Protein AF-A0A2S8GJ91-F1 (afdb_monomer)

Solvent-accessible surface area (backbone atoms only — not comparable to full-atom values): 25291 Å² total; per-residue (Å²): 122,68,67,67,51,77,73,31,73,48,78,42,84,59,97,54,99,58,63,30,47,34,36,19,50,91,84,38,55,47,45,70,42,67,74,37,67,72,50,96,58,60,66,72,54,48,61,41,78,64,55,31,67,49,48,32,61,69,57,45,30,64,64,41,75,50,84,67,81,69,76,82,70,72,75,74,70,79,58,68,38,65,89,46,66,33,66,32,75,64,80,87,72,76,85,55,54,66,18,35,33,27,76,30,77,62,48,46,59,30,36,33,69,32,86,51,36,23,30,76,63,44,48,74,37,48,71,37,69,83,71,56,58,88,62,60,64,65,35,35,32,29,30,37,34,64,50,70,85,31,36,70,57,38,53,67,47,53,72,39,82,76,47,55,78,65,56,74,61,39,31,39,34,36,69,44,36,70,78,51,97,43,35,42,64,60,32,49,50,49,38,56,72,69,43,33,65,93,76,30,92,44,35,37,58,51,70,70,45,73,25,84,24,72,66,52,50,50,53,50,42,52,51,38,44,76,69,49,40,62,26,32,32,36,36,42,73,67,33,68,76,51,72,39,78,35,83,54,29,29,37,44,66,55,65,47,76,48,64,30,33,28,73,43,82,37,78,19,63,78,100,31,54,95,30,49,34,27,38,32,29,32,34,94,91,65,55,72,51,70,35,58,41,63,67,51,75,66,41,24,73,57,56,85,53,76,36,38,48,29,34,33,34,21,58,48,64,43,100,82,67,48,66,36,78,36,25,43,72,45,74,53,86,75,82,78,63,73,56,85,73,80,79,81,80,84,79,87,76,86,86,82,82,87,82,90,84,85,90,87,84,89,87,88,83,89,77,93,76,85,46,64,70,49,43,28,41,35,78,52,106,87,47,53,33,35,42,33,40,30,47,48,73,32,33,35,36,39,37,35,34,48,67,96,56,95,49,50,78,49,75,46,79,41,98,40,44,70,58,24,50,54,50,52,54,50,53,50,54,58,40,46,76,70,63,33,43,80,112

Radius of gyration: 30.17 Å; Cα contacts (8 Å, |Δi|>4): 789; chains: 1; bounding box: 76×73×80 Å

Foldseek 3Di:
DQDADAQDKDFDDDPDPGTWIWHAHPNFIDIPDCQQVVDPDDSQLGDDPVNCVRQNPVRNCVRNVDDDDPDPPPPPPQLPFPQAEDADADLVPDKQAQWKKFFDALAFKWKDQLPFTAGRSRDTFQAACLQCPPAGNFIFIWGWHQFFPCHVVRCVRRPDNPNDPSLVSIATATAFRQVDQWWSVVRLVVQCVRFDCVVHVRYDYGDIDGDRTDVSQVVVQVVCVVRRTFGMKTAAGRDHGHGDYDNRIYTYGDKDKDKWFFADFDQCDDVRHPWTQWTWTADPVGDIDIARAQDDPVCRRVPDDHLFMFIWIAGDADPVRHGDSIYTDGTDPPCPDSDDHDDDDDDDDDDDDDDDDDDDDDDDDDDDDFFDKWKWWDDDPVATKIWMWGQDFQKIKIFIDGPPDRGDIDIDGHPGRVVSVVVRVVVVVVCVVVVIGID

Mean predicted aligned error: 20.09 Å

Structure (mmCIF, N/CA/C/O backbone):
data_AF-A0A2S8GJ91-F1
#
_entry.id   AF-A0A2S8GJ91-F1
#
loop_
_atom_site.group_PDB
_atom_site.id
_atom_site.type_symbol
_atom_site.label_atom_id
_atom_site.label_alt_id
_atom_site.label_comp_id
_atom_site.label_asym_id
_atom_site.label_entity_id
_atom_site.label_seq_id
_atom_site.pdbx_PDB_ins_code
_atom_site.Cartn_x
_atom_site.Cartn_y
_atom_site.Cartn_z
_atom_site.occupancy
_atom_site.B_iso_or_equiv
_atom_site.auth_seq_id
_atom_site.auth_comp_id
_atom_site.auth_asym_id
_atom_site.auth_atom_id
_atom_site.pdbx_PDB_model_num
ATOM 1 N N . MET A 1 1 ? -43.797 -28.111 -20.354 1.00 48.72 1 MET A N 1
ATOM 2 C CA . MET A 1 1 ? -42.636 -27.450 -19.712 1.00 48.72 1 MET A CA 1
ATOM 3 C C . MET A 1 1 ? -41.582 -28.523 -19.477 1.00 48.72 1 MET A C 1
ATOM 5 O O . MET A 1 1 ? -42.007 -29.668 -19.352 1.00 48.72 1 MET A O 1
ATOM 9 N N . PRO A 1 2 ? -40.267 -28.235 -19.477 1.00 59.31 2 PRO A N 1
ATOM 10 C CA . PRO A 1 2 ? -39.276 -29.257 -19.163 1.00 59.31 2 PRO A CA 1
ATOM 11 C C . PRO A 1 2 ? -39.385 -29.586 -17.671 1.00 59.31 2 PRO A C 1
ATOM 13 O O . PRO A 1 2 ? -38.825 -28.898 -16.824 1.00 59.31 2 PRO A O 1
ATOM 16 N N . ASP A 1 3 ? -40.191 -30.593 -17.360 1.00 75.19 3 ASP A N 1
ATOM 17 C CA . ASP A 1 3 ? -40.310 -31.158 -16.025 1.00 75.19 3 ASP A CA 1
ATOM 18 C C . ASP A 1 3 ? -39.605 -32.514 -16.001 1.00 75.19 3 ASP A C 1
ATOM 20 O O . ASP A 1 3 ? -39.516 -33.176 -17.034 1.00 75.19 3 ASP A O 1
ATOM 24 N N . LEU A 1 4 ? -39.079 -32.900 -14.842 1.00 86.38 4 LEU A N 1
ATOM 25 C CA . LEU A 1 4 ? -38.385 -34.177 -14.677 1.00 86.38 4 LEU A CA 1
ATOM 26 C C . LEU A 1 4 ? -39.394 -35.259 -14.324 1.00 86.38 4 LEU A C 1
ATOM 28 O O . LEU A 1 4 ? -40.150 -35.104 -13.361 1.00 86.38 4 LEU A O 1
ATOM 32 N N . GLN A 1 5 ? -39.371 -36.365 -15.061 1.00 87.56 5 GLN A N 1
ATOM 33 C CA . GLN A 1 5 ? -40.099 -37.570 -14.674 1.00 87.56 5 GLN A CA 1
ATOM 34 C C . GLN A 1 5 ? -39.500 -38.172 -13.399 1.00 87.56 5 GLN A C 1
ATOM 36 O O . GLN A 1 5 ? -38.389 -37.832 -12.981 1.00 87.56 5 GLN A O 1
ATOM 41 N N . ASP A 1 6 ? -40.252 -39.059 -12.752 1.00 86.38 6 ASP A N 1
ATOM 42 C CA . ASP A 1 6 ? -39.758 -39.740 -11.562 1.00 86.38 6 ASP A CA 1
ATOM 43 C C . ASP A 1 6 ? -38.493 -40.560 -11.874 1.00 86.38 6 ASP A C 1
ATOM 45 O O . ASP A 1 6 ? -38.435 -41.291 -12.862 1.00 86.38 6 ASP A O 1
ATOM 49 N N . GLY A 1 7 ? -37.457 -40.396 -11.053 1.00 76.25 7 GLY A N 1
ATOM 50 C CA . GLY A 1 7 ? -36.131 -40.981 -11.255 1.00 76.25 7 GLY A CA 1
ATOM 51 C C . GLY A 1 7 ? -35.222 -40.211 -12.223 1.00 76.25 7 GLY A C 1
ATOM 52 O O . GLY A 1 7 ? -34.040 -40.546 -12.338 1.00 76.25 7 GLY A O 1
ATOM 53 N N . GLU A 1 8 ? -35.718 -39.170 -12.896 1.00 89.12 8 GLU A N 1
ATOM 54 C CA . GLU A 1 8 ? -34.952 -38.422 -13.892 1.00 89.12 8 GLU A CA 1
ATOM 55 C C . GLU A 1 8 ? -34.015 -37.385 -13.249 1.00 89.12 8 GLU A C 1
ATOM 57 O O . GLU A 1 8 ? -34.276 -36.812 -12.182 1.00 89.12 8 GLU A O 1
ATOM 62 N N . SER A 1 9 ? -32.895 -37.115 -13.926 1.00 91.06 9 SER A N 1
ATOM 63 C CA . SER A 1 9 ? -31.950 -36.075 -13.534 1.00 91.06 9 SER A CA 1
ATOM 64 C C . SER A 1 9 ? -31.428 -35.274 -14.716 1.00 91.06 9 SER A C 1
ATOM 66 O O . SER A 1 9 ? -31.148 -35.839 -15.768 1.00 91.06 9 SER A O 1
ATOM 68 N N . VAL A 1 10 ? -31.206 -33.977 -14.505 1.00 93.19 10 VAL A N 1
ATOM 69 C CA . VAL A 1 10 ? -30.622 -33.065 -15.496 1.00 93.19 10 VAL A CA 1
ATOM 70 C C . VAL A 1 10 ? -29.493 -32.244 -14.885 1.00 93.19 10 VAL A C 1
ATOM 72 O O . VAL A 1 10 ? -29.541 -31.849 -13.716 1.00 93.19 10 VAL A O 1
ATOM 75 N N . GLU A 1 11 ? -28.469 -31.952 -15.682 1.00 93.38 11 GLU A N 1
ATOM 76 C CA . GLU A 1 11 ? -27.398 -31.040 -15.295 1.00 93.38 11 GLU A CA 1
ATOM 77 C C . GLU A 1 11 ? -27.717 -29.600 -15.702 1.00 93.38 11 GLU A C 1
ATOM 79 O O . GLU A 1 11 ? -28.103 -29.309 -16.833 1.00 93.38 11 GLU A O 1
ATOM 84 N N . MET A 1 12 ? -27.507 -28.662 -14.781 1.00 87.50 12 MET A N 1
ATOM 85 C CA . MET A 1 12 ? -27.691 -27.239 -15.024 1.00 87.50 12 MET A CA 1
ATOM 86 C C . MET A 1 12 ? -26.441 -26.456 -14.630 1.00 87.50 12 MET A C 1
ATOM 88 O O . MET A 1 12 ? -26.003 -26.453 -13.475 1.00 87.50 12 MET A O 1
ATOM 92 N N . LYS A 1 13 ? -25.879 -25.723 -15.598 1.00 88.75 13 LYS A N 1
ATOM 93 C CA . LYS A 1 13 ? -24.744 -24.826 -15.362 1.00 88.75 13 LYS A CA 1
ATOM 94 C C . LYS A 1 13 ? -25.148 -23.709 -14.398 1.00 88.75 13 LYS A C 1
ATOM 96 O O . LYS A 1 13 ? -26.055 -22.924 -14.680 1.00 88.75 13 LYS A O 1
ATOM 101 N N . GLY A 1 14 ? -24.457 -23.638 -13.264 1.00 81.12 14 GLY A N 1
ATOM 102 C CA . GLY A 1 14 ? -24.659 -22.616 -12.241 1.00 81.12 14 GLY A CA 1
ATOM 103 C C . GLY A 1 14 ? -23.387 -21.822 -11.946 1.00 81.12 14 GLY A C 1
ATOM 104 O O . GLY A 1 14 ? -22.515 -21.689 -12.794 1.00 81.12 14 GLY A O 1
ATOM 105 N N . SER A 1 15 ? -23.291 -21.270 -10.734 1.00 76.12 15 SER A N 1
ATOM 106 C CA . SER A 1 15 ? -22.134 -20.480 -10.274 1.00 76.12 15 SER A CA 1
ATOM 107 C C . SER A 1 15 ? -20.918 -21.312 -9.843 1.00 76.12 15 SER A C 1
ATOM 109 O O . SER A 1 15 ? -19.891 -20.733 -9.510 1.00 76.12 15 SER A O 1
ATOM 111 N N . GLY A 1 16 ? -21.045 -22.640 -9.775 1.00 72.44 16 GLY A N 1
ATOM 112 C CA . GLY A 1 16 ? -19.955 -23.549 -9.418 1.00 72.44 16 GLY A CA 1
ATOM 113 C C . GLY A 1 16 ? -19.148 -23.990 -10.641 1.00 72.44 16 GLY A C 1
ATOM 114 O O . GLY A 1 16 ? -19.638 -23.922 -11.766 1.00 72.44 16 GLY A O 1
ATOM 115 N N . ALA A 1 17 ? -17.921 -24.471 -10.413 1.00 76.50 17 ALA A N 1
ATOM 116 C CA . ALA A 1 17 ? -17.049 -24.990 -11.473 1.00 76.50 17 ALA A CA 1
ATOM 117 C C . ALA A 1 17 ? -17.602 -26.266 -12.143 1.00 76.50 17 ALA A C 1
ATOM 119 O O . ALA A 1 17 ? -17.358 -26.489 -13.325 1.00 76.50 17 ALA A O 1
ATOM 120 N N . LYS A 1 18 ? -18.371 -27.079 -11.402 1.00 84.19 18 LYS A N 1
ATOM 121 C CA . LYS A 1 18 ? -19.116 -28.236 -11.923 1.00 84.19 18 LYS A CA 1
ATOM 122 C C . LYS A 1 18 ? -20.607 -27.884 -12.080 1.00 84.19 18 LYS A C 1
ATOM 124 O O . LYS A 1 18 ? -21.117 -27.130 -11.241 1.00 84.19 18 LYS A O 1
ATOM 129 N N . PRO A 1 19 ? -21.310 -28.404 -13.106 1.00 89.44 19 PRO A N 1
ATOM 130 C CA . PRO A 1 19 ? -22.762 -28.279 -13.216 1.00 89.44 19 PRO A CA 1
ATOM 131 C C . PRO A 1 19 ? -23.470 -28.795 -11.959 1.00 89.44 19 PRO A C 1
ATO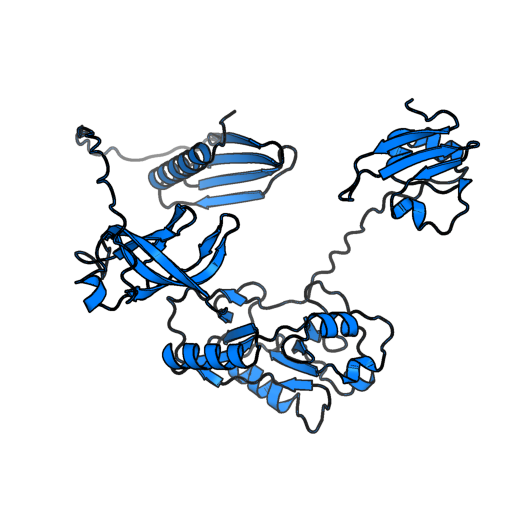M 133 O O . PRO A 1 19 ? -23.005 -29.727 -11.301 1.00 89.44 19 PRO A O 1
ATOM 136 N N . TYR A 1 20 ? -24.595 -28.175 -11.607 1.00 93.06 20 TYR A N 1
ATOM 137 C CA . TYR A 1 20 ? -25.449 -28.687 -10.542 1.00 93.06 20 TYR A CA 1
ATOM 138 C C . TYR A 1 20 ? -26.398 -29.731 -11.117 1.00 93.06 20 TYR A C 1
ATOM 140 O O . TYR A 1 20 ? -26.930 -29.543 -12.205 1.00 93.06 20 TYR A O 1
ATOM 148 N N . VAL A 1 21 ? -26.643 -30.800 -10.371 1.00 92.94 21 VAL A N 1
ATOM 149 C CA . VAL A 1 21 ? -27.552 -31.875 -10.768 1.00 92.94 21 VAL A CA 1
ATOM 150 C C . VAL A 1 21 ? -28.897 -31.612 -10.113 1.00 92.94 21 VAL A C 1
ATOM 152 O O . VAL A 1 21 ? -28.957 -31.370 -8.903 1.00 92.94 21 VAL A O 1
ATOM 155 N N . LEU A 1 22 ? -29.954 -31.608 -10.916 1.00 93.81 22 LEU A N 1
ATOM 156 C CA . LEU A 1 22 ? -31.341 -31.514 -10.483 1.00 93.81 22 LEU A CA 1
ATOM 157 C C . LEU A 1 22 ? -31.970 -32.890 -10.671 1.00 93.81 22 LEU A C 1
ATOM 159 O O . LEU A 1 22 ? -31.745 -33.507 -11.709 1.00 93.81 22 LEU A O 1
ATOM 163 N N . LYS A 1 23 ? -32.715 -33.378 -9.680 1.00 92.06 23 LYS A N 1
ATOM 164 C CA . LYS A 1 23 ? -33.362 -34.697 -9.729 1.00 92.06 23 LYS A CA 1
ATOM 165 C C . LYS A 1 23 ? -34.796 -34.619 -9.239 1.00 92.06 23 LYS A C 1
ATOM 167 O O . LYS A 1 23 ? -35.066 -33.821 -8.342 1.00 92.06 23 LYS A O 1
ATOM 172 N N . ASN A 1 24 ? -35.654 -35.482 -9.765 1.00 87.31 24 ASN A N 1
ATOM 173 C CA . ASN A 1 24 ? -36.959 -35.792 -9.193 1.00 87.31 24 ASN A CA 1
ATOM 174 C C . ASN A 1 24 ? -36.966 -37.270 -8.784 1.00 87.31 24 ASN A C 1
ATOM 176 O O . ASN A 1 24 ? -36.675 -38.124 -9.614 1.00 87.31 24 ASN A O 1
ATOM 180 N N . VAL A 1 25 ? -37.219 -37.572 -7.510 1.00 82.94 25 VAL A N 1
ATOM 181 C CA . VAL A 1 25 ? -37.310 -38.954 -7.006 1.00 82.94 25 VAL A CA 1
ATOM 182 C C . VAL A 1 25 ? -38.465 -39.040 -6.018 1.00 82.94 25 VAL A C 1
ATOM 184 O O . VAL A 1 25 ? -38.485 -38.302 -5.037 1.00 82.94 25 VAL A O 1
ATOM 187 N N . GLY A 1 26 ? -39.426 -39.925 -6.263 1.00 76.19 26 GLY A N 1
ATOM 188 C CA . GLY A 1 26 ? -40.648 -40.056 -5.475 1.00 76.19 26 GLY A CA 1
ATOM 189 C C . GLY A 1 26 ? -41.508 -38.789 -5.464 1.00 76.19 26 GLY A C 1
ATOM 190 O O . GLY A 1 26 ? -42.210 -38.550 -4.488 1.00 76.19 26 GLY A O 1
ATOM 191 N N . GLY A 1 27 ? -41.412 -37.939 -6.495 1.00 77.94 27 GLY A N 1
ATOM 192 C CA . GLY A 1 27 ? -42.055 -36.617 -6.530 1.00 77.94 27 GLY A CA 1
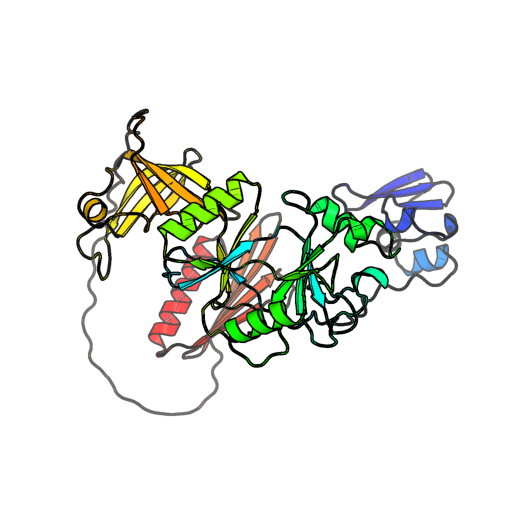ATOM 193 C C . GLY A 1 27 ? -41.291 -35.509 -5.788 1.00 77.94 27 GLY A C 1
ATOM 194 O O . GLY A 1 27 ? -41.706 -34.347 -5.830 1.00 77.94 27 GLY A O 1
ATOM 195 N N . VAL A 1 28 ? -40.159 -35.839 -5.156 1.00 85.25 28 VAL A N 1
ATOM 196 C CA . VAL A 1 28 ? -39.318 -34.905 -4.400 1.00 85.25 28 VAL A CA 1
ATOM 197 C C . VAL A 1 28 ? -38.232 -34.329 -5.301 1.00 85.25 28 VAL A C 1
ATOM 199 O O . VAL A 1 28 ? -37.339 -35.033 -5.783 1.00 85.25 28 VAL A O 1
ATOM 202 N N . TYR A 1 29 ? -38.264 -33.011 -5.493 1.00 90.12 29 TYR A N 1
ATOM 203 C CA . TYR A 1 29 ? -37.289 -32.316 -6.329 1.00 90.12 29 TYR A CA 1
ATOM 204 C C . TYR A 1 29 ? -36.076 -31.894 -5.513 1.00 90.12 29 TYR A C 1
ATOM 206 O O . TYR A 1 29 ? -36.199 -31.222 -4.491 1.00 90.12 29 TYR A O 1
ATOM 214 N N . SER A 1 30 ? -34.884 -32.220 -6.008 1.00 90.06 30 SER A N 1
ATOM 215 C CA . SER A 1 30 ? -33.617 -31.877 -5.367 1.00 90.06 30 SER A CA 1
ATOM 216 C C . SER A 1 30 ? -32.636 -31.197 -6.311 1.00 90.06 30 SER A C 1
ATOM 218 O O . SER A 1 30 ? -32.698 -31.353 -7.530 1.00 90.06 30 SER A O 1
ATOM 220 N N . CYS A 1 31 ? -31.718 -30.407 -5.749 1.00 93.25 31 CYS A N 1
ATOM 221 C CA . CYS A 1 31 ? -30.646 -29.759 -6.498 1.00 93.25 31 CYS A CA 1
ATOM 222 C C . CYS A 1 31 ? -29.337 -29.773 -5.702 1.00 93.25 31 CYS A C 1
ATOM 224 O O . CYS A 1 31 ? -29.309 -29.419 -4.524 1.00 93.25 31 CYS A O 1
ATOM 226 N N . THR A 1 32 ? -28.211 -30.090 -6.346 1.00 91.44 32 THR A N 1
ATOM 227 C CA . THR A 1 32 ? -26.896 -30.102 -5.673 1.00 91.44 32 THR A CA 1
ATOM 228 C C . THR A 1 32 ? -26.324 -28.705 -5.388 1.00 91.44 32 THR A C 1
ATOM 230 O O . THR A 1 32 ? -25.231 -28.579 -4.821 1.00 91.44 32 THR A O 1
ATOM 233 N N . CYS A 1 33 ? -27.032 -27.622 -5.727 1.00 86.75 33 CYS A N 1
ATOM 234 C CA . CYS A 1 33 ? -26.551 -26.272 -5.453 1.00 86.75 33 CYS A CA 1
ATOM 235 C C . CYS A 1 33 ? -26.598 -25.936 -3.946 1.00 86.75 33 CYS A C 1
ATOM 237 O O . CYS A 1 33 ? -27.514 -26.372 -3.244 1.00 86.75 33 CYS A O 1
ATOM 239 N N . PRO A 1 34 ? -25.654 -25.125 -3.424 1.00 84.88 34 PRO A N 1
ATOM 240 C CA . PRO A 1 34 ? -25.658 -24.735 -2.010 1.00 84.88 34 PRO A CA 1
ATOM 241 C C . PRO A 1 34 ? -26.961 -24.055 -1.572 1.00 84.88 34 PRO A C 1
ATOM 243 O O . PRO A 1 34 ? -27.440 -24.290 -0.470 1.00 84.88 34 PRO A O 1
ATOM 246 N N . ALA A 1 35 ? -27.568 -23.259 -2.461 1.00 83.00 35 ALA A N 1
ATOM 247 C CA . ALA A 1 35 ? -28.803 -22.531 -2.179 1.00 83.00 35 ALA A CA 1
ATOM 248 C C . ALA A 1 35 ? -30.022 -23.438 -1.954 1.00 83.00 35 ALA A C 1
ATOM 250 O O . ALA A 1 35 ? -30.968 -22.987 -1.325 1.00 83.00 35 ALA A O 1
ATOM 251 N N . TRP A 1 36 ? -30.017 -24.672 -2.469 1.00 91.56 36 TRP A N 1
ATOM 252 C CA . TRP A 1 36 ? -31.052 -25.674 -2.197 1.00 91.56 36 TRP A CA 1
ATOM 253 C C . TRP A 1 36 ? -30.651 -26.568 -1.014 1.00 91.56 36 TRP A C 1
ATOM 255 O O . TRP A 1 36 ? -31.440 -26.771 -0.095 1.00 91.56 36 TRP A O 1
ATOM 265 N N . ARG A 1 37 ? -29.397 -27.053 -0.993 1.00 87.88 37 ARG A N 1
ATOM 266 C CA . ARG A 1 37 ? -28.882 -27.965 0.049 1.00 87.88 37 ARG A CA 1
ATOM 267 C C . ARG A 1 37 ? -28.937 -27.377 1.458 1.00 87.88 37 ARG A C 1
ATOM 269 O O . ARG A 1 37 ? -29.226 -28.110 2.397 1.00 87.88 37 ARG A O 1
ATOM 276 N N . ASN A 1 38 ? -28.678 -26.076 1.586 1.00 78.19 38 ASN A N 1
ATOM 277 C CA . ASN A 1 38 ? -28.532 -25.399 2.874 1.00 78.19 38 ASN A CA 1
ATOM 278 C C . ASN A 1 38 ? -29.830 -24.726 3.360 1.00 78.19 38 ASN A C 1
ATOM 280 O O . ASN A 1 38 ? -29.771 -23.879 4.245 1.00 78.19 38 ASN A O 1
ATOM 284 N N . GLN A 1 39 ? -30.992 -25.035 2.773 1.00 81.06 39 GLN A N 1
ATOM 285 C CA . GLN A 1 39 ? -32.262 -24.491 3.261 1.00 81.06 39 GLN A CA 1
ATOM 286 C C . GLN A 1 39 ? -32.736 -25.218 4.514 1.00 81.06 39 GLN A C 1
ATOM 288 O O . GLN A 1 39 ? -32.832 -26.443 4.526 1.00 81.06 39 GLN A O 1
ATOM 293 N N . SER A 1 40 ? -33.119 -24.451 5.531 1.00 79.00 40 SER A N 1
ATOM 294 C CA . SER A 1 40 ? -33.645 -24.963 6.802 1.00 79.00 40 SER A CA 1
ATOM 295 C C . SER A 1 40 ? -35.147 -25.287 6.765 1.00 79.00 40 SER A C 1
ATOM 297 O O . SER A 1 40 ? -35.783 -25.334 7.811 1.00 79.00 40 SER A O 1
ATOM 299 N N . VAL A 1 41 ? -35.728 -25.493 5.575 1.00 79.50 41 VAL A N 1
ATOM 300 C CA . VAL A 1 41 ? -37.129 -25.920 5.391 1.00 79.50 41 VAL A CA 1
ATOM 301 C C . VAL A 1 41 ? -37.210 -27.398 4.994 1.00 79.50 41 VAL A C 1
ATOM 303 O O . VAL A 1 41 ? -36.200 -28.002 4.599 1.00 79.50 41 VAL A O 1
ATOM 306 N N . ALA A 1 42 ? -38.406 -27.985 5.110 1.00 77.75 42 ALA A N 1
ATOM 307 C CA . ALA A 1 42 ? -38.681 -29.367 4.718 1.00 77.75 42 ALA A CA 1
ATOM 308 C C . ALA A 1 42 ? -38.280 -29.614 3.257 1.00 77.75 42 ALA A C 1
ATOM 310 O O . ALA A 1 42 ? -38.468 -28.749 2.407 1.00 77.75 42 ALA A O 1
ATOM 311 N N . ILE A 1 43 ? -37.717 -30.789 2.962 1.00 79.25 43 ILE A N 1
ATOM 312 C CA . ILE A 1 43 ? -37.137 -31.096 1.644 1.00 79.25 43 ILE A CA 1
ATOM 313 C C . ILE A 1 43 ? -38.140 -30.908 0.493 1.00 79.25 43 ILE A C 1
ATOM 315 O O . ILE A 1 43 ? -37.768 -30.369 -0.548 1.00 79.25 43 ILE A O 1
ATOM 319 N N . GLU A 1 44 ? -39.415 -31.216 0.741 1.00 84.62 44 GLU A N 1
ATOM 320 C CA . GLU A 1 44 ? -40.528 -31.043 -0.199 1.00 84.62 44 GLU A CA 1
ATOM 321 C C . GLU A 1 44 ? -40.806 -29.585 -0.562 1.00 84.62 44 GLU A C 1
ATOM 323 O O . GLU A 1 44 ? -41.270 -29.296 -1.658 1.00 84.62 44 GLU A O 1
ATOM 328 N N . THR A 1 45 ? -40.492 -28.634 0.315 1.00 85.25 45 THR A N 1
ATOM 329 C CA . THR A 1 45 ? -40.751 -27.205 0.084 1.00 85.25 45 THR A CA 1
ATOM 330 C C . THR A 1 45 ? -39.488 -26.426 -0.275 1.00 85.25 45 THR A C 1
ATOM 332 O O . THR A 1 45 ? -39.544 -25.222 -0.532 1.00 85.25 45 THR A O 1
ATOM 335 N N . ARG A 1 46 ? -38.330 -27.098 -0.359 1.00 90.56 46 ARG A N 1
ATOM 336 C CA . ARG A 1 46 ? -37.075 -26.465 -0.783 1.00 90.56 46 ARG A CA 1
ATOM 337 C C . ARG A 1 46 ? -37.113 -26.121 -2.256 1.00 90.56 46 ARG A C 1
ATOM 339 O O . ARG A 1 46 ? -37.420 -26.967 -3.091 1.00 90.56 46 ARG A O 1
ATOM 346 N N . THR A 1 47 ? -36.672 -24.919 -2.598 1.00 92.94 47 THR A N 1
ATOM 347 C CA . THR A 1 47 ? -36.593 -24.450 -3.989 1.00 92.94 47 THR A CA 1
ATOM 348 C C . THR A 1 47 ? -35.246 -23.801 -4.286 1.00 92.94 47 THR A C 1
ATOM 350 O O . THR A 1 47 ? -34.472 -23.503 -3.390 1.00 92.94 47 THR A O 1
ATOM 353 N N . CYS A 1 48 ? -34.888 -23.570 -5.543 1.00 91.44 48 CYS A N 1
ATOM 354 C CA . CYS A 1 48 ? -33.755 -22.705 -5.870 1.00 91.44 48 CYS A CA 1
ATOM 355 C C . CYS A 1 48 ? -33.925 -22.102 -7.259 1.00 91.44 48 CYS A C 1
ATOM 357 O O . CYS A 1 48 ? -34.764 -22.538 -8.041 1.00 91.44 48 CYS A O 1
ATOM 359 N N . LYS A 1 49 ? -33.058 -21.147 -7.618 1.00 89.88 49 LYS A N 1
ATOM 360 C CA . LYS A 1 49 ? -33.064 -20.542 -8.960 1.00 89.88 49 LYS A CA 1
ATOM 361 C C . LYS A 1 49 ? -32.947 -21.560 -10.102 1.00 89.88 49 LYS A C 1
ATOM 363 O O . LYS A 1 49 ? -33.373 -21.260 -11.207 1.00 89.88 49 LYS A O 1
ATOM 368 N N . HIS A 1 50 ? -32.344 -22.726 -9.861 1.00 92.62 50 HIS A N 1
ATOM 369 C CA . HIS A 1 50 ? -32.194 -23.760 -10.884 1.00 92.62 50 HIS A CA 1
ATOM 370 C C . HIS A 1 50 ? -33.491 -24.555 -11.070 1.00 92.62 50 HIS A C 1
ATOM 372 O O . HIS A 1 50 ? -33.905 -24.740 -12.206 1.00 92.62 50 HIS A O 1
ATOM 378 N N . LEU A 1 51 ? -34.164 -24.952 -9.980 1.00 90.56 51 LEU A N 1
ATOM 379 C CA . LEU A 1 51 ? -35.479 -25.606 -10.048 1.00 90.56 51 LEU A CA 1
ATOM 380 C C . LEU A 1 51 ? -36.524 -24.672 -10.664 1.00 90.56 51 LEU A C 1
ATOM 382 O O . LEU A 1 51 ? -37.228 -25.068 -11.582 1.00 90.56 51 LEU A O 1
ATOM 386 N N . ARG A 1 52 ? -36.516 -23.397 -10.262 1.00 90.69 52 ARG A N 1
ATOM 387 C CA . ARG A 1 52 ? -37.326 -22.331 -10.870 1.00 90.69 52 ARG A CA 1
ATOM 388 C C . ARG A 1 52 ? -37.056 -22.150 -12.363 1.00 90.69 52 ARG A C 1
ATOM 390 O O . ARG A 1 52 ? -37.980 -22.006 -13.148 1.00 90.69 52 ARG A O 1
ATOM 397 N N . LYS A 1 53 ? -35.785 -22.186 -12.779 1.00 90.00 53 LYS A N 1
ATOM 398 C CA . LYS A 1 53 ? -35.405 -22.083 -14.197 1.00 90.00 53 LYS A CA 1
ATOM 399 C C . LYS A 1 53 ? -35.818 -23.315 -15.007 1.00 90.00 53 LYS A C 1
ATOM 401 O O . LYS A 1 53 ? -36.121 -23.172 -16.184 1.00 90.00 53 LYS A O 1
ATOM 406 N N . LEU A 1 54 ? -35.775 -24.500 -14.400 1.00 90.38 54 LEU A N 1
ATOM 407 C CA . LEU A 1 54 ? -36.180 -25.750 -15.035 1.00 90.38 54 LEU A CA 1
ATOM 408 C C . LEU A 1 54 ? -37.703 -25.804 -15.196 1.00 90.38 54 LEU A C 1
ATOM 410 O O . LEU A 1 54 ? -38.200 -25.941 -16.305 1.00 90.38 54 LEU A O 1
ATOM 414 N N . ARG A 1 55 ? -38.433 -25.632 -14.094 1.00 89.25 55 ARG A N 1
ATOM 415 C CA . ARG A 1 55 ? -39.881 -25.855 -14.032 1.00 89.25 55 ARG A CA 1
ATOM 416 C C . ARG A 1 55 ? -40.721 -24.640 -14.409 1.00 89.25 55 ARG A C 1
ATOM 418 O O . ARG A 1 55 ? -41.867 -24.800 -14.804 1.00 89.25 55 ARG A O 1
ATOM 425 N N . GLY A 1 56 ? -40.157 -23.441 -14.294 1.00 89.31 56 GLY A N 1
ATOM 426 C CA . GLY A 1 56 ? -40.906 -22.188 -14.294 1.00 89.31 56 GLY A CA 1
ATOM 427 C C . GLY A 1 56 ? -41.317 -21.776 -12.879 1.00 89.31 56 GLY A C 1
ATOM 428 O O . GLY A 1 56 ? -41.494 -22.614 -11.994 1.00 89.31 56 GLY A O 1
ATOM 429 N N . ASP A 1 57 ? -41.454 -20.466 -12.664 1.00 85.50 57 ASP A N 1
ATOM 430 C CA . ASP A 1 57 ? -41.804 -19.904 -11.355 1.00 85.50 57 ASP A CA 1
ATOM 431 C C . ASP A 1 57 ? -43.211 -20.339 -10.908 1.00 85.50 57 ASP A C 1
ATOM 433 O O . ASP A 1 57 ? -43.377 -20.713 -9.751 1.00 85.50 57 ASP A O 1
ATOM 437 N N . ASP A 1 58 ? -44.187 -20.389 -11.820 1.00 84.56 58 ASP A N 1
ATOM 438 C CA . ASP A 1 58 ? -45.571 -20.767 -11.497 1.00 84.56 58 ASP A CA 1
ATOM 439 C C . ASP A 1 58 ? -45.692 -22.234 -11.058 1.00 84.56 58 ASP A C 1
ATOM 441 O O . ASP A 1 58 ? -46.327 -22.542 -10.049 1.00 84.56 58 ASP A O 1
ATOM 445 N N . ALA A 1 59 ? -45.031 -23.148 -11.778 1.00 87.75 59 ALA A N 1
ATOM 446 C CA . ALA A 1 59 ? -45.030 -24.573 -11.447 1.00 87.75 59 ALA A CA 1
ATOM 447 C C . ALA A 1 59 ? -44.299 -24.851 -10.125 1.00 87.75 59 ALA A C 1
ATOM 449 O O . ALA A 1 59 ? -44.721 -25.691 -9.330 1.00 87.75 59 ALA A O 1
ATOM 450 N N . GLU A 1 60 ? -43.210 -24.125 -9.867 1.00 89.88 60 GLU A N 1
ATOM 451 C CA . GLU A 1 60 ? -42.451 -24.265 -8.629 1.00 89.88 60 GLU A CA 1
ATOM 452 C C . GLU A 1 60 ? -43.192 -23.663 -7.425 1.00 89.88 60 GLU A C 1
ATOM 454 O O . GLU A 1 60 ? -43.152 -24.242 -6.340 1.00 89.88 60 GLU A O 1
ATOM 459 N N . LEU A 1 61 ? -43.910 -22.549 -7.613 1.00 86.25 61 LEU A N 1
ATOM 460 C CA . LEU A 1 61 ? -44.778 -21.943 -6.599 1.00 86.25 61 LEU A CA 1
ATOM 461 C C . LEU A 1 61 ? -45.915 -22.896 -6.204 1.00 86.25 61 LEU A C 1
ATOM 463 O O . LEU A 1 61 ? -46.142 -23.123 -5.016 1.00 86.25 61 LEU A O 1
ATOM 467 N N . ALA A 1 62 ? -46.586 -23.488 -7.197 1.00 86.56 62 ALA A N 1
ATOM 468 C CA . ALA A 1 62 ? -47.653 -24.459 -6.970 1.00 86.56 62 ALA A CA 1
ATOM 469 C C . ALA A 1 62 ? -47.163 -25.672 -6.162 1.00 86.56 62 ALA A C 1
ATOM 471 O O . ALA A 1 62 ? -47.870 -26.155 -5.280 1.00 86.56 62 ALA A O 1
ATOM 472 N N . ARG A 1 63 ? -45.931 -26.133 -6.414 1.00 87.56 63 ARG A N 1
ATOM 473 C CA . ARG A 1 63 ? -45.337 -27.283 -5.722 1.00 87.56 63 ARG A CA 1
ATOM 474 C C . ARG A 1 63 ? -45.025 -27.022 -4.254 1.00 87.56 63 ARG A C 1
ATOM 476 O O . ARG A 1 63 ? -45.283 -27.883 -3.421 1.00 87.56 63 ARG A O 1
ATOM 483 N N . ILE A 1 64 ? -44.418 -25.880 -3.936 1.00 88.19 64 ILE A N 1
ATOM 484 C CA . ILE A 1 64 ? -43.989 -25.603 -2.557 1.00 88.19 64 ILE A CA 1
ATOM 485 C C . ILE A 1 64 ? -45.144 -25.141 -1.656 1.00 88.19 64 ILE A C 1
ATOM 487 O O . ILE A 1 64 ? -44.950 -25.038 -0.448 1.00 88.19 64 ILE A O 1
ATOM 491 N N . GLY A 1 65 ? -46.325 -24.855 -2.225 1.00 78.19 65 GLY A N 1
ATOM 492 C CA . GLY A 1 65 ? -47.537 -24.508 -1.475 1.00 78.19 65 GLY A CA 1
ATOM 493 C C . GLY A 1 65 ? -47.446 -23.194 -0.689 1.00 78.19 65 GLY A C 1
ATOM 494 O O . GLY A 1 65 ? -48.212 -22.982 0.247 1.00 78.19 65 GLY A O 1
ATOM 495 N N . GLY A 1 66 ? -46.502 -22.315 -1.035 1.00 70.00 66 GLY A N 1
ATOM 496 C CA . GLY A 1 66 ? -46.217 -21.072 -0.319 1.00 70.00 66 GLY A CA 1
ATOM 497 C C . GLY A 1 66 ? -45.462 -20.073 -1.192 1.00 70.00 66 GLY A C 1
ATOM 498 O O . GLY A 1 66 ? -45.028 -20.412 -2.288 1.00 70.00 66 GLY A O 1
ATOM 499 N N . ALA A 1 67 ? -45.313 -18.828 -0.730 1.00 68.06 67 ALA A N 1
ATOM 500 C CA . ALA A 1 67 ? -44.655 -17.776 -1.506 1.00 68.06 67 ALA A CA 1
ATOM 501 C C . ALA A 1 67 ? -43.219 -18.172 -1.902 1.00 68.06 67 ALA A C 1
ATOM 503 O O . ALA A 1 67 ? -42.426 -18.592 -1.056 1.00 68.06 67 ALA A O 1
ATOM 504 N N . LEU A 1 68 ? -42.861 -17.999 -3.183 1.00 63.56 68 LEU A N 1
ATOM 505 C CA . LEU A 1 68 ? -41.475 -18.158 -3.627 1.00 63.56 68 LEU A CA 1
ATOM 506 C C . LEU A 1 68 ? -40.586 -17.212 -2.809 1.00 63.56 68 LEU A C 1
ATOM 508 O O . LEU A 1 68 ? -40.938 -16.037 -2.666 1.00 63.56 68 LEU A O 1
ATOM 512 N N . PRO A 1 69 ? -39.410 -17.662 -2.328 1.00 60.78 69 PRO A N 1
ATOM 513 C CA . PRO A 1 69 ? -38.456 -16.746 -1.735 1.00 60.78 69 PRO A CA 1
ATOM 514 C C . PRO A 1 69 ? -38.173 -15.658 -2.768 1.00 60.78 69 PRO A C 1
ATOM 516 O O . PRO A 1 69 ? -37.786 -15.952 -3.914 1.00 60.78 69 PRO A O 1
ATOM 519 N N . ALA A 1 70 ? -38.430 -14.408 -2.373 1.00 53.41 70 ALA A N 1
ATOM 520 C CA . ALA A 1 70 ? -38.144 -13.254 -3.202 1.00 53.41 70 ALA A CA 1
ATOM 521 C C . ALA A 1 70 ? -36.717 -13.403 -3.739 1.00 53.41 70 ALA A C 1
ATOM 523 O O . ALA A 1 70 ? -35.818 -13.870 -3.026 1.00 53.41 70 ALA A O 1
ATOM 524 N N . LYS A 1 71 ? -36.492 -13.029 -5.011 1.00 43.47 71 LYS A N 1
ATOM 525 C CA . LYS A 1 71 ? -35.115 -12.787 -5.464 1.00 43.47 71 LYS A CA 1
ATOM 526 C C . LYS A 1 71 ? -34.474 -11.943 -4.362 1.00 43.47 71 LYS A C 1
ATOM 528 O O . LYS A 1 71 ? -35.111 -10.965 -3.971 1.00 43.47 71 LYS A O 1
ATOM 533 N N . PRO A 1 72 ? -33.276 -12.284 -3.857 1.00 37.34 72 PRO A N 1
ATOM 534 C CA . PRO A 1 72 ? -32.536 -11.332 -3.062 1.00 37.34 72 PRO A CA 1
ATOM 535 C C . PRO A 1 72 ? -32.267 -10.164 -4.004 1.00 37.34 72 PRO A C 1
ATOM 537 O O . PRO A 1 72 ? -31.318 -10.167 -4.788 1.00 37.34 72 PRO A O 1
ATOM 540 N N . VAL A 1 73 ? -33.172 -9.189 -3.989 1.00 36.69 73 VAL A N 1
ATOM 541 C CA . VAL A 1 73 ? -32.847 -7.831 -4.341 1.00 36.69 73 VAL A CA 1
ATOM 542 C C . VAL A 1 73 ? -31.807 -7.526 -3.290 1.00 36.69 73 VAL A C 1
ATOM 544 O O . VAL A 1 73 ? -32.118 -7.427 -2.104 1.00 36.69 73 VAL A O 1
ATOM 547 N N . LYS A 1 74 ? -30.535 -7.516 -3.696 1.00 35.34 74 LYS A N 1
ATOM 548 C CA . LYS A 1 74 ? -29.561 -6.762 -2.931 1.00 35.34 74 LYS A CA 1
ATOM 549 C C . LYS A 1 74 ? -30.186 -5.379 -2.844 1.00 35.34 74 LYS A C 1
ATOM 551 O O . LYS A 1 74 ? -30.173 -4.654 -3.834 1.00 35.34 74 LYS A O 1
ATOM 556 N N . ALA A 1 75 ? -30.771 -5.048 -1.698 1.00 34.78 75 ALA A N 1
ATOM 557 C CA . ALA A 1 75 ? -30.767 -3.674 -1.273 1.00 34.78 75 ALA A CA 1
ATOM 558 C C . ALA A 1 75 ? -29.284 -3.316 -1.314 1.00 34.78 75 ALA A C 1
ATOM 560 O O . ALA A 1 75 ? -28.489 -3.810 -0.511 1.00 34.78 75 ALA A O 1
ATOM 561 N N . ALA A 1 76 ? -28.880 -2.597 -2.356 1.00 37.47 76 ALA A N 1
ATOM 562 C CA . ALA A 1 76 ? -27.658 -1.844 -2.292 1.00 37.47 76 ALA A CA 1
ATOM 563 C C . ALA A 1 76 ? -27.931 -0.800 -1.210 1.00 37.47 76 ALA A C 1
ATOM 565 O O . ALA A 1 76 ? -28.368 0.304 -1.494 1.00 37.47 76 ALA A O 1
ATOM 566 N N . SER A 1 77 ? -27.731 -1.174 0.056 1.00 39.78 77 SER A N 1
ATOM 567 C CA . SER A 1 77 ? -27.122 -0.204 0.938 1.00 39.78 77 SER A CA 1
ATOM 568 C C . SER A 1 77 ? -25.785 0.066 0.265 1.00 39.78 77 SER A C 1
ATOM 570 O O . SER A 1 77 ? -24.914 -0.813 0.248 1.00 39.78 77 SER A O 1
ATOM 572 N N . GLU A 1 78 ? -25.658 1.211 -0.389 1.00 43.53 78 GLU A N 1
ATOM 573 C CA . GLU A 1 78 ? -24.358 1.806 -0.644 1.00 43.53 78 GLU A CA 1
ATOM 574 C C . GLU A 1 78 ? -23.730 2.010 0.737 1.00 43.53 78 GLU A C 1
ATOM 576 O O . GLU A 1 78 ? -23.861 3.054 1.360 1.00 43.53 78 GLU A O 1
ATOM 581 N N . LYS A 1 79 ? -23.139 0.950 1.303 1.00 52.59 79 LYS A N 1
ATOM 582 C CA . LYS A 1 79 ? -22.198 1.111 2.401 1.00 52.59 79 LYS A CA 1
ATOM 583 C C . LYS A 1 79 ? -20.990 1.753 1.753 1.00 52.59 79 LYS A C 1
ATOM 585 O O . LYS A 1 79 ? -20.125 1.062 1.215 1.00 52.59 79 LYS A O 1
ATOM 590 N N . GLU A 1 80 ? -21.015 3.076 1.702 1.00 77.81 80 GLU A N 1
ATOM 591 C CA . GLU A 1 80 ? -19.857 3.865 1.342 1.00 77.81 80 GLU A CA 1
ATOM 592 C C . GLU A 1 80 ? -18.757 3.510 2.348 1.00 77.81 80 GLU A C 1
ATOM 594 O O . GLU A 1 80 ? -18.967 3.505 3.563 1.00 77.81 80 GLU A O 1
ATOM 599 N N . GLY A 1 81 ? -17.615 3.057 1.830 1.00 86.19 81 GLY A N 1
ATOM 600 C CA . GLY A 1 81 ? -16.461 2.770 2.671 1.00 86.19 81 GLY A CA 1
ATOM 601 C C . GLY A 1 81 ? -15.929 4.058 3.305 1.00 86.19 81 GLY A C 1
ATOM 602 O O . GLY A 1 81 ? -16.266 5.150 2.847 1.00 86.19 81 GLY A O 1
ATOM 603 N N . PRO A 1 82 ? -15.073 3.952 4.332 1.00 94.19 82 PRO A N 1
ATOM 604 C CA . PRO A 1 82 ? -14.459 5.129 4.931 1.00 94.19 82 PRO A CA 1
ATOM 605 C C . PRO A 1 82 ? -13.669 5.957 3.894 1.00 94.19 82 PRO A C 1
ATOM 607 O O . PRO A 1 82 ? -13.233 5.420 2.865 1.00 94.19 82 PRO A O 1
ATOM 610 N N . PRO A 1 83 ? -13.458 7.260 4.155 1.00 93.94 83 PRO A N 1
ATOM 611 C CA . PRO A 1 83 ? -12.733 8.161 3.264 1.00 93.94 83 PRO A CA 1
ATOM 612 C C . PRO A 1 83 ? -11.230 7.859 3.300 1.00 93.94 83 PRO A C 1
ATOM 614 O O . PRO A 1 83 ? -10.473 8.453 4.058 1.00 93.94 83 PRO A O 1
ATOM 617 N N . LEU A 1 84 ? -10.793 6.894 2.490 1.00 96.31 84 LEU A N 1
ATOM 618 C CA . LEU A 1 84 ? -9.432 6.362 2.544 1.00 96.31 84 LEU A CA 1
ATOM 619 C C . LEU A 1 84 ? -8.506 6.959 1.486 1.00 96.31 84 LEU A C 1
ATOM 621 O O . LEU A 1 84 ? -8.821 6.950 0.294 1.00 96.31 84 LEU A O 1
ATOM 625 N N . LEU A 1 85 ? -7.296 7.318 1.909 1.00 96.81 85 LEU A N 1
ATOM 626 C CA . LEU A 1 85 ? -6.150 7.533 1.033 1.00 96.81 85 LEU A CA 1
ATOM 627 C C . LEU A 1 85 ? -5.618 6.191 0.511 1.00 96.81 85 LEU A C 1
ATOM 629 O O . LEU A 1 85 ? -5.364 5.246 1.264 1.00 96.81 85 LEU A O 1
ATOM 633 N N . LEU A 1 86 ? -5.450 6.077 -0.801 1.00 95.12 86 LEU A N 1
ATOM 634 C CA . LEU A 1 86 ? -5.011 4.866 -1.485 1.00 95.12 86 LEU A CA 1
ATOM 635 C C . LEU A 1 86 ? -3.680 5.109 -2.194 1.00 95.12 86 LEU A C 1
ATOM 637 O O . LEU A 1 86 ? -3.530 6.053 -2.964 1.00 95.12 86 LEU A O 1
ATOM 641 N N . ALA A 1 87 ? -2.741 4.187 -2.004 1.00 93.81 87 ALA A N 1
ATOM 642 C CA . ALA A 1 87 ? -1.417 4.311 -2.592 1.00 93.81 87 ALA A CA 1
ATOM 643 C C . ALA A 1 87 ? -1.388 4.051 -4.108 1.00 93.81 87 ALA A C 1
ATOM 645 O O . ALA A 1 87 ? -2.033 3.115 -4.619 1.00 93.81 87 ALA A O 1
ATOM 646 N N . GLN A 1 88 ? -0.561 4.819 -4.814 1.00 90.50 88 GLN A N 1
ATOM 647 C CA . GLN A 1 88 ? -0.089 4.504 -6.163 1.00 90.50 88 GLN A CA 1
ATOM 648 C C . GLN A 1 88 ? 1.113 3.558 -6.127 1.00 90.50 88 GLN A C 1
ATOM 650 O O . GLN A 1 88 ? 1.797 3.443 -5.119 1.00 90.50 88 GLN A O 1
ATOM 655 N N . SER A 1 89 ? 1.360 2.835 -7.219 1.00 84.81 89 SER A N 1
ATOM 656 C CA . SER A 1 89 ? 2.618 2.089 -7.358 1.00 84.81 89 SER A CA 1
ATOM 657 C C . SER A 1 89 ? 3.740 3.054 -7.733 1.00 84.81 89 SER A C 1
ATOM 659 O O . SER A 1 89 ? 3.534 3.889 -8.613 1.00 84.81 89 SER A O 1
ATOM 661 N N . TRP A 1 90 ? 4.910 2.921 -7.106 1.00 81.81 90 TRP A N 1
ATOM 662 C CA . TRP A 1 90 ? 6.099 3.661 -7.531 1.00 81.81 90 TRP A CA 1
ATOM 663 C C . TRP A 1 90 ? 6.611 3.143 -8.883 1.00 81.81 90 TRP A C 1
ATOM 665 O O . TRP A 1 90 ? 6.685 1.934 -9.110 1.00 81.81 90 TRP A O 1
ATOM 675 N N . ASP A 1 91 ? 6.948 4.066 -9.782 1.00 65.88 91 ASP A N 1
ATOM 676 C CA . ASP A 1 91 ? 7.329 3.805 -11.176 1.00 65.88 91 ASP A CA 1
ATOM 677 C C . ASP A 1 91 ? 8.844 3.638 -11.393 1.00 65.88 91 ASP A C 1
ATOM 679 O O . ASP A 1 91 ? 9.290 3.442 -12.526 1.00 65.88 91 ASP A O 1
ATOM 683 N N . ASN A 1 92 ? 9.630 3.689 -10.312 1.00 65.06 92 ASN A N 1
ATOM 684 C CA . ASN A 1 92 ? 11.098 3.651 -10.301 1.00 65.06 92 ASN A CA 1
ATOM 685 C C . ASN A 1 92 ? 11.774 4.853 -10.978 1.00 65.06 92 ASN A C 1
ATOM 687 O O . ASN A 1 92 ? 12.975 4.804 -11.247 1.00 65.06 92 ASN A O 1
ATOM 691 N N . ALA A 1 93 ? 11.017 5.906 -11.293 1.00 57.03 93 ALA A N 1
ATOM 692 C CA . ALA A 1 93 ? 11.525 7.112 -11.937 1.00 57.03 93 ALA A CA 1
ATOM 693 C C . ALA A 1 93 ? 11.509 8.317 -10.994 1.00 57.03 93 ALA A C 1
ATOM 695 O O . ALA A 1 93 ? 12.406 9.155 -11.083 1.00 57.03 93 ALA A O 1
ATOM 696 N N . ALA A 1 94 ? 10.513 8.403 -10.106 1.00 67.62 94 ALA A N 1
ATOM 697 C CA . ALA A 1 94 ? 10.456 9.459 -9.102 1.00 67.62 94 ALA A CA 1
ATOM 698 C C . ALA A 1 94 ? 11.602 9.324 -8.085 1.00 67.62 94 ALA A C 1
ATOM 700 O O . ALA A 1 94 ? 11.840 8.230 -7.568 1.00 67.62 94 ALA A O 1
ATOM 701 N N . ASP A 1 95 ? 12.281 10.437 -7.796 1.00 80.31 95 ASP A N 1
ATOM 702 C CA . ASP A 1 95 ? 13.207 10.540 -6.668 1.00 80.31 95 ASP A CA 1
ATOM 703 C C . ASP A 1 95 ? 12.399 10.583 -5.366 1.00 80.31 95 ASP A C 1
ATOM 705 O O . ASP A 1 95 ? 11.481 11.388 -5.223 1.00 80.31 95 ASP A O 1
ATOM 709 N N . LEU A 1 96 ? 12.725 9.674 -4.450 1.00 88.62 96 LEU A N 1
ATOM 710 C CA . LEU A 1 96 ? 12.044 9.496 -3.166 1.00 88.62 96 LEU A CA 1
ATOM 711 C C . LEU A 1 96 ? 12.935 9.904 -1.991 1.00 88.62 96 LEU A C 1
ATOM 713 O O . LEU A 1 96 ? 12.675 9.522 -0.850 1.00 88.62 96 LEU A O 1
ATOM 717 N N . SER A 1 97 ? 14.014 10.636 -2.265 1.00 91.31 97 SER A N 1
ATOM 718 C CA . SER A 1 97 ? 14.841 11.246 -1.230 1.00 91.31 97 SER A CA 1
ATOM 719 C C . SER A 1 97 ? 13.990 12.181 -0.367 1.00 91.31 97 SER A C 1
ATOM 721 O O . SER A 1 97 ? 13.117 12.885 -0.868 1.00 91.31 97 SER A O 1
ATOM 723 N N . ASP A 1 98 ? 14.234 12.150 0.937 1.00 95.25 98 ASP A N 1
ATOM 724 C CA . ASP A 1 98 ? 13.477 12.824 1.994 1.00 95.25 98 ASP A CA 1
ATOM 725 C C . ASP A 1 98 ? 12.042 12.311 2.228 1.00 95.25 98 ASP A C 1
ATOM 727 O O . ASP A 1 98 ? 11.411 12.704 3.203 1.00 95.25 98 ASP A O 1
ATOM 731 N N . TRP A 1 99 ? 11.509 11.372 1.439 1.00 98.19 99 TRP A N 1
ATOM 732 C CA . TRP A 1 99 ? 10.175 10.822 1.718 1.00 98.19 99 TRP A CA 1
ATOM 733 C C . TRP A 1 99 ? 10.155 9.986 2.998 1.00 98.19 99 TRP A C 1
ATOM 735 O O . TRP A 1 99 ? 11.133 9.320 3.351 1.00 98.19 99 TRP A O 1
ATOM 745 N N . TRP A 1 100 ? 9.012 9.970 3.680 1.00 98.56 100 TRP A N 1
ATOM 746 C CA . TRP A 1 100 ? 8.798 9.091 4.824 1.00 98.56 100 TRP A CA 1
ATOM 747 C C . TRP A 1 100 ? 8.578 7.662 4.355 1.00 98.56 100 TRP A C 1
ATOM 749 O O . TRP A 1 100 ? 7.687 7.401 3.557 1.00 98.56 100 TRP A O 1
ATOM 759 N N . MET A 1 101 ? 9.369 6.735 4.871 1.00 98.25 101 MET A N 1
ATOM 760 C CA . MET A 1 101 ? 9.403 5.332 4.494 1.00 98.25 101 MET A CA 1
ATOM 761 C C . MET A 1 101 ? 8.988 4.462 5.674 1.00 98.25 101 MET A C 1
ATOM 763 O O . MET A 1 101 ? 9.490 4.635 6.782 1.00 98.25 101 MET A O 1
ATOM 767 N N . SER A 1 102 ? 8.096 3.510 5.432 1.00 98.31 102 SER A N 1
ATOM 768 C CA . SER A 1 102 ? 7.656 2.527 6.420 1.00 98.31 102 SER A CA 1
ATOM 769 C C . SER A 1 102 ? 7.468 1.150 5.788 1.00 98.31 102 SER A C 1
ATOM 771 O O . SER A 1 102 ? 7.351 1.018 4.567 1.00 98.31 102 SER A O 1
ATOM 773 N N . GLU A 1 103 ? 7.460 0.094 6.603 1.00 97.75 103 GLU A N 1
ATOM 774 C CA . GLU A 1 103 ? 7.166 -1.259 6.116 1.00 97.75 103 GLU A CA 1
ATOM 775 C C . GLU A 1 103 ? 5.736 -1.327 5.566 1.00 97.75 103 GLU A C 1
ATOM 777 O O . GLU A 1 103 ? 4.788 -0.836 6.179 1.00 97.75 103 GLU A O 1
ATOM 782 N N . LYS A 1 104 ? 5.554 -1.979 4.417 1.00 96.75 104 LYS A N 1
ATOM 783 C CA . LYS A 1 104 ? 4.225 -2.360 3.952 1.00 96.75 104 LYS A CA 1
ATOM 784 C C . LYS A 1 104 ? 3.772 -3.599 4.722 1.00 96.75 104 LYS A C 1
ATOM 786 O O . LYS A 1 104 ? 4.278 -4.696 4.498 1.00 96.75 104 LYS A O 1
ATOM 791 N N . LEU A 1 105 ? 2.802 -3.405 5.606 1.00 96.44 105 LEU A N 1
ATOM 792 C CA . LEU A 1 105 ? 2.223 -4.466 6.421 1.00 96.44 105 LEU A CA 1
ATOM 793 C C . LEU A 1 105 ? 1.224 -5.304 5.604 1.00 96.44 105 LEU A C 1
ATOM 795 O O . LEU A 1 105 ? 0.310 -4.753 4.990 1.00 96.44 105 LEU A O 1
ATOM 799 N N . ASP A 1 106 ? 1.368 -6.630 5.653 1.00 92.81 106 ASP A N 1
ATOM 800 C CA . ASP A 1 106 ? 0.418 -7.596 5.071 1.00 92.81 106 ASP A CA 1
ATOM 801 C C . ASP A 1 106 ? -0.635 -8.009 6.116 1.00 92.81 106 ASP A C 1
ATOM 803 O O . ASP A 1 106 ? -0.673 -9.138 6.618 1.00 92.81 106 ASP A O 1
ATOM 807 N N . GLY A 1 107 ? -1.429 -7.029 6.548 1.00 94.88 107 GLY A N 1
ATOM 808 C CA . GLY A 1 107 ? -2.477 -7.192 7.549 1.00 94.88 107 GLY A CA 1
ATOM 809 C C . GLY A 1 107 ? -3.871 -7.006 6.962 1.00 94.88 107 GLY A C 1
ATOM 810 O O . GLY A 1 107 ? -4.171 -7.397 5.832 1.00 94.88 107 GLY A O 1
ATOM 811 N N . VAL A 1 108 ? -4.762 -6.437 7.767 1.00 97.19 108 VAL A N 1
ATOM 812 C CA . VAL A 1 108 ? -6.079 -6.010 7.316 1.00 97.19 108 VAL A CA 1
ATOM 813 C C . VAL A 1 108 ? -6.285 -4.540 7.661 1.00 97.19 108 VAL A C 1
ATOM 815 O O . VAL A 1 108 ? -6.461 -4.198 8.830 1.00 97.19 108 VAL A O 1
ATOM 818 N N . ARG A 1 109 ? -6.317 -3.677 6.640 1.00 98.31 109 ARG A N 1
ATOM 819 C CA . ARG A 1 109 ? -6.594 -2.246 6.819 1.00 98.31 109 ARG A CA 1
ATOM 820 C C . ARG A 1 109 ? -7.870 -2.009 7.617 1.00 98.31 109 ARG A C 1
ATOM 822 O O . ARG A 1 109 ? -8.942 -2.500 7.243 1.00 98.31 109 ARG A O 1
ATOM 829 N N . ALA A 1 110 ? -7.746 -1.202 8.660 1.00 98.25 110 ALA A N 1
ATOM 830 C CA . ALA A 1 110 ? -8.827 -0.831 9.549 1.00 98.25 110 ALA A CA 1
ATOM 831 C C . ALA A 1 110 ? -8.841 0.682 9.757 1.00 98.25 110 ALA A C 1
ATOM 833 O O . ALA A 1 110 ? -7.850 1.288 10.153 1.00 98.25 110 ALA A O 1
ATOM 834 N N . TYR A 1 111 ? -9.997 1.273 9.493 1.00 98.56 111 TYR A N 1
ATOM 835 C CA . TYR A 1 111 ? -10.299 2.660 9.789 1.00 98.56 111 TYR A CA 1
ATOM 836 C C . TYR A 1 111 ? -11.032 2.713 11.122 1.00 98.56 111 TYR A C 1
ATOM 838 O O . TYR A 1 111 ? -12.124 2.161 11.241 1.00 98.56 111 TYR A O 1
ATOM 846 N N . TRP A 1 112 ? -10.436 3.338 12.123 1.00 98.38 112 TRP A N 1
ATOM 847 C CA . TRP A 1 112 ? -11.123 3.670 13.360 1.00 98.38 112 TRP A CA 1
ATOM 848 C C . TRP A 1 112 ? -11.957 4.929 13.126 1.00 98.38 112 TRP A C 1
ATOM 850 O O . TRP A 1 112 ? -11.404 5.953 12.737 1.00 98.38 112 TRP A O 1
ATOM 860 N N . ASP A 1 113 ? -13.271 4.864 13.337 1.00 97.12 113 ASP A N 1
ATOM 861 C CA . ASP A 1 113 ? -14.177 6.001 13.107 1.00 97.12 113 ASP A CA 1
ATOM 862 C C . ASP A 1 113 ? -14.391 6.902 14.334 1.00 97.12 113 ASP A C 1
ATOM 864 O O . ASP A 1 113 ? -15.196 7.827 14.272 1.00 97.12 113 ASP A O 1
ATOM 868 N N . GLY A 1 114 ? -13.677 6.632 15.431 1.00 96.25 114 GLY A N 1
ATOM 869 C CA . GLY A 1 114 ? -13.909 7.239 16.744 1.00 96.25 114 GLY A CA 1
ATOM 870 C C . GLY A 1 114 ? -14.627 6.311 17.723 1.00 96.25 114 GLY A C 1
ATOM 871 O O . GLY A 1 114 ? -14.568 6.525 18.930 1.00 96.25 114 GLY A O 1
ATOM 872 N N . THR A 1 115 ? -15.277 5.257 17.219 1.00 96.25 115 THR A N 1
ATOM 873 C CA . THR A 1 115 ? -16.066 4.318 18.034 1.00 96.25 115 THR A CA 1
ATOM 874 C C . THR A 1 115 ? -15.827 2.850 17.696 1.00 96.25 115 THR A C 1
ATOM 876 O O . THR A 1 115 ? -15.937 1.986 18.567 1.00 96.25 115 THR A O 1
ATOM 879 N N . LYS A 1 116 ? -15.510 2.540 16.438 1.00 97.12 116 LYS A N 1
ATOM 880 C CA . LYS A 1 116 ? -15.325 1.175 15.947 1.00 97.12 116 LYS A CA 1
ATOM 881 C C . LYS A 1 116 ? -14.377 1.118 14.763 1.00 97.12 116 LYS A C 1
ATOM 883 O O . LYS A 1 116 ? -14.097 2.111 14.095 1.00 97.12 116 LYS A O 1
ATOM 888 N N . PHE A 1 117 ? -13.914 -0.094 14.470 1.00 98.31 117 PHE A N 1
ATOM 889 C CA . PHE A 1 117 ? -13.102 -0.361 13.293 1.00 98.31 117 PHE A CA 1
ATOM 890 C C . PHE A 1 117 ? -13.956 -0.731 12.084 1.00 98.31 117 PHE A C 1
ATOM 892 O O . PHE A 1 117 ? -14.817 -1.609 12.146 1.00 98.31 117 PHE A O 1
ATOM 899 N N . LEU A 1 118 ? -13.642 -0.117 10.951 1.00 98.19 118 LEU A N 1
ATOM 900 C CA . LEU A 1 118 ? -14.262 -0.341 9.658 1.00 98.19 118 LEU A CA 1
ATOM 901 C C . LEU A 1 118 ? -13.220 -0.837 8.654 1.00 98.19 118 LEU A C 1
ATOM 903 O O . LEU A 1 118 ? -12.128 -0.293 8.512 1.00 98.19 118 LEU A O 1
ATOM 907 N N . SER A 1 119 ? -13.580 -1.866 7.900 1.00 96.62 119 SER A N 1
ATOM 908 C CA . SER A 1 119 ? -12.848 -2.294 6.712 1.00 96.62 119 SER A CA 1
ATOM 909 C C . SER A 1 119 ? -12.902 -1.235 5.615 1.00 96.62 119 SER A C 1
ATOM 911 O O . SER A 1 119 ? -13.771 -0.363 5.588 1.00 96.62 119 SER A O 1
ATOM 913 N N . ARG A 1 120 ? -12.065 -1.413 4.593 1.00 93.25 120 ARG A N 1
ATOM 914 C CA . ARG A 1 120 ? -12.101 -0.608 3.365 1.00 93.25 120 ARG A CA 1
ATOM 915 C C . ARG A 1 120 ? -13.474 -0.544 2.676 1.00 93.25 120 ARG A C 1
ATOM 917 O O . ARG A 1 120 ? -13.727 0.401 1.940 1.00 93.25 120 ARG A O 1
ATOM 924 N N . GLN A 1 121 ? -14.340 -1.543 2.865 1.00 92.62 121 GLN A N 1
ATOM 925 C CA . GLN A 1 121 ? -15.700 -1.554 2.305 1.00 92.62 121 GLN A CA 1
ATOM 926 C C . GLN A 1 121 ? -16.777 -1.123 3.319 1.00 92.62 121 GLN A C 1
ATOM 928 O O . GLN A 1 121 ? -17.955 -1.370 3.086 1.00 92.62 121 GLN A O 1
ATOM 933 N N . GLY A 1 122 ? -16.397 -0.559 4.470 1.00 94.88 122 GLY A N 1
ATOM 934 C CA . GLY A 1 122 ? -17.344 -0.118 5.502 1.00 94.88 122 GLY A CA 1
ATOM 935 C C . GLY A 1 122 ? -17.959 -1.252 6.333 1.00 94.88 122 GLY A C 1
ATOM 936 O O . GLY A 1 122 ? -18.914 -1.038 7.076 1.00 94.88 122 GLY A O 1
ATOM 937 N N . ASN A 1 123 ? -17.447 -2.483 6.223 1.00 95.00 123 ASN A N 1
ATOM 938 C CA . ASN A 1 123 ? -17.827 -3.562 7.143 1.00 95.00 123 ASN A CA 1
ATOM 939 C C . ASN A 1 123 ? -17.137 -3.376 8.489 1.00 95.00 123 ASN A C 1
ATOM 941 O O . ASN A 1 123 ? -15.930 -3.160 8.509 1.00 95.00 123 ASN A O 1
ATOM 945 N N . GLU A 1 124 ? -17.885 -3.519 9.574 1.00 96.81 124 GLU A N 1
ATOM 946 C CA . GLU A 1 124 ? -17.367 -3.443 10.937 1.00 96.81 124 GLU A CA 1
ATOM 947 C C . GLU A 1 124 ? -16.483 -4.652 11.271 1.00 96.81 124 GLU A C 1
ATOM 949 O O . GLU A 1 124 ? -16.816 -5.790 10.926 1.00 96.81 124 GLU A O 1
ATOM 954 N N . TYR A 1 125 ? -15.366 -4.399 11.951 1.00 97.44 125 TYR A N 1
ATOM 955 C CA . TYR A 1 125 ? -14.626 -5.418 12.685 1.00 97.44 125 TYR A CA 1
ATOM 956 C C . TYR A 1 125 ? -15.074 -5.371 14.143 1.00 97.44 125 TYR A C 1
ATOM 958 O O . TYR A 1 125 ? -14.938 -4.343 14.806 1.00 97.44 125 TYR A O 1
ATOM 966 N N . HIS A 1 126 ? -15.599 -6.487 14.648 1.00 97.06 126 HIS A N 1
ATOM 967 C CA . HIS A 1 126 ? -16.108 -6.577 16.016 1.00 97.06 126 HIS A CA 1
ATOM 968 C C . HIS A 1 126 ? -14.954 -6.776 17.004 1.00 97.06 126 HIS A C 1
ATOM 970 O O . HIS A 1 126 ? -14.758 -7.866 17.545 1.00 97.06 126 HIS A O 1
ATOM 976 N N . ALA A 1 127 ? -14.172 -5.715 17.200 1.00 97.00 127 ALA A N 1
ATOM 977 C CA . ALA A 1 127 ? -13.144 -5.670 18.225 1.00 97.00 127 ALA A CA 1
ATOM 978 C C . ALA A 1 127 ? -13.792 -5.756 19.624 1.00 97.00 127 ALA A C 1
ATOM 980 O O . ALA A 1 127 ? -14.846 -5.151 19.850 1.00 97.00 127 ALA A O 1
ATOM 981 N N . PRO A 1 128 ? -13.207 -6.518 20.563 1.00 97.25 128 PRO A N 1
ATOM 982 C CA . PRO A 1 128 ? -13.659 -6.541 21.947 1.00 97.25 128 PRO A CA 1
ATOM 983 C C . PRO A 1 128 ? -13.489 -5.182 22.623 1.00 97.25 128 PRO A C 1
ATOM 985 O O . PRO A 1 128 ? -12.561 -4.439 22.313 1.00 97.25 128 PRO A O 1
ATOM 988 N N . ASP A 1 129 ? -14.330 -4.892 23.612 1.00 95.56 129 ASP A N 1
ATOM 989 C CA . ASP A 1 129 ? -14.340 -3.587 24.281 1.00 95.56 129 ASP A CA 1
ATOM 990 C C . ASP A 1 129 ? -12.998 -3.294 24.981 1.00 95.56 129 ASP A C 1
ATOM 992 O O . ASP A 1 129 ? -12.528 -2.160 24.980 1.00 95.56 129 ASP A O 1
ATOM 996 N N . TRP A 1 130 ? -12.319 -4.330 25.492 1.00 95.44 130 TRP A N 1
ATOM 997 C CA . TRP A 1 130 ? -10.979 -4.211 26.079 1.00 95.44 130 TRP A CA 1
ATOM 998 C C . TRP A 1 130 ? -9.886 -3.865 25.055 1.00 95.44 130 TRP A C 1
ATOM 1000 O O . TRP A 1 130 ? -8.859 -3.316 25.437 1.00 95.44 130 TRP A O 1
ATOM 1010 N N . PHE A 1 131 ? -10.083 -4.174 23.769 1.00 96.25 131 PHE A N 1
ATOM 1011 C CA . PHE A 1 131 ? -9.107 -3.887 22.712 1.00 96.25 131 PHE A CA 1
ATOM 1012 C C . PHE A 1 131 ? -9.129 -2.402 22.330 1.00 96.25 131 PHE A C 1
ATOM 1014 O O . PHE A 1 131 ? -8.090 -1.821 22.030 1.00 96.25 131 PHE A O 1
ATOM 1021 N N . ILE A 1 132 ? -10.319 -1.796 22.352 1.00 94.44 132 ILE A N 1
ATOM 1022 C CA . ILE A 1 132 ? -10.564 -0.399 21.957 1.00 94.44 132 ILE A CA 1
ATOM 1023 C C . ILE A 1 132 ? -10.677 0.555 23.152 1.00 94.44 132 ILE A C 1
ATOM 1025 O O . ILE A 1 132 ? -10.927 1.748 22.979 1.00 94.44 132 ILE A O 1
ATOM 1029 N N . ALA A 1 133 ? -10.524 0.046 24.374 1.00 93.25 133 ALA A N 1
ATOM 1030 C CA . ALA A 1 133 ? -10.687 0.829 25.588 1.00 93.25 133 ALA A CA 1
ATOM 1031 C C . ALA A 1 133 ? -9.762 2.057 25.585 1.00 93.25 133 ALA A C 1
ATOM 1033 O O . ALA A 1 133 ? -8.546 1.953 25.427 1.00 93.25 133 ALA A O 1
ATOM 1034 N N . GLY A 1 134 ? -10.358 3.239 25.760 1.00 89.31 134 GLY A N 1
ATOM 1035 C CA . GLY A 1 134 ? -9.638 4.508 25.840 1.00 89.31 134 GLY A CA 1
ATOM 1036 C C . GLY A 1 134 ? -9.125 5.053 24.507 1.00 89.31 134 GLY A C 1
ATOM 1037 O O . GLY A 1 134 ? -8.379 6.034 24.538 1.00 89.31 134 GLY A O 1
ATOM 1038 N N . PHE A 1 135 ? -9.461 4.445 23.361 1.00 93.81 135 PHE A N 1
ATOM 1039 C CA . PHE A 1 135 ? -9.136 5.003 22.043 1.00 93.81 135 PHE A CA 1
ATOM 1040 C C . PHE A 1 135 ? -9.705 6.426 21.894 1.00 93.81 135 PHE A C 1
ATOM 1042 O O . PHE A 1 135 ? -10.722 6.743 22.515 1.00 93.81 135 PHE A O 1
ATOM 1049 N N . PRO A 1 136 ? -9.049 7.304 21.114 1.00 92.94 136 PRO A N 1
ATOM 1050 C CA . PRO A 1 136 ? -9.550 8.655 20.884 1.00 92.94 136 PRO A CA 1
ATOM 1051 C C . PRO A 1 136 ? -10.849 8.626 20.072 1.00 92.94 136 PRO A C 1
ATOM 1053 O O . PRO A 1 136 ? -11.071 7.718 19.280 1.00 92.94 136 PRO A O 1
ATOM 1056 N N . GLU A 1 137 ? -11.667 9.668 20.188 1.00 94.44 137 GLU A N 1
ATOM 1057 C CA . GLU A 1 137 ? -12.837 9.848 19.313 1.00 94.44 137 GLU A CA 1
ATOM 1058 C C . GLU A 1 137 ? -12.439 10.310 17.898 1.00 94.44 137 GLU A C 1
ATOM 1060 O O . GLU A 1 137 ? -13.235 10.253 16.964 1.00 94.44 137 GLU A O 1
ATOM 1065 N N . THR A 1 138 ? -11.191 10.752 17.715 1.00 95.12 138 THR A N 1
ATOM 1066 C CA . THR A 1 138 ? -10.660 11.150 16.410 1.00 95.12 138 THR A CA 1
ATOM 1067 C C . THR A 1 138 ? -10.469 9.930 15.506 1.00 95.12 138 THR A C 1
ATOM 1069 O O . THR A 1 138 ? -9.867 8.943 15.940 1.00 95.12 138 THR A O 1
ATOM 1072 N N . PRO A 1 139 ? -10.889 9.998 14.232 1.00 97.44 139 PRO A N 1
ATOM 1073 C CA . PRO A 1 139 ? -10.645 8.923 13.286 1.00 97.44 139 PRO A CA 1
ATOM 1074 C C . PRO A 1 139 ? -9.161 8.650 13.031 1.00 97.44 139 PRO A C 1
ATOM 1076 O O . PRO A 1 139 ? -8.378 9.584 12.845 1.00 97.44 139 PRO A O 1
ATOM 1079 N N . LEU A 1 140 ? -8.799 7.367 12.948 1.00 98.12 140 LEU A N 1
ATOM 1080 C CA . LEU A 1 140 ? -7.436 6.889 12.689 1.00 98.12 140 LEU A CA 1
ATOM 1081 C C . LEU A 1 140 ? -7.433 5.890 11.531 1.00 98.12 140 LEU A C 1
ATOM 1083 O O . LEU A 1 140 ? -8.377 5.120 11.353 1.00 98.12 140 LEU A O 1
ATOM 1087 N N . ASP A 1 141 ? -6.344 5.857 10.775 1.00 98.50 141 ASP A N 1
ATOM 1088 C CA . ASP A 1 141 ? -6.131 4.905 9.687 1.00 98.50 141 ASP A CA 1
ATOM 1089 C C . ASP A 1 141 ? -4.913 4.041 10.006 1.00 98.50 141 ASP A C 1
ATOM 1091 O O . ASP A 1 141 ? -3.860 4.540 10.416 1.00 98.50 141 ASP A O 1
ATOM 1095 N N . GLY A 1 142 ? -5.071 2.732 9.863 1.00 98.38 142 GLY A N 1
ATOM 1096 C CA . GLY A 1 142 ? -4.057 1.782 10.283 1.00 98.38 142 GLY A CA 1
ATOM 1097 C C . GLY A 1 142 ? -4.286 0.382 9.741 1.00 98.38 142 GLY A C 1
ATOM 1098 O O . GLY A 1 142 ? -5.196 0.117 8.950 1.00 98.38 142 GLY A O 1
ATOM 1099 N N . GLU A 1 143 ? -3.455 -0.537 10.210 1.00 98.69 143 GLU A N 1
ATOM 1100 C CA . GLU A 1 143 ? -3.516 -1.948 9.854 1.00 98.69 143 GLU A CA 1
ATOM 1101 C C . GLU A 1 143 ? -3.757 -2.791 11.112 1.00 98.69 143 GLU A C 1
ATOM 1103 O O . GLU A 1 143 ? -3.014 -2.687 12.087 1.00 98.69 143 GLU A O 1
ATOM 1108 N N . LEU A 1 144 ? -4.779 -3.652 11.100 1.00 98.69 144 LEU A N 1
ATOM 1109 C CA . LEU A 1 144 ? -4.858 -4.758 12.054 1.00 98.69 144 LEU A CA 1
ATOM 1110 C C . LEU A 1 144 ? -3.874 -5.832 11.601 1.00 98.69 144 LEU A C 1
ATOM 1112 O O . LEU A 1 144 ? -3.972 -6.335 10.481 1.00 98.69 144 LEU A O 1
ATOM 1116 N N . TRP A 1 145 ? -2.921 -6.179 12.455 1.00 98.56 145 TRP A N 1
ATOM 1117 C CA . TRP A 1 145 ? -1.765 -6.984 12.084 1.00 98.56 145 TRP A CA 1
ATOM 1118 C C . TRP A 1 145 ? -1.338 -7.899 13.238 1.00 98.56 145 TRP A C 1
ATOM 1120 O O . TRP A 1 145 ? -1.510 -7.545 14.399 1.00 98.56 145 TRP A O 1
ATOM 1130 N N . ILE A 1 146 ? -0.829 -9.094 12.926 1.00 97.94 146 ILE A N 1
ATOM 1131 C CA . ILE A 1 146 ? -0.334 -10.064 13.924 1.00 97.94 146 ILE A CA 1
ATOM 1132 C C . ILE A 1 146 ? 1.181 -10.185 13.802 1.00 97.94 146 ILE A C 1
ATOM 1134 O O . ILE A 1 146 ? 1.902 -9.886 14.745 1.00 97.94 146 ILE A O 1
ATOM 1138 N N . ASP A 1 147 ? 1.646 -10.647 12.640 1.00 96.56 147 ASP A N 1
ATOM 1139 C CA . ASP A 1 147 ? 3.064 -10.777 12.319 1.00 96.56 147 ASP A CA 1
ATOM 1140 C C . ASP A 1 147 ? 3.248 -10.920 10.795 1.00 96.56 147 ASP A C 1
ATOM 1142 O O . ASP A 1 147 ? 2.282 -11.105 10.038 1.00 96.56 147 ASP A O 1
ATOM 1146 N N . ARG A 1 148 ? 4.496 -10.888 10.329 1.00 93.69 148 ARG A N 1
ATOM 1147 C CA . ARG A 1 148 ? 4.874 -11.162 8.940 1.00 93.69 148 ARG A CA 1
ATOM 1148 C C . ARG A 1 148 ? 4.447 -12.573 8.530 1.00 93.69 148 ARG A C 1
ATOM 1150 O O . ARG A 1 148 ? 4.539 -13.532 9.296 1.00 93.69 148 ARG A O 1
ATOM 1157 N N . GLY A 1 149 ? 3.918 -12.706 7.314 1.00 86.56 149 GLY A N 1
ATOM 1158 C CA . GLY A 1 149 ? 3.399 -13.979 6.800 1.00 86.56 149 GLY A CA 1
ATOM 1159 C C . GLY A 1 149 ? 2.160 -14.522 7.532 1.00 86.56 149 GLY A C 1
ATOM 1160 O O . GLY A 1 149 ? 1.767 -15.667 7.301 1.00 86.56 149 GLY A O 1
ATOM 1161 N N . LYS A 1 150 ? 1.518 -13.737 8.415 1.00 94.81 150 LYS A N 1
ATOM 1162 C CA . LYS A 1 150 ? 0.317 -14.147 9.168 1.00 94.81 150 LYS A CA 1
ATOM 1163 C C . LYS A 1 150 ? -0.988 -13.558 8.638 1.00 94.81 150 LYS A C 1
ATOM 1165 O O . LYS A 1 150 ? -2.007 -13.700 9.307 1.00 94.81 150 LYS A O 1
ATOM 1170 N N . PHE A 1 151 ? -1.014 -13.007 7.424 1.00 92.06 151 PHE A N 1
ATOM 1171 C CA . PHE A 1 151 ? -2.214 -12.423 6.808 1.00 92.06 151 PHE A CA 1
ATOM 1172 C C . PHE A 1 151 ? -3.479 -13.289 6.962 1.00 92.06 151 PHE A C 1
ATOM 1174 O O . PHE A 1 151 ? -4.504 -12.825 7.462 1.00 92.06 151 PHE A O 1
ATOM 1181 N N . GLN A 1 152 ? -3.408 -14.582 6.617 1.00 89.75 152 GLN A N 1
ATOM 1182 C CA . GLN A 1 152 ? -4.558 -15.493 6.738 1.00 89.75 152 GLN A CA 1
ATOM 1183 C C . GLN A 1 152 ? -5.033 -15.648 8.189 1.00 89.75 152 GLN A C 1
ATOM 1185 O O . GLN A 1 152 ? -6.240 -15.698 8.443 1.00 89.75 152 GLN A O 1
ATOM 1190 N N . ARG A 1 153 ? -4.101 -15.682 9.154 1.00 96.25 153 ARG A N 1
ATOM 1191 C CA . ARG A 1 153 ? -4.434 -15.736 10.582 1.00 96.25 153 ARG A CA 1
ATOM 1192 C C . ARG A 1 153 ? -5.101 -14.434 11.014 1.00 96.25 153 ARG A C 1
ATOM 1194 O O . ARG A 1 153 ? -6.183 -14.512 11.591 1.00 96.25 153 ARG A O 1
ATOM 1201 N N . THR A 1 154 ? -4.541 -13.281 10.653 1.00 97.19 154 THR A N 1
ATOM 1202 C CA . THR A 1 154 ? -5.118 -11.956 10.926 1.00 97.19 154 THR A CA 1
ATOM 1203 C C . THR A 1 154 ? -6.556 -11.876 10.424 1.00 97.19 154 THR A C 1
ATOM 1205 O O . THR A 1 154 ? -7.470 -11.622 11.207 1.00 97.19 154 THR A O 1
ATOM 1208 N N . VAL A 1 155 ? -6.794 -12.217 9.152 1.00 93.69 155 VAL A N 1
ATOM 1209 C CA . VAL A 1 155 ? -8.138 -12.261 8.551 1.00 93.69 155 VAL A CA 1
ATOM 1210 C C . VAL A 1 155 ? -9.073 -13.196 9.325 1.00 93.69 155 VAL A C 1
ATOM 1212 O O . VAL A 1 155 ? -10.226 -12.836 9.570 1.00 93.69 155 VAL A O 1
ATOM 1215 N N . SER A 1 156 ? -8.596 -14.384 9.715 1.00 95.81 156 SER A N 1
ATOM 1216 C CA . SER A 1 156 ? -9.401 -15.381 10.438 1.00 95.81 156 SER A CA 1
ATOM 1217 C C . SER A 1 156 ? -9.841 -14.937 11.835 1.00 95.81 156 SER A C 1
ATOM 1219 O O . SER A 1 156 ? -10.826 -15.470 12.346 1.00 95.81 156 SER A O 1
ATOM 1221 N N . VAL A 1 157 ? -9.114 -13.996 12.447 1.00 97.12 157 VAL A N 1
ATOM 1222 C CA . VAL A 1 157 ? -9.426 -13.427 13.762 1.00 97.12 157 VAL A CA 1
ATOM 1223 C C . VAL A 1 157 ? -10.357 -12.229 13.603 1.00 97.12 157 VAL A C 1
ATOM 1225 O O . VAL A 1 157 ? -11.472 -12.255 14.118 1.00 97.12 157 VAL A O 1
ATOM 1228 N N . VAL A 1 158 ? -9.960 -11.219 12.820 1.00 96.31 158 VAL A N 1
ATOM 1229 C CA . VAL A 1 158 ? -10.680 -9.931 12.762 1.00 96.31 158 VAL A CA 1
ATOM 1230 C C . VAL A 1 158 ? -12.056 -10.028 12.100 1.00 96.31 158 VAL A C 1
ATOM 1232 O O . VAL A 1 158 ? -12.919 -9.192 12.345 1.00 96.31 158 VAL A O 1
ATOM 1235 N N . ARG A 1 159 ? -12.295 -11.048 11.260 1.00 93.75 159 ARG A N 1
ATOM 1236 C CA . ARG A 1 159 ? -13.605 -11.275 10.619 1.00 93.75 159 ARG A CA 1
ATOM 1237 C C . ARG A 1 159 ? -14.620 -11.996 11.501 1.00 93.75 159 ARG A C 1
ATOM 1239 O O . ARG A 1 159 ? -15.768 -12.151 11.080 1.00 93.75 159 ARG A O 1
ATOM 1246 N N . ARG A 1 160 ? -14.221 -12.482 12.676 1.00 93.31 160 ARG A N 1
ATOM 1247 C CA . ARG A 1 160 ? -15.162 -13.112 13.603 1.00 93.31 160 ARG A CA 1
ATOM 1248 C C . ARG A 1 160 ? -16.080 -12.058 14.210 1.00 93.31 160 ARG A C 1
ATOM 1250 O O . ARG A 1 160 ? -15.688 -10.916 14.417 1.00 93.31 160 ARG A O 1
ATOM 1257 N N . GLN A 1 161 ? -17.307 -12.469 14.504 1.00 93.25 161 GLN A N 1
ATOM 1258 C CA . GLN A 1 161 ? -18.312 -11.628 15.163 1.00 93.25 161 GLN A CA 1
ATOM 1259 C C . GLN A 1 161 ? -18.436 -11.943 16.662 1.00 93.25 161 GLN A C 1
ATOM 1261 O O . GLN A 1 161 ? -19.291 -11.392 17.341 1.00 93.25 161 GLN A O 1
ATOM 1266 N N . ASP A 1 162 ? -17.598 -12.848 17.173 1.00 91.50 162 ASP A N 1
ATOM 1267 C CA . ASP A 1 162 ? -17.687 -13.403 18.526 1.00 91.50 162 ASP A CA 1
ATOM 1268 C C . ASP A 1 162 ? -16.937 -12.583 19.589 1.00 91.50 162 ASP A C 1
ATOM 1270 O O . ASP A 1 162 ? -16.979 -12.955 20.758 1.00 91.50 162 ASP A O 1
ATOM 1274 N N . LYS A 1 163 ? -16.240 -11.500 19.199 1.00 92.44 163 LYS A N 1
ATOM 1275 C CA . LYS A 1 163 ? -15.366 -10.703 20.083 1.00 92.44 163 LYS A CA 1
ATOM 1276 C C . LYS A 1 163 ? -14.425 -11.587 20.934 1.00 92.44 163 LYS A C 1
ATOM 1278 O O . LYS A 1 163 ? -14.159 -11.290 22.096 1.00 92.44 163 LYS A O 1
ATOM 1283 N N . SER A 1 164 ? -13.947 -12.698 20.370 1.00 92.19 164 SER A N 1
ATOM 1284 C CA . SER A 1 164 ? -13.149 -13.692 21.101 1.00 92.19 164 SER A CA 1
ATOM 1285 C C . SER A 1 164 ? -11.765 -13.185 21.526 1.00 92.19 164 SER A C 1
ATOM 1287 O O . SER A 1 164 ? -11.195 -12.270 20.930 1.00 92.19 164 SER A O 1
ATOM 1289 N N . ASP A 1 165 ? -11.159 -13.861 22.508 1.00 95.56 165 ASP A N 1
ATOM 1290 C CA . ASP A 1 165 ? -9.801 -13.572 23.000 1.00 95.56 165 ASP A CA 1
ATOM 1291 C C . ASP A 1 165 ? -8.687 -13.754 21.952 1.00 95.56 165 ASP A C 1
ATOM 1293 O O . ASP A 1 165 ? -7.552 -13.344 22.185 1.00 95.56 165 ASP A O 1
ATOM 1297 N N . HIS A 1 166 ? -8.981 -14.298 20.765 1.00 96.25 166 HIS A N 1
ATOM 1298 C CA . HIS A 1 166 ? -8.018 -14.334 19.658 1.00 96.25 166 HIS A CA 1
ATOM 1299 C C . HIS A 1 166 ? -7.523 -12.940 19.247 1.00 96.25 166 HIS A C 1
ATOM 1301 O O . HIS A 1 166 ? -6.432 -12.816 18.697 1.00 96.25 166 HIS A O 1
ATOM 1307 N N . TRP A 1 167 ? -8.284 -11.883 19.548 1.00 97.88 167 TRP A N 1
ATOM 1308 C CA . TRP A 1 167 ? -7.852 -10.500 19.350 1.00 97.88 167 TRP A CA 1
ATOM 1309 C C . TRP A 1 167 ? -6.578 -10.139 20.125 1.00 97.88 167 TRP A C 1
ATOM 1311 O O . TRP A 1 167 ? -5.915 -9.176 19.757 1.00 97.88 167 TRP A O 1
ATOM 1321 N N . ARG A 1 168 ? -6.177 -10.920 21.141 1.00 97.25 168 ARG A N 1
ATOM 1322 C CA . ARG A 1 168 ? -4.919 -10.702 21.878 1.00 97.25 168 ARG A CA 1
ATOM 1323 C C . ARG A 1 168 ? -3.676 -10.909 21.011 1.00 97.25 168 ARG A C 1
ATOM 1325 O O . ARG A 1 168 ? -2.616 -10.371 21.325 1.00 97.25 168 ARG A O 1
ATOM 1332 N N . GLU A 1 169 ? -3.808 -11.662 19.918 1.00 97.31 169 GLU A N 1
ATOM 1333 C CA . GLU A 1 169 ? -2.761 -11.827 18.902 1.00 97.31 169 GLU A CA 1
ATOM 1334 C C . GLU A 1 169 ? -2.637 -10.590 17.999 1.00 97.31 169 GLU A C 1
ATOM 1336 O O . GLU A 1 169 ? -1.591 -10.373 17.398 1.00 97.31 169 GLU A O 1
ATOM 1341 N N . VAL A 1 170 ? -3.699 -9.789 17.881 1.00 98.12 170 VAL A N 1
ATOM 1342 C CA . VAL A 1 170 ? -3.776 -8.664 16.944 1.00 98.12 170 VAL A CA 1
ATOM 1343 C C . VAL A 1 170 ? -3.206 -7.401 17.582 1.00 98.12 170 VAL A C 1
ATOM 1345 O O . VAL A 1 170 ? -3.306 -7.179 18.789 1.00 98.12 170 VAL A O 1
ATOM 1348 N N . ARG A 1 171 ? -2.604 -6.557 16.753 1.00 97.69 171 ARG A N 1
ATOM 1349 C CA . ARG A 1 171 ? -2.229 -5.181 17.054 1.00 97.69 171 ARG A CA 1
ATOM 1350 C C . ARG A 1 171 ? -2.822 -4.250 16.005 1.00 97.69 171 ARG A C 1
ATOM 1352 O O . ARG A 1 171 ? -2.921 -4.621 14.838 1.00 97.69 171 ARG A O 1
ATOM 1359 N N . PHE A 1 172 ? -3.219 -3.053 16.417 1.00 98.50 172 PHE A N 1
ATOM 1360 C CA . PHE A 1 172 ? -3.568 -1.964 15.514 1.00 98.50 172 PHE A CA 1
ATOM 1361 C C . PHE A 1 172 ? -2.352 -1.057 15.318 1.00 98.50 172 PHE A C 1
ATOM 1363 O O . PHE A 1 172 ? -1.932 -0.361 16.242 1.00 98.50 172 PHE A O 1
ATOM 1370 N N . LEU A 1 173 ? -1.778 -1.089 14.118 1.00 98.38 173 LEU A N 1
ATOM 1371 C CA . LEU A 1 173 ? -0.639 -0.262 13.732 1.00 98.38 173 LEU A CA 1
ATOM 1372 C C . LEU A 1 173 ? -1.153 0.971 12.983 1.00 98.38 173 LEU A C 1
ATOM 1374 O O . LEU A 1 173 ? -1.444 0.902 11.788 1.00 98.38 173 LEU A O 1
ATOM 1378 N N . ALA A 1 174 ? -1.318 2.081 13.706 1.00 98.25 174 ALA A N 1
ATOM 1379 C CA . ALA A 1 174 ? -1.832 3.336 13.160 1.00 98.25 174 ALA A CA 1
ATOM 1380 C C . ALA A 1 174 ? -0.759 4.042 12.322 1.00 98.25 174 ALA A C 1
ATOM 1382 O O . ALA A 1 174 ? 0.362 4.224 12.791 1.00 98.25 174 ALA A O 1
ATOM 1383 N N . PHE A 1 175 ? -1.088 4.462 11.102 1.00 98.38 175 PHE A N 1
ATOM 1384 C CA . PHE A 1 175 ? -0.147 5.141 10.203 1.00 98.38 175 PHE A CA 1
ATOM 1385 C C . PHE A 1 175 ? -0.636 6.506 9.701 1.00 98.38 175 PHE A C 1
ATOM 1387 O O . PHE A 1 175 ? 0.145 7.217 9.074 1.00 98.38 175 PHE A O 1
ATOM 1394 N N . ASP A 1 176 ? -1.896 6.893 9.937 1.00 98.44 176 ASP A N 1
ATOM 1395 C CA . ASP A 1 176 ? -2.380 8.244 9.617 1.00 98.44 176 ASP A CA 1
ATOM 1396 C C . ASP A 1 176 ? -3.576 8.682 10.499 1.00 98.44 176 ASP A C 1
ATOM 1398 O O . ASP A 1 176 ? -4.245 7.853 11.122 1.00 98.44 176 ASP A O 1
ATOM 1402 N N . ALA A 1 177 ? -3.861 9.988 10.521 1.00 97.56 177 ALA A N 1
ATOM 1403 C CA . ALA A 1 177 ? -4.961 10.624 11.258 1.00 97.56 177 ALA A CA 1
ATOM 1404 C C . ALA A 1 177 ? -5.852 11.450 10.296 1.00 97.56 177 ALA A C 1
ATOM 1406 O O . ALA A 1 177 ? -5.703 12.669 10.190 1.00 97.56 177 ALA A O 1
ATOM 1407 N N . PRO A 1 178 ? -6.769 10.811 9.544 1.00 96.38 178 PRO A N 1
ATOM 1408 C CA . PRO A 1 178 ? -7.441 11.398 8.375 1.00 96.38 178 PRO A CA 1
ATOM 1409 C C . PRO A 1 178 ? -8.290 12.647 8.642 1.00 96.38 178 PRO A C 1
ATOM 1411 O O . PRO A 1 178 ? -8.503 13.440 7.727 1.00 96.38 178 PRO A O 1
ATOM 1414 N N . ALA A 1 179 ? -8.786 12.834 9.867 1.00 95.00 179 ALA A N 1
ATOM 1415 C CA . ALA A 1 179 ? -9.605 13.995 10.219 1.00 95.00 179 ALA A CA 1
ATOM 1416 C C . ALA A 1 179 ? -8.789 15.289 10.403 1.00 95.00 179 ALA A C 1
ATOM 1418 O O . ALA A 1 179 ? -9.357 16.381 10.410 1.00 95.00 179 ALA A O 1
ATOM 1419 N N . MET A 1 180 ? -7.466 15.189 10.552 1.00 95.25 180 MET A N 1
ATOM 1420 C CA . MET A 1 180 ? -6.607 16.351 10.747 1.00 95.25 180 MET A CA 1
ATOM 1421 C C . MET A 1 180 ? -6.285 17.030 9.415 1.00 95.25 180 MET A C 1
ATOM 1423 O O . MET A 1 180 ? -5.620 16.461 8.548 1.00 95.25 180 MET A O 1
ATOM 1427 N N . ALA A 1 181 ? -6.677 18.297 9.282 1.00 94.44 181 ALA A N 1
ATOM 1428 C CA . ALA A 1 181 ? -6.315 19.153 8.154 1.00 94.44 181 ALA A CA 1
ATOM 1429 C C . ALA A 1 181 ? -4.879 19.707 8.283 1.00 94.44 181 ALA A C 1
ATOM 1431 O O . ALA A 1 181 ? -4.659 20.911 8.173 1.00 94.44 181 ALA A O 1
ATOM 1432 N N . ALA A 1 182 ? -3.912 18.821 8.521 1.00 96.06 182 ALA A N 1
ATOM 1433 C CA . ALA A 1 182 ? -2.514 19.149 8.785 1.00 96.06 182 ALA A CA 1
ATOM 1434 C C . ALA A 1 182 ? -1.564 18.387 7.835 1.00 96.06 182 ALA A C 1
ATOM 1436 O O . ALA A 1 182 ? -1.967 17.364 7.264 1.00 96.06 182 ALA A O 1
ATOM 1437 N N . PRO A 1 183 ? -0.320 18.859 7.637 1.00 98.12 183 PRO A N 1
ATOM 1438 C CA . PRO A 1 183 ? 0.760 18.107 6.992 1.00 98.12 183 PRO A CA 1
ATOM 1439 C C . PRO A 1 183 ? 1.004 16.732 7.628 1.00 98.12 183 PRO A C 1
ATOM 1441 O O . PRO A 1 183 ? 0.685 16.518 8.795 1.00 98.12 183 PRO A O 1
ATOM 1444 N N . PHE A 1 184 ? 1.566 15.784 6.871 1.00 98.50 184 PHE A N 1
ATOM 1445 C CA . PHE A 1 184 ? 1.754 14.404 7.344 1.00 98.50 184 PHE A CA 1
ATOM 1446 C C . PHE A 1 184 ? 2.571 14.309 8.637 1.00 98.50 184 PHE A C 1
ATOM 1448 O O . PHE A 1 184 ? 2.228 13.514 9.504 1.00 98.50 184 PHE A O 1
ATOM 1455 N N . GLU A 1 185 ? 3.596 15.141 8.792 1.00 98.38 185 GLU A N 1
ATOM 1456 C CA . GLU A 1 185 ? 4.448 15.192 9.978 1.00 98.38 185 GLU A CA 1
ATOM 1457 C C . GLU A 1 185 ? 3.660 15.512 11.251 1.00 98.38 185 GLU A C 1
ATOM 1459 O O . GLU A 1 185 ? 3.787 14.795 12.238 1.00 98.38 185 GLU A O 1
ATOM 1464 N N . GLU A 1 186 ? 2.789 16.521 11.205 1.00 98.50 186 GLU A N 1
ATOM 1465 C CA . GLU A 1 186 ? 1.935 16.899 12.339 1.00 98.50 186 GLU A CA 1
ATOM 1466 C C . GLU A 1 186 ? 0.909 15.802 12.656 1.00 98.50 186 GLU A C 1
ATOM 1468 O O . GLU A 1 186 ? 0.592 15.543 13.816 1.00 98.50 186 GLU A O 1
ATOM 1473 N N . ARG A 1 187 ? 0.405 15.102 11.629 1.00 98.25 187 ARG A N 1
ATOM 1474 C CA . ARG A 1 187 ? -0.498 13.956 11.830 1.00 98.25 187 ARG A CA 1
ATOM 1475 C C . ARG A 1 187 ? 0.231 12.774 12.466 1.00 98.25 187 ARG A C 1
ATOM 1477 O O . ARG A 1 187 ? -0.338 12.103 13.321 1.00 98.25 187 ARG A O 1
ATOM 1484 N N . LEU A 1 188 ? 1.479 12.522 12.075 1.00 97.88 188 LEU A N 1
ATOM 1485 C CA . LEU A 1 188 ? 2.309 11.468 12.656 1.00 97.88 188 LEU A CA 1
ATOM 1486 C C . LEU A 1 188 ? 2.702 11.794 14.105 1.00 97.88 188 LEU A C 1
ATOM 1488 O O . LEU A 1 188 ? 2.650 10.913 14.961 1.00 97.88 188 LEU A O 1
ATOM 1492 N N . GLU A 1 189 ? 3.037 13.051 14.397 1.00 97.62 189 GLU A N 1
ATOM 1493 C CA . GLU A 1 189 ? 3.289 13.530 15.760 1.00 97.62 189 GLU A CA 1
ATOM 1494 C C . GLU A 1 189 ? 2.049 13.356 16.644 1.00 97.62 189 GLU A C 1
ATOM 1496 O O . GLU A 1 189 ? 2.134 12.734 17.704 1.00 97.62 189 GLU A O 1
ATOM 1501 N N . TYR A 1 190 ? 0.871 13.753 16.153 1.00 97.25 190 TYR A N 1
ATOM 1502 C CA . TYR A 1 190 ? -0.395 13.510 16.845 1.00 97.25 190 TYR A CA 1
ATOM 1503 C C . TYR A 1 190 ? -0.629 12.027 17.156 1.00 97.25 190 TYR A C 1
ATOM 1505 O O . TYR A 1 190 ? -1.087 11.690 18.251 1.00 97.25 190 TYR A O 1
ATOM 1513 N N . LEU A 1 191 ? -0.307 11.117 16.228 1.00 96.88 191 LEU A N 1
ATOM 1514 C CA . LEU A 1 191 ? -0.399 9.680 16.494 1.00 96.88 191 LEU A CA 1
ATOM 1515 C C . LEU A 1 191 ? 0.537 9.256 17.626 1.00 96.88 191 LEU A C 1
ATOM 1517 O O . LEU A 1 191 ? 0.121 8.469 18.474 1.00 96.88 191 LEU A O 1
ATOM 1521 N N . HIS A 1 192 ? 1.769 9.766 17.662 1.00 95.56 192 HIS A N 1
ATOM 1522 C CA . HIS A 1 192 ? 2.732 9.449 18.719 1.00 95.56 192 HIS A CA 1
ATOM 1523 C C . HIS A 1 192 ? 2.310 9.987 20.085 1.00 95.56 192 HIS A C 1
ATOM 1525 O O . HIS A 1 192 ? 2.529 9.315 21.091 1.00 95.56 192 HIS A O 1
ATOM 1531 N N . GLU A 1 193 ? 1.671 11.153 20.135 1.00 94.19 193 GLU A N 1
ATOM 1532 C CA . GLU A 1 193 ? 1.111 11.704 21.371 1.00 94.19 193 GLU A CA 1
ATOM 1533 C C . GLU A 1 193 ? -0.142 10.950 21.827 1.00 94.19 193 GLU A C 1
ATOM 1535 O O . GLU A 1 193 ? -0.356 10.747 23.026 1.00 94.19 193 GLU A O 1
ATOM 1540 N N . THR A 1 194 ? -0.965 10.521 20.867 1.00 92.62 194 THR A N 1
ATOM 1541 C CA . THR A 1 194 ? -2.278 9.933 21.130 1.00 92.62 194 THR A CA 1
ATOM 1542 C C . THR A 1 194 ? -2.190 8.444 21.427 1.00 92.62 194 THR A C 1
ATOM 1544 O O . THR A 1 194 ? -2.772 8.020 22.417 1.00 92.62 194 THR A O 1
ATOM 1547 N N . ILE A 1 195 ? -1.477 7.656 20.614 1.00 92.69 195 ILE A N 1
ATOM 1548 C CA . ILE A 1 195 ? -1.372 6.187 20.689 1.00 92.69 195 ILE A CA 1
ATOM 1549 C C . ILE A 1 195 ? -0.035 5.795 21.320 1.00 92.69 195 ILE A C 1
ATOM 1551 O O . ILE A 1 195 ? 0.908 5.354 20.660 1.00 92.69 195 ILE A O 1
ATOM 1555 N N . ARG A 1 196 ? 0.043 5.966 22.639 1.00 86.19 196 ARG A N 1
ATOM 1556 C CA . ARG A 1 196 ? 1.240 5.637 23.416 1.00 86.19 196 ARG A CA 1
ATOM 1557 C C . ARG A 1 196 ? 1.189 4.210 23.961 1.00 86.19 196 ARG A C 1
ATOM 1559 O O . ARG A 1 196 ? 0.151 3.769 24.452 1.00 86.19 196 ARG A O 1
ATOM 1566 N N . GLY A 1 197 ? 2.319 3.504 23.919 1.00 76.94 197 GLY A N 1
ATOM 1567 C CA . GLY A 1 197 ? 2.410 2.102 24.354 1.00 76.94 197 GLY A CA 1
ATOM 1568 C C . GLY A 1 197 ? 2.192 1.878 25.857 1.00 76.94 197 GLY A C 1
ATOM 1569 O O . GLY A 1 197 ? 1.849 0.774 26.258 1.00 76.94 197 GLY A O 1
ATOM 1570 N N . ASP A 1 198 ? 2.339 2.917 26.688 1.00 83.00 198 ASP A N 1
ATOM 1571 C CA . ASP A 1 198 ? 1.951 2.891 28.108 1.00 83.00 198 ASP A CA 1
ATOM 1572 C C . ASP A 1 198 ? 0.426 2.911 28.299 1.00 83.00 198 ASP A C 1
ATOM 1574 O O . ASP A 1 198 ? -0.076 2.448 29.321 1.00 83.00 198 ASP A O 1
ATOM 1578 N N . LYS A 1 199 ? -0.312 3.443 27.318 1.00 85.81 199 LYS A N 1
ATOM 1579 C CA . LYS A 1 199 ? -1.770 3.596 27.352 1.00 85.81 199 LYS A CA 1
ATOM 1580 C C . LYS A 1 199 ? -2.503 2.482 26.602 1.00 85.81 199 LYS A C 1
ATOM 1582 O O . LYS A 1 199 ? -3.605 2.118 27.005 1.00 85.81 199 LYS A O 1
ATOM 1587 N N . TYR A 1 200 ? -1.910 1.939 25.539 1.00 89.94 200 TYR A N 1
ATOM 1588 C CA . TYR A 1 200 ? -2.541 0.924 24.694 1.00 89.94 200 TYR A CA 1
ATOM 1589 C C . TYR A 1 200 ? -1.649 -0.302 24.516 1.00 89.94 200 TYR A C 1
ATOM 1591 O O . TYR A 1 200 ? -0.643 -0.262 23.817 1.00 89.94 200 TYR A O 1
ATOM 1599 N N . GLU A 1 201 ? -2.071 -1.432 25.081 1.00 91.62 201 GLU A N 1
ATOM 1600 C CA . GLU A 1 201 ? -1.367 -2.715 24.934 1.00 91.62 201 GLU A CA 1
ATOM 1601 C C . GLU A 1 201 ? -1.443 -3.262 23.495 1.00 91.62 201 GLU A C 1
ATOM 1603 O O . GLU A 1 201 ? -0.511 -3.901 22.996 1.00 91.62 201 GLU A O 1
ATOM 1608 N N . PHE A 1 202 ? -2.566 -3.005 22.817 1.00 95.44 202 PHE A N 1
ATOM 1609 C CA . PHE A 1 202 ? -2.888 -3.589 21.515 1.00 95.44 202 PHE A CA 1
ATOM 1610 C C . PHE A 1 202 ? -2.797 -2.602 20.347 1.00 95.44 202 PHE A C 1
ATOM 1612 O O . PHE A 1 202 ? -3.208 -2.937 19.236 1.00 95.44 202 PHE A O 1
ATOM 1619 N N . ALA A 1 203 ? -2.251 -1.405 20.564 1.00 96.69 203 ALA A N 1
ATOM 1620 C CA . ALA A 1 203 ? -2.101 -0.397 19.523 1.00 96.69 203 ALA A CA 1
ATOM 1621 C C . ALA A 1 203 ? -0.763 0.329 19.629 1.00 96.69 203 ALA A C 1
ATOM 1623 O O . ALA A 1 203 ? -0.284 0.623 20.720 1.00 96.69 203 ALA A O 1
ATOM 1624 N N . SER A 1 204 ? -0.177 0.647 18.482 1.00 96.75 204 SER A N 1
ATOM 1625 C CA . SER A 1 204 ? 1.033 1.459 18.405 1.00 96.75 204 SER A CA 1
ATOM 1626 C C . SER A 1 204 ? 1.071 2.227 17.093 1.00 96.75 204 SER A C 1
ATOM 1628 O O . SER A 1 204 ? 0.410 1.862 16.119 1.00 96.75 204 SER A O 1
ATOM 1630 N N . VAL A 1 205 ? 1.879 3.279 17.042 1.00 97.62 205 VAL A N 1
ATOM 1631 C CA . VAL A 1 205 ? 2.145 3.993 15.792 1.00 97.62 205 VAL A CA 1
ATOM 1632 C C . VAL A 1 205 ? 3.063 3.155 14.907 1.00 97.62 205 VAL A C 1
ATOM 1634 O O . VAL A 1 205 ? 4.043 2.578 15.381 1.00 97.62 205 VAL A O 1
ATOM 1637 N N . HIS A 1 206 ? 2.741 3.075 13.620 1.00 97.88 206 HIS A N 1
ATOM 1638 C CA . HIS A 1 206 ? 3.573 2.417 12.625 1.00 97.88 206 HIS A CA 1
ATOM 1639 C C . HIS A 1 206 ? 4.852 3.221 12.394 1.00 97.88 206 HIS A C 1
ATOM 1641 O O . HIS A 1 206 ? 4.806 4.432 12.165 1.00 97.88 206 HIS A O 1
ATOM 1647 N N . ALA A 1 207 ? 5.999 2.553 12.455 1.00 96.94 207 ALA A N 1
ATOM 1648 C CA . ALA A 1 207 ? 7.292 3.221 12.397 1.00 96.94 207 ALA A CA 1
ATOM 1649 C C . ALA A 1 207 ? 7.562 3.807 11.003 1.00 96.94 207 ALA A C 1
ATOM 1651 O O . ALA A 1 207 ? 7.434 3.113 9.994 1.00 96.94 207 ALA A O 1
ATOM 1652 N N . HIS A 1 208 ? 7.990 5.070 10.970 1.00 98.06 208 HIS A N 1
ATOM 1653 C CA . HIS A 1 208 ? 8.421 5.768 9.761 1.00 98.06 208 HIS A CA 1
ATOM 1654 C C . HIS A 1 208 ? 9.851 6.285 9.931 1.00 98.06 208 HIS A C 1
ATOM 1656 O O . HIS A 1 208 ? 10.224 6.777 10.995 1.00 98.06 208 HIS A O 1
ATOM 1662 N N . ILE A 1 209 ? 10.645 6.204 8.867 1.00 97.50 209 ILE A N 1
ATOM 1663 C CA . ILE A 1 209 ? 12.007 6.745 8.788 1.00 97.50 209 ILE A CA 1
ATOM 1664 C C . ILE A 1 209 ? 12.164 7.588 7.524 1.00 97.50 209 ILE A C 1
ATOM 1666 O O . ILE A 1 209 ? 11.437 7.394 6.554 1.00 97.50 209 ILE A O 1
ATOM 1670 N N . ARG A 1 210 ? 13.111 8.529 7.501 1.00 97.81 210 ARG A N 1
ATOM 1671 C CA . ARG A 1 210 ? 13.394 9.318 6.292 1.00 97.81 210 ARG A CA 1
ATOM 1672 C C . ARG A 1 210 ? 14.208 8.496 5.293 1.00 97.81 210 ARG A C 1
ATOM 1674 O O . ARG A 1 210 ? 15.264 7.959 5.628 1.00 97.81 210 ARG A O 1
ATOM 1681 N N . CYS A 1 211 ? 13.726 8.417 4.058 1.00 96.06 211 CYS A N 1
ATOM 1682 C CA . CYS A 1 211 ? 14.454 7.835 2.940 1.00 96.06 211 CYS A CA 1
ATOM 1683 C C . CYS A 1 211 ? 15.579 8.790 2.523 1.00 96.06 211 CYS A C 1
ATOM 1685 O O . CYS A 1 211 ? 15.324 9.929 2.150 1.00 96.06 211 CYS A O 1
ATOM 1687 N N . SER A 1 212 ? 16.833 8.343 2.554 1.00 91.81 212 SER A N 1
ATOM 1688 C CA . SER A 1 212 ? 17.987 9.173 2.156 1.00 91.81 212 SER A CA 1
ATOM 1689 C C . SER A 1 212 ? 18.331 9.044 0.669 1.00 91.81 212 SER A C 1
ATOM 1691 O O . SER A 1 212 ? 19.328 9.600 0.218 1.00 91.81 212 SER A O 1
ATOM 1693 N N . GLY A 1 213 ? 17.513 8.309 -0.090 1.00 81.25 213 GLY A N 1
ATOM 1694 C CA . GLY A 1 213 ? 17.655 8.114 -1.527 1.00 81.25 213 GLY A CA 1
ATOM 1695 C C . GLY A 1 213 ? 17.536 6.651 -1.949 1.00 81.25 213 GLY A C 1
ATOM 1696 O O . GLY A 1 213 ? 17.225 5.760 -1.155 1.00 81.25 213 GLY A O 1
ATOM 1697 N N . ALA A 1 214 ? 17.792 6.401 -3.233 1.00 76.31 214 ALA A N 1
ATOM 1698 C CA . ALA A 1 214 ? 17.547 5.106 -3.869 1.00 76.31 214 ALA A CA 1
ATOM 1699 C C . ALA A 1 214 ? 18.307 3.930 -3.223 1.00 76.31 214 ALA A C 1
ATOM 1701 O O . ALA A 1 214 ? 17.762 2.832 -3.144 1.00 76.31 214 ALA A O 1
ATOM 1702 N N . GLU A 1 215 ? 19.539 4.141 -2.751 1.00 76.50 215 GLU A N 1
ATOM 1703 C CA . GLU A 1 215 ? 20.338 3.091 -2.101 1.00 76.50 215 GLU A CA 1
ATOM 1704 C C . GLU A 1 215 ? 19.746 2.671 -0.748 1.00 76.50 215 GLU A C 1
ATOM 1706 O O . GLU A 1 215 ? 19.594 1.477 -0.480 1.00 76.50 215 GLU A O 1
ATOM 1711 N N . HIS A 1 216 ? 19.342 3.640 0.079 1.00 89.38 216 HIS A N 1
ATOM 1712 C CA . HIS A 1 216 ? 18.686 3.368 1.358 1.00 89.38 216 HIS A CA 1
ATOM 1713 C C . HIS A 1 216 ? 17.346 2.662 1.138 1.00 89.38 216 HIS A C 1
ATOM 1715 O O . HIS A 1 216 ? 17.087 1.643 1.773 1.00 89.38 216 HIS A O 1
ATOM 1721 N N . LEU A 1 217 ? 16.545 3.121 0.171 1.00 86.31 217 LEU A N 1
ATOM 1722 C CA . LEU A 1 217 ? 15.292 2.467 -0.206 1.00 86.31 217 LEU A CA 1
ATOM 1723 C C . LEU A 1 217 ? 15.499 0.994 -0.594 1.00 86.31 217 LEU A C 1
ATOM 1725 O O . LEU A 1 217 ? 14.755 0.124 -0.148 1.00 86.31 217 LEU A O 1
ATOM 1729 N N . GLN A 1 218 ? 16.509 0.699 -1.418 1.00 79.31 218 GLN A N 1
ATOM 1730 C CA . GLN A 1 218 ? 16.813 -0.672 -1.843 1.00 79.31 218 GLN A CA 1
ATOM 1731 C C . GLN A 1 218 ? 17.320 -1.540 -0.690 1.00 79.31 218 GLN A C 1
ATOM 1733 O O . GLN A 1 218 ? 16.894 -2.688 -0.562 1.00 79.31 218 GLN A O 1
ATOM 1738 N N . THR A 1 219 ? 18.198 -0.990 0.150 1.00 85.81 219 THR A N 1
ATOM 1739 C CA . THR A 1 219 ? 18.737 -1.676 1.332 1.00 85.81 219 THR A CA 1
ATOM 1740 C C . THR A 1 219 ? 17.620 -2.030 2.305 1.00 85.81 219 THR A C 1
ATOM 1742 O O . THR A 1 219 ? 17.518 -3.174 2.748 1.00 85.81 219 THR A O 1
ATOM 1745 N N . GLU A 1 220 ? 16.733 -1.076 2.583 1.00 93.62 220 GLU A N 1
ATOM 1746 C CA . GLU A 1 220 ? 15.617 -1.282 3.495 1.00 93.62 220 GLU A CA 1
ATOM 1747 C C . GLU A 1 220 ? 14.589 -2.257 2.917 1.00 93.62 220 GLU A C 1
ATOM 1749 O O . GLU A 1 220 ? 14.133 -3.159 3.618 1.00 93.62 220 GLU A O 1
ATOM 1754 N N . LEU A 1 221 ? 14.289 -2.169 1.616 1.00 88.75 221 LEU A N 1
ATOM 1755 C CA . LEU A 1 221 ? 13.406 -3.126 0.950 1.00 88.75 221 LEU A CA 1
ATOM 1756 C C . LEU A 1 221 ? 13.969 -4.549 1.045 1.00 88.75 221 LEU A C 1
ATOM 1758 O O . LEU A 1 221 ? 13.240 -5.478 1.383 1.00 88.75 221 LEU A O 1
ATOM 1762 N N . ALA A 1 222 ? 15.266 -4.731 0.781 1.00 82.31 222 ALA A N 1
ATOM 1763 C CA . ALA A 1 222 ? 15.925 -6.028 0.897 1.00 82.31 222 ALA A CA 1
ATOM 1764 C C . ALA A 1 222 ? 15.882 -6.562 2.337 1.00 82.31 222 ALA A C 1
ATOM 1766 O O . ALA A 1 222 ? 15.581 -7.740 2.543 1.00 82.31 222 ALA A O 1
ATOM 1767 N N . ARG A 1 223 ? 16.115 -5.696 3.330 1.00 93.50 223 ARG A N 1
ATOM 1768 C CA . ARG A 1 223 ? 16.027 -6.043 4.753 1.00 93.50 223 ARG A CA 1
ATOM 1769 C C . ARG A 1 223 ? 14.618 -6.498 5.138 1.00 93.50 223 ARG A C 1
ATOM 1771 O O . ARG A 1 223 ? 14.476 -7.549 5.756 1.00 93.50 223 ARG A O 1
ATOM 1778 N N . ILE A 1 224 ? 13.583 -5.748 4.752 1.00 93.75 224 ILE A N 1
ATOM 1779 C CA . ILE A 1 224 ? 12.181 -6.102 5.021 1.00 93.75 224 ILE A CA 1
ATOM 1780 C C . ILE A 1 224 ? 11.816 -7.435 4.362 1.00 93.75 224 ILE A C 1
ATOM 1782 O O . ILE A 1 224 ? 11.227 -8.296 5.016 1.00 93.75 224 ILE A O 1
ATOM 1786 N N . ASN A 1 225 ? 12.241 -7.664 3.120 1.00 86.06 225 ASN A N 1
ATOM 1787 C CA . ASN A 1 225 ? 11.990 -8.928 2.423 1.00 86.06 225 ASN A CA 1
ATOM 1788 C C . ASN A 1 225 ? 12.675 -10.113 3.105 1.00 86.06 225 ASN A C 1
ATOM 1790 O O . ASN A 1 225 ? 12.068 -11.172 3.243 1.00 86.06 225 ASN A O 1
ATOM 1794 N N . ALA A 1 226 ? 13.920 -9.939 3.560 1.00 87.25 226 ALA A N 1
ATOM 1795 C CA . ALA A 1 226 ? 14.656 -10.974 4.285 1.00 87.25 226 ALA A CA 1
ATOM 1796 C C . ALA A 1 226 ? 13.972 -11.356 5.608 1.00 87.25 226 ALA A C 1
ATOM 1798 O O . ALA A 1 226 ? 14.089 -12.491 6.063 1.00 87.25 226 ALA A O 1
ATOM 1799 N N . LEU A 1 227 ? 13.218 -10.427 6.200 1.00 92.69 227 LEU A N 1
ATOM 1800 C CA . LEU A 1 227 ? 12.400 -10.668 7.384 1.00 92.69 227 LEU A CA 1
ATOM 1801 C C . LEU A 1 227 ? 10.995 -11.214 7.060 1.00 92.69 227 LEU A C 1
ATOM 1803 O O . LEU A 1 227 ? 10.222 -11.470 7.981 1.00 92.69 227 LEU A O 1
ATOM 1807 N N . GLY A 1 228 ? 10.652 -11.394 5.780 1.00 87.31 228 GLY A N 1
ATOM 1808 C CA . GLY A 1 228 ? 9.346 -11.878 5.320 1.00 87.31 228 GLY A CA 1
ATOM 1809 C C . GLY A 1 228 ? 8.260 -10.801 5.211 1.00 87.31 228 GLY A C 1
ATOM 1810 O O . GLY A 1 228 ? 7.076 -11.140 5.188 1.00 87.31 228 GLY A O 1
ATOM 1811 N N . GLY A 1 229 ? 8.635 -9.519 5.195 1.00 89.19 229 GLY A N 1
ATOM 1812 C CA . GLY A 1 229 ? 7.710 -8.403 4.991 1.00 89.19 229 GLY A CA 1
ATOM 1813 C C . GLY A 1 229 ? 7.310 -8.234 3.522 1.00 89.19 229 GLY A C 1
ATOM 1814 O O . GLY A 1 229 ? 7.928 -8.801 2.622 1.00 89.19 229 GLY A O 1
ATOM 1815 N N . GLU A 1 230 ? 6.249 -7.465 3.268 1.00 87.56 230 GLU A N 1
ATOM 1816 C CA . GLU A 1 230 ? 5.620 -7.392 1.938 1.00 87.56 230 GLU A CA 1
ATOM 1817 C C . GLU A 1 230 ? 6.277 -6.368 0.994 1.00 87.56 230 GLU A C 1
ATOM 1819 O O . GLU A 1 230 ? 6.168 -6.468 -0.231 1.00 87.56 230 GLU A O 1
ATOM 1824 N N . GLY A 1 231 ? 6.914 -5.340 1.553 1.00 92.44 231 GLY A N 1
ATOM 1825 C CA . GLY A 1 231 ? 7.500 -4.235 0.800 1.00 92.44 231 GLY A CA 1
ATOM 1826 C C . GLY A 1 231 ? 7.580 -2.960 1.631 1.00 92.44 231 GLY A C 1
ATOM 1827 O O . GLY A 1 231 ? 7.639 -3.021 2.857 1.00 92.44 231 GLY A O 1
ATOM 1828 N N . LEU A 1 232 ? 7.543 -1.802 0.971 1.00 96.56 232 LEU A N 1
ATOM 1829 C CA . LEU A 1 232 ? 7.607 -0.493 1.627 1.00 96.56 232 LEU A CA 1
ATOM 1830 C C . LEU A 1 232 ? 6.460 0.426 1.195 1.00 96.56 232 LEU A C 1
ATOM 1832 O O . LEU A 1 232 ? 5.917 0.309 0.093 1.00 96.56 232 LEU A O 1
ATOM 1836 N N . MET A 1 233 ? 6.114 1.363 2.069 1.00 98.19 233 MET A N 1
ATOM 1837 C CA . MET A 1 233 ? 5.185 2.462 1.833 1.00 98.19 233 MET A CA 1
ATOM 1838 C C . MET A 1 233 ? 5.934 3.781 1.987 1.00 98.19 233 MET A C 1
ATOM 1840 O O . MET A 1 233 ? 6.700 3.951 2.931 1.00 98.19 233 MET A O 1
ATOM 1844 N N . LEU A 1 234 ? 5.732 4.693 1.041 1.00 98.12 234 LEU A N 1
ATOM 1845 C CA . LEU A 1 234 ? 6.430 5.968 0.960 1.00 98.12 234 LEU A CA 1
ATOM 1846 C C . LEU A 1 234 ? 5.407 7.101 0.974 1.00 98.12 234 LEU A C 1
ATOM 1848 O O . LEU A 1 234 ? 4.481 7.101 0.163 1.00 98.12 234 LEU A O 1
ATOM 1852 N N . ARG A 1 235 ? 5.573 8.063 1.879 1.00 98.25 235 ARG A N 1
ATOM 1853 C CA . ARG A 1 235 ? 4.683 9.210 2.054 1.00 98.25 235 ARG A CA 1
ATOM 1854 C C . ARG A 1 235 ? 5.436 10.515 1.810 1.00 98.25 235 ARG A C 1
ATOM 1856 O O . ARG A 1 235 ? 6.494 10.746 2.394 1.00 98.25 235 ARG A O 1
ATOM 1863 N N . GLU A 1 236 ? 4.881 11.349 0.938 1.00 97.94 236 GLU A N 1
ATOM 1864 C CA . GLU A 1 236 ? 5.459 12.639 0.570 1.00 97.94 236 GLU A CA 1
ATOM 1865 C C . GLU A 1 236 ? 5.477 13.595 1.780 1.00 97.94 236 GLU A C 1
ATOM 1867 O O . GLU A 1 236 ? 4.442 13.738 2.451 1.00 97.94 236 GLU A O 1
ATOM 1872 N N . PRO A 1 237 ? 6.611 14.258 2.066 1.00 97.94 237 PRO A N 1
ATOM 1873 C CA . PRO A 1 237 ? 6.711 15.244 3.140 1.00 97.94 237 PRO A CA 1
ATOM 1874 C C . PRO A 1 237 ? 5.732 16.400 2.944 1.00 97.94 237 PRO A C 1
ATOM 1876 O O . PRO A 1 237 ? 5.484 16.835 1.821 1.00 97.94 237 PRO A O 1
ATOM 1879 N N . GLY A 1 238 ? 5.141 16.904 4.025 1.00 97.62 238 GLY A N 1
ATOM 1880 C CA . GLY A 1 238 ? 4.202 18.024 3.953 1.00 97.62 238 GLY A CA 1
ATOM 1881 C C . GLY A 1 238 ? 2.832 17.697 3.336 1.00 97.62 238 GLY A C 1
ATOM 1882 O O . GLY A 1 238 ? 1.950 18.558 3.296 1.00 97.62 238 GLY A O 1
ATOM 1883 N N . SER A 1 239 ? 2.615 16.469 2.851 1.00 97.50 239 SER A N 1
ATOM 1884 C CA . SER A 1 239 ? 1.399 16.117 2.115 1.00 97.50 239 SER A CA 1
ATOM 1885 C C . SER A 1 239 ? 0.152 16.065 3.000 1.00 97.50 239 SER A C 1
ATOM 1887 O O . SER A 1 239 ? 0.163 15.601 4.148 1.00 97.50 239 SER A O 1
ATOM 1889 N N . LYS A 1 240 ? -0.975 16.503 2.434 1.00 96.81 240 LYS A N 1
ATOM 1890 C CA . LYS A 1 240 ? -2.294 16.421 3.075 1.00 96.81 240 LYS A CA 1
ATOM 1891 C C . LYS A 1 240 ? -2.866 15.006 2.967 1.00 96.81 240 LYS A C 1
ATOM 1893 O O . LYS A 1 240 ? -2.376 14.172 2.201 1.00 96.81 240 LYS A O 1
ATOM 1898 N N . TYR A 1 241 ? -3.899 14.717 3.753 1.00 96.88 241 TYR A N 1
ATOM 1899 C CA . TYR A 1 241 ? -4.684 13.499 3.573 1.00 96.88 241 TYR A CA 1
ATOM 1900 C C . TYR A 1 241 ? -5.647 13.679 2.391 1.00 96.88 241 TYR A C 1
ATOM 1902 O O . TYR A 1 241 ? -6.538 14.524 2.434 1.00 96.88 241 TYR A O 1
ATOM 1910 N N . GLU A 1 242 ? -5.461 12.900 1.326 1.00 93.88 242 GLU A N 1
ATOM 1911 C CA . GLU A 1 242 ? -6.283 12.970 0.114 1.00 93.88 242 GLU A CA 1
ATOM 1912 C C . GLU A 1 242 ? -7.149 11.719 -0.012 1.00 93.88 242 GLU A C 1
ATOM 1914 O O . GLU A 1 242 ? -6.648 10.596 -0.034 1.00 93.88 242 GLU A O 1
ATOM 1919 N N . ILE A 1 243 ? -8.462 11.902 -0.117 1.00 94.56 243 ILE A N 1
ATOM 1920 C CA . ILE A 1 243 ? -9.383 10.779 -0.292 1.00 94.56 243 ILE A CA 1
ATOM 1921 C C . ILE A 1 243 ? -9.221 10.219 -1.705 1.00 94.56 243 ILE A C 1
ATOM 1923 O O . ILE A 1 243 ? -9.255 10.945 -2.698 1.00 94.56 243 ILE A O 1
ATOM 1927 N N . GLY A 1 244 ? -9.099 8.899 -1.799 1.00 92.25 244 GLY A N 1
ATOM 1928 C CA . GLY A 1 244 ? -8.898 8.203 -3.057 1.00 92.25 244 GLY A CA 1
ATOM 1929 C C . GLY A 1 244 ? -7.425 7.968 -3.359 1.00 92.25 244 GLY A C 1
ATOM 1930 O O . GLY A 1 244 ? -6.568 7.937 -2.483 1.00 92.25 244 GLY A O 1
ATOM 1931 N N . ARG A 1 245 ? -7.133 7.668 -4.621 1.00 91.50 245 ARG A N 1
ATOM 1932 C CA . ARG A 1 245 ? -5.799 7.239 -5.035 1.00 91.50 245 ARG A CA 1
ATOM 1933 C C . ARG A 1 245 ? -4.915 8.442 -5.331 1.00 91.50 245 ARG A C 1
ATOM 1935 O O . ARG A 1 245 ? -5.233 9.192 -6.246 1.00 91.50 245 ARG A O 1
ATOM 1942 N N . SER A 1 246 ? -3.793 8.556 -4.627 1.00 93.06 246 SER A N 1
ATOM 1943 C CA . SER A 1 246 ? -2.896 9.711 -4.722 1.00 93.06 246 SER A CA 1
ATOM 1944 C C . SER A 1 246 ? -1.445 9.303 -4.965 1.00 93.06 246 SER A C 1
ATOM 1946 O O . SER A 1 246 ? -1.026 8.203 -4.605 1.00 93.06 246 SER A O 1
ATOM 1948 N N . PHE A 1 247 ? -0.688 10.201 -5.595 1.00 90.94 247 PHE A N 1
ATOM 1949 C CA . PHE A 1 247 ? 0.761 10.085 -5.758 1.00 90.94 247 PHE A CA 1
ATOM 1950 C C . PHE A 1 247 ? 1.534 10.528 -4.515 1.00 90.94 247 PHE A C 1
ATOM 1952 O O . PHE A 1 247 ? 2.704 10.187 -4.413 1.00 90.94 247 PHE A O 1
ATOM 1959 N N . THR A 1 248 ? 0.880 11.187 -3.553 1.00 95.88 248 THR A N 1
ATOM 1960 C CA . THR A 1 248 ? 1.489 11.541 -2.261 1.00 95.88 248 THR A CA 1
ATOM 1961 C C . THR A 1 248 ? 1.768 10.307 -1.396 1.00 95.88 248 THR A C 1
ATOM 1963 O O . THR A 1 248 ? 2.584 10.363 -0.484 1.00 95.88 248 THR A O 1
ATOM 1966 N N . LEU A 1 249 ? 1.125 9.167 -1.685 1.00 97.69 249 LEU A N 1
ATOM 1967 C CA . LEU A 1 249 ? 1.362 7.882 -1.031 1.00 97.69 249 LEU A CA 1
ATOM 1968 C C . LEU A 1 249 ? 1.713 6.821 -2.077 1.00 97.69 249 LEU A C 1
ATOM 1970 O O . LEU A 1 249 ? 0.894 6.463 -2.926 1.00 97.69 249 LEU A O 1
ATOM 1974 N N . LEU A 1 250 ? 2.914 6.266 -1.983 1.00 95.12 250 LEU A N 1
ATOM 1975 C CA . LEU A 1 250 ? 3.428 5.261 -2.900 1.00 95.12 250 LEU A CA 1
ATOM 1976 C C . LEU A 1 250 ? 3.638 3.930 -2.186 1.00 95.12 250 LEU A C 1
ATOM 1978 O O . LEU A 1 250 ? 4.031 3.876 -1.027 1.00 95.12 250 LEU A O 1
ATOM 1982 N N . LYS A 1 251 ? 3.398 2.834 -2.900 1.00 93.81 251 LYS A N 1
ATOM 1983 C CA . LYS A 1 251 ? 3.808 1.491 -2.490 1.00 93.81 251 LYS A CA 1
ATOM 1984 C C . LYS A 1 251 ? 4.966 1.034 -3.364 1.00 93.81 251 LYS A C 1
ATOM 1986 O O . LYS A 1 251 ? 4.883 1.089 -4.597 1.00 93.81 251 LYS A O 1
ATOM 1991 N N . VAL A 1 252 ? 6.013 0.550 -2.717 1.00 88.75 252 VAL A N 1
ATOM 1992 C CA . VAL A 1 252 ? 7.188 -0.046 -3.343 1.00 88.75 252 VAL A CA 1
ATOM 1993 C C . VAL A 1 252 ? 7.100 -1.544 -3.103 1.00 88.75 252 VAL A C 1
ATOM 1995 O O . VAL A 1 252 ? 7.127 -2.016 -1.967 1.00 88.75 252 VAL A O 1
ATOM 1998 N N . LYS A 1 253 ? 6.914 -2.289 -4.190 1.00 74.38 253 LYS A N 1
ATOM 1999 C CA . LYS A 1 253 ? 6.839 -3.747 -4.150 1.00 74.38 253 LYS A CA 1
ATOM 2000 C C . LYS A 1 253 ? 8.220 -4.356 -4.325 1.00 74.38 253 LYS A C 1
ATOM 2002 O O . LYS A 1 253 ? 9.107 -3.747 -4.922 1.00 74.38 253 LYS A O 1
ATOM 2007 N N . THR A 1 254 ? 8.357 -5.581 -3.838 1.00 66.12 254 THR A N 1
ATOM 2008 C CA . THR A 1 254 ? 9.495 -6.440 -4.135 1.00 66.12 254 THR A CA 1
ATOM 2009 C C . THR A 1 254 ? 9.669 -6.605 -5.634 1.00 66.12 254 THR A C 1
ATOM 2011 O O . THR A 1 254 ? 8.707 -6.633 -6.404 1.00 66.12 254 THR A O 1
ATOM 2014 N N . PHE A 1 255 ? 10.929 -6.667 -6.041 1.00 66.62 255 PHE A N 1
ATOM 2015 C CA . PHE A 1 255 ? 11.274 -6.935 -7.415 1.00 66.62 255 PHE A CA 1
ATOM 2016 C C . PHE A 1 255 ? 11.816 -8.353 -7.539 1.00 66.62 255 PHE A C 1
ATOM 2018 O O . PHE A 1 255 ? 12.513 -8.850 -6.657 1.00 66.62 255 PHE A O 1
ATOM 2025 N N . HIS A 1 256 ? 11.508 -8.973 -8.661 1.00 69.44 256 HIS A N 1
ATOM 2026 C CA . HIS A 1 256 ? 12.022 -10.245 -9.109 1.00 69.44 256 HIS A CA 1
ATOM 2027 C C . HIS A 1 256 ? 13.100 -9.993 -10.155 1.00 69.44 256 HIS A C 1
ATOM 2029 O O . HIS A 1 256 ? 12.908 -9.178 -11.060 1.00 69.44 256 HIS A O 1
ATOM 2035 N N . ASP A 1 257 ? 14.210 -10.711 -10.041 1.00 81.31 257 ASP A N 1
ATOM 2036 C CA . ASP A 1 257 ? 15.246 -10.720 -11.065 1.00 81.31 257 ASP A CA 1
ATOM 2037 C C . ASP A 1 257 ? 14.988 -11.904 -12.005 1.00 81.31 257 ASP A C 1
ATOM 2039 O O . ASP A 1 257 ? 14.600 -12.994 -11.579 1.00 81.31 257 ASP A O 1
ATOM 2043 N N . ALA A 1 258 ? 15.160 -11.673 -13.299 1.00 86.00 258 ALA A N 1
ATOM 2044 C CA . ALA A 1 258 ? 15.081 -12.689 -14.336 1.00 86.00 258 ALA A CA 1
ATOM 2045 C C . ALA A 1 258 ? 16.050 -12.344 -15.468 1.00 86.00 258 ALA A C 1
ATOM 2047 O O . ALA A 1 258 ? 16.629 -11.256 -15.509 1.00 86.00 258 ALA A O 1
ATOM 2048 N N . GLU A 1 259 ? 16.238 -13.282 -16.389 1.00 92.56 259 GLU A N 1
ATOM 2049 C CA . GLU A 1 259 ? 17.150 -13.120 -17.513 1.00 92.56 259 GLU A CA 1
ATOM 2050 C C . GLU A 1 259 ? 16.406 -13.058 -18.844 1.00 92.56 259 GLU A C 1
ATOM 2052 O O . GLU A 1 259 ? 15.401 -13.738 -19.059 1.00 92.56 259 GLU A O 1
ATOM 2057 N N . ALA A 1 260 ? 16.900 -12.209 -19.741 1.00 94.12 260 ALA A N 1
ATOM 2058 C CA . ALA A 1 260 ? 16.392 -12.090 -21.100 1.00 94.12 260 ALA A CA 1
ATOM 2059 C C . ALA A 1 260 ? 17.529 -11.782 -22.079 1.00 94.12 260 ALA A C 1
ATOM 2061 O O . ALA A 1 260 ? 18.517 -11.130 -21.732 1.00 94.12 260 ALA A O 1
ATOM 2062 N N . VAL A 1 261 ? 17.362 -12.231 -23.322 1.00 97.06 261 VAL A N 1
ATOM 2063 C CA . VAL A 1 261 ? 18.313 -11.998 -24.415 1.00 97.06 261 VAL A CA 1
ATOM 2064 C C . VAL A 1 261 ? 18.014 -10.658 -25.072 1.00 97.06 261 VAL A C 1
ATOM 2066 O O . VAL A 1 261 ? 16.863 -10.362 -25.392 1.00 97.06 261 VAL A O 1
ATOM 2069 N N . VAL A 1 262 ? 19.038 -9.847 -25.319 1.00 96.88 262 VAL A N 1
ATOM 2070 C CA . VAL A 1 262 ? 18.907 -8.576 -26.039 1.00 96.88 262 VAL A CA 1
ATOM 2071 C C . VAL A 1 262 ? 18.684 -8.835 -27.526 1.00 96.88 262 VAL A C 1
ATOM 2073 O O . VAL A 1 262 ? 19.548 -9.393 -28.194 1.00 96.88 262 VAL A O 1
ATOM 2076 N N . ILE A 1 263 ? 17.551 -8.384 -28.066 1.00 96.44 263 ILE A N 1
ATOM 2077 C CA . ILE A 1 263 ? 17.186 -8.602 -29.476 1.00 96.44 263 ILE A CA 1
ATOM 2078 C C . ILE A 1 263 ? 17.198 -7.332 -30.330 1.00 96.44 263 ILE A C 1
ATOM 2080 O O . ILE A 1 263 ? 17.350 -7.421 -31.546 1.00 96.44 263 ILE A O 1
ATOM 2084 N N . ALA A 1 264 ? 17.079 -6.146 -29.725 1.00 94.88 264 ALA A N 1
ATOM 2085 C CA . ALA A 1 264 ? 17.227 -4.879 -30.443 1.00 94.88 264 ALA A CA 1
ATOM 2086 C C . ALA A 1 264 ? 17.606 -3.715 -29.517 1.00 94.88 264 ALA A C 1
ATOM 2088 O O . ALA A 1 264 ? 17.297 -3.717 -28.325 1.00 94.88 264 ALA A O 1
ATOM 2089 N N . HIS A 1 265 ? 18.199 -2.664 -30.088 1.00 97.12 265 HIS A N 1
ATOM 2090 C CA . HIS A 1 265 ? 18.403 -1.375 -29.421 1.00 97.12 265 HIS A CA 1
ATOM 2091 C C . HIS A 1 265 ? 17.365 -0.361 -29.893 1.00 97.12 265 HIS A C 1
ATOM 2093 O O . HIS A 1 265 ? 17.081 -0.252 -31.085 1.00 97.12 265 HIS A O 1
ATOM 2099 N N . GLN A 1 266 ? 16.823 0.419 -28.963 1.00 93.06 266 GLN A N 1
ATOM 2100 C CA . GLN A 1 266 ? 15.923 1.527 -29.262 1.00 93.06 266 GLN A CA 1
ATOM 2101 C C . GLN A 1 266 ? 16.646 2.863 -29.040 1.00 93.06 266 GLN A C 1
ATOM 2103 O O . GLN A 1 266 ? 17.201 3.088 -27.956 1.00 93.06 266 GLN A O 1
ATOM 2108 N N . PRO A 1 267 ? 16.635 3.774 -30.030 1.00 92.75 267 PRO A N 1
ATOM 2109 C CA . PRO A 1 267 ? 17.324 5.054 -29.923 1.00 92.75 267 PRO A CA 1
ATOM 2110 C C . PRO A 1 267 ? 16.678 5.948 -28.859 1.00 92.75 267 PRO A C 1
ATOM 2112 O O . PRO A 1 267 ? 15.452 6.066 -28.774 1.00 92.75 267 PRO A O 1
ATOM 2115 N N . GLY A 1 268 ? 17.510 6.608 -28.054 1.00 87.69 268 GLY A N 1
ATOM 2116 C CA . GLY A 1 268 ? 17.052 7.528 -27.023 1.00 87.69 268 GLY A CA 1
ATOM 2117 C C . GLY A 1 268 ? 16.493 8.836 -27.585 1.00 87.69 268 GLY A C 1
ATOM 2118 O O . GLY A 1 268 ? 16.842 9.296 -28.674 1.00 87.69 268 GLY A O 1
ATOM 2119 N N . LYS A 1 269 ? 15.601 9.454 -26.808 1.00 82.88 269 LYS A N 1
ATOM 2120 C CA . LYS A 1 269 ? 15.012 10.776 -27.071 1.00 82.88 269 LYS A CA 1
ATOM 2121 C C . LYS A 1 269 ? 15.401 11.745 -25.949 1.00 82.88 269 LYS A C 1
ATOM 2123 O O . LYS A 1 269 ? 15.837 11.316 -24.881 1.00 82.88 269 LYS A O 1
ATOM 2128 N N . GLY A 1 270 ? 15.249 13.051 -26.180 1.00 88.88 270 GLY A N 1
ATOM 2129 C CA . GLY A 1 270 ? 15.561 14.083 -25.180 1.00 88.88 270 GLY A CA 1
ATOM 2130 C C . GLY A 1 270 ? 17.015 14.006 -24.700 1.00 88.88 270 GLY A C 1
ATOM 2131 O O . GLY A 1 270 ? 17.926 13.969 -25.525 1.00 88.88 270 GLY A O 1
ATOM 2132 N N . LYS A 1 271 ? 17.226 13.900 -23.378 1.00 82.31 271 LYS A N 1
ATOM 2133 C CA . LYS A 1 271 ? 18.560 13.773 -22.750 1.00 82.31 271 LYS A CA 1
ATOM 2134 C C . LYS A 1 271 ? 19.368 12.542 -23.194 1.00 82.31 271 LYS A C 1
ATOM 2136 O O . LYS A 1 271 ? 20.570 12.468 -22.945 1.00 82.31 271 LYS A O 1
ATOM 2141 N N . HIS A 1 272 ? 18.723 11.565 -23.836 1.00 85.38 272 HIS A N 1
ATOM 2142 C CA . HIS A 1 272 ? 19.365 10.363 -24.376 1.00 85.38 272 HIS A CA 1
ATOM 2143 C C . HIS A 1 272 ? 19.455 10.359 -25.911 1.00 85.38 272 HIS A C 1
ATOM 2145 O O . HIS A 1 272 ? 19.714 9.317 -26.505 1.00 85.38 272 HIS A O 1
ATOM 2151 N N . LYS A 1 273 ? 19.254 11.501 -26.582 1.00 90.75 273 LYS A N 1
ATOM 2152 C CA 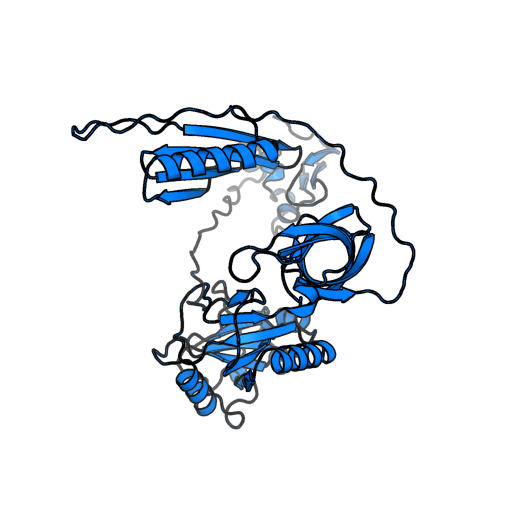. LYS A 1 273 ? 19.423 11.601 -28.039 1.00 90.75 273 LYS A CA 1
ATOM 2153 C C . LYS A 1 273 ? 20.853 11.217 -28.442 1.00 90.75 273 LYS A C 1
ATOM 2155 O O . LYS A 1 273 ? 21.809 11.721 -27.867 1.00 90.75 273 LYS A O 1
ATOM 2160 N N . GLY A 1 274 ? 20.982 10.339 -29.438 1.00 89.94 274 GLY A N 1
ATOM 2161 C CA . GLY A 1 274 ? 22.278 9.857 -29.938 1.00 89.94 274 GLY A CA 1
ATOM 2162 C C . GLY A 1 274 ? 22.892 8.699 -29.144 1.00 89.94 274 GLY A C 1
ATOM 2163 O O . GLY A 1 274 ? 23.966 8.239 -29.505 1.00 89.94 274 GLY A O 1
ATOM 2164 N N . ARG A 1 275 ? 22.213 8.207 -28.101 1.00 92.75 275 ARG A N 1
ATOM 2165 C CA . ARG A 1 275 ? 22.637 7.064 -27.277 1.00 92.75 275 ARG A CA 1
ATOM 2166 C C . ARG A 1 275 ? 21.464 6.123 -26.987 1.00 92.75 275 ARG A C 1
ATOM 2168 O O . ARG A 1 275 ? 20.344 6.373 -27.447 1.00 92.75 275 ARG A O 1
ATOM 2175 N N . LEU A 1 276 ? 21.700 5.034 -26.254 1.00 92.62 276 LEU A N 1
ATOM 2176 C CA . LEU A 1 276 ? 20.667 4.047 -25.934 1.00 92.62 276 LEU A CA 1
ATOM 2177 C C . LEU A 1 276 ? 19.494 4.684 -25.174 1.00 92.62 276 LEU A C 1
ATOM 2179 O O . LEU A 1 276 ? 19.656 5.265 -24.094 1.00 92.62 276 LEU A O 1
ATOM 2183 N N . GLY A 1 277 ? 18.291 4.512 -25.719 1.00 87.62 277 GLY A N 1
ATOM 2184 C CA . GLY A 1 277 ? 17.037 4.781 -25.025 1.00 87.62 277 GLY A CA 1
ATOM 2185 C C . GLY A 1 277 ? 16.602 3.583 -24.192 1.00 87.62 277 GLY A C 1
ATOM 2186 O O . GLY A 1 277 ? 16.443 3.705 -22.978 1.00 87.62 277 GLY A O 1
ATOM 2187 N N . ALA A 1 278 ? 16.446 2.436 -24.852 1.00 91.69 278 ALA A N 1
ATOM 2188 C CA . ALA A 1 278 ? 16.005 1.182 -24.249 1.00 91.69 278 ALA A CA 1
ATOM 2189 C C . ALA A 1 278 ? 16.539 -0.033 -25.022 1.00 91.69 278 ALA A C 1
ATOM 2191 O O . ALA A 1 278 ? 16.837 0.068 -26.212 1.00 91.69 278 ALA A O 1
ATOM 2192 N N . LEU A 1 279 ? 16.609 -1.188 -24.367 1.00 94.38 279 LEU A N 1
ATOM 2193 C CA . LEU A 1 279 ? 16.787 -2.486 -25.017 1.00 94.38 279 LEU A CA 1
ATOM 2194 C C . LEU A 1 279 ? 15.420 -3.113 -25.275 1.00 94.38 279 LEU A C 1
ATOM 2196 O O . LEU A 1 279 ? 14.534 -3.026 -24.431 1.00 94.38 279 LEU A O 1
ATOM 2200 N N . THR A 1 280 ? 15.258 -3.771 -26.416 1.00 95.81 280 THR A N 1
ATOM 2201 C CA . THR A 1 280 ? 14.198 -4.766 -26.608 1.00 95.81 280 THR A CA 1
ATOM 2202 C C . THR A 1 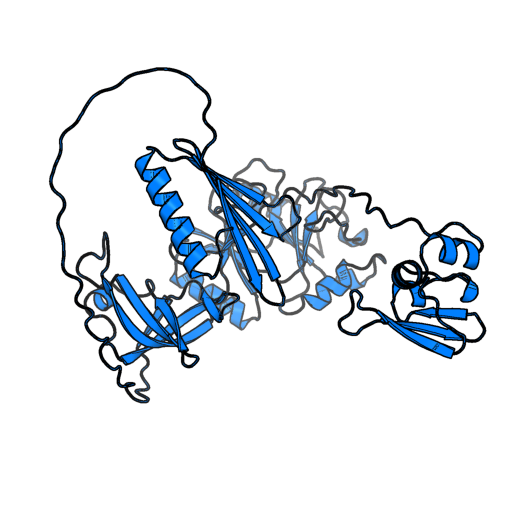280 ? 14.804 -6.118 -26.284 1.00 95.81 280 THR A C 1
ATOM 2204 O O . THR A 1 280 ? 15.857 -6.456 -26.829 1.00 95.81 280 THR A O 1
ATOM 2207 N N . VAL A 1 281 ? 14.171 -6.862 -25.386 1.00 95.94 281 VAL A N 1
ATOM 2208 C CA . VAL A 1 281 ? 14.672 -8.141 -24.885 1.00 95.94 281 VAL A CA 1
ATOM 2209 C C . VAL A 1 281 ? 13.614 -9.226 -25.007 1.00 95.94 281 VAL A C 1
ATOM 2211 O O . VAL A 1 281 ? 12.422 -8.922 -25.087 1.00 95.94 281 VAL A O 1
ATOM 2214 N N . LYS A 1 282 ? 14.060 -10.481 -25.024 1.00 96.06 282 LYS A N 1
ATOM 2215 C CA . LYS A 1 282 ? 13.222 -11.667 -25.179 1.00 96.06 282 LYS A CA 1
ATOM 2216 C C . LYS A 1 282 ? 13.487 -12.680 -24.068 1.00 96.06 282 LYS A C 1
ATOM 2218 O O . LYS A 1 282 ? 14.634 -13.071 -23.857 1.00 96.06 282 LYS A O 1
ATOM 2223 N N . MET A 1 283 ? 12.430 -13.095 -23.373 1.00 92.00 283 MET A N 1
ATOM 2224 C CA . MET A 1 283 ? 12.477 -14.169 -22.373 1.00 92.00 283 MET A CA 1
ATOM 2225 C C . MET A 1 283 ? 12.570 -15.555 -23.040 1.00 92.00 283 MET A C 1
ATOM 2227 O O . MET A 1 283 ? 12.194 -15.691 -24.209 1.00 92.00 283 MET A O 1
ATOM 2231 N N . PRO A 1 284 ? 12.988 -16.608 -22.307 1.00 87.88 284 PRO A N 1
ATOM 2232 C CA . PRO A 1 284 ? 12.995 -17.983 -22.816 1.00 87.88 284 PRO A CA 1
ATOM 2233 C C . PRO A 1 284 ? 11.634 -18.486 -23.321 1.00 87.88 284 PRO A C 1
ATOM 2235 O O . PRO A 1 284 ? 11.581 -19.281 -24.254 1.00 87.88 284 PRO A O 1
ATOM 2238 N N . ASP A 1 285 ? 10.531 -17.997 -22.746 1.00 83.69 285 ASP A N 1
ATOM 2239 C CA . ASP A 1 285 ? 9.163 -18.334 -23.169 1.00 83.69 285 ASP A CA 1
ATOM 2240 C C . ASP A 1 285 ? 8.719 -17.630 -24.470 1.00 83.69 285 ASP A C 1
ATOM 2242 O O . ASP A 1 285 ? 7.613 -17.849 -24.961 1.00 83.69 285 ASP A O 1
ATOM 2246 N N . GLY A 1 286 ? 9.590 -16.795 -25.045 1.00 88.25 286 GLY A N 1
ATOM 2247 C CA . GLY A 1 286 ? 9.355 -16.055 -26.276 1.00 88.25 286 GLY A CA 1
ATOM 2248 C C . GLY A 1 286 ? 8.773 -14.654 -26.087 1.00 88.25 286 GLY A C 1
ATOM 2249 O O . GLY A 1 286 ? 8.663 -13.929 -27.075 1.00 88.25 286 GLY A O 1
ATOM 2250 N N . THR A 1 287 ? 8.442 -14.246 -24.861 1.00 88.19 287 THR A N 1
ATOM 2251 C CA . THR A 1 287 ? 7.868 -12.928 -24.570 1.00 88.19 287 THR A CA 1
ATOM 2252 C C . THR A 1 287 ? 8.878 -11.812 -24.822 1.00 88.19 287 THR A C 1
ATOM 2254 O O . THR A 1 287 ? 9.976 -11.817 -24.265 1.00 88.19 287 THR A O 1
ATOM 2257 N N . GLU A 1 288 ? 8.485 -10.818 -25.621 1.00 94.12 288 GLU A N 1
ATOM 2258 C CA . GLU A 1 288 ? 9.310 -9.655 -25.959 1.00 94.12 288 GLU A CA 1
ATOM 2259 C C . GLU A 1 288 ? 8.827 -8.395 -25.237 1.00 94.12 288 GLU A C 1
ATOM 2261 O O . GLU A 1 288 ? 7.632 -8.090 -25.204 1.00 94.12 288 GLU A O 1
ATOM 2266 N N . PHE A 1 289 ? 9.757 -7.634 -24.665 1.00 90.75 289 PHE A N 1
ATOM 2267 C CA . PHE A 1 289 ? 9.445 -6.386 -23.970 1.00 90.75 289 PHE A CA 1
ATOM 2268 C C . PHE A 1 289 ? 10.631 -5.416 -23.973 1.00 90.75 289 PHE A C 1
ATOM 2270 O O . PHE A 1 289 ? 11.735 -5.749 -24.399 1.00 90.75 289 PHE A O 1
ATOM 2277 N N . SER A 1 290 ? 10.394 -4.172 -23.547 1.00 90.81 290 SER A N 1
ATOM 2278 C CA . SER A 1 290 ? 11.418 -3.119 -23.532 1.00 90.81 290 SER A CA 1
ATOM 2279 C C . SER A 1 290 ? 11.928 -2.830 -22.121 1.00 90.81 290 SER A C 1
ATOM 2281 O O . SER A 1 290 ? 11.126 -2.624 -21.213 1.00 90.81 290 SER A O 1
ATOM 2283 N N . VAL A 1 291 ? 13.249 -2.734 -21.962 1.00 83.75 291 VAL A N 1
ATOM 2284 C CA . VAL A 1 291 ? 13.947 -2.315 -20.736 1.00 83.75 291 VAL A CA 1
ATOM 2285 C C . VAL A 1 291 ? 14.587 -0.954 -20.992 1.00 83.75 291 VAL A C 1
ATOM 2287 O O . VAL A 1 291 ? 15.532 -0.848 -21.771 1.00 83.75 291 VAL A O 1
ATOM 2290 N N . GLY A 1 292 ? 14.049 0.106 -20.384 1.00 82.06 292 GLY A N 1
ATOM 2291 C CA . GLY A 1 292 ? 14.466 1.496 -20.645 1.00 82.06 292 GLY A CA 1
ATOM 2292 C C . GLY A 1 292 ? 15.209 2.188 -19.502 1.00 82.06 292 GLY A C 1
ATOM 2293 O O . GLY A 1 292 ? 15.762 3.275 -19.689 1.00 82.06 292 GLY A O 1
ATOM 2294 N N . THR A 1 293 ? 15.227 1.582 -18.319 1.00 75.75 293 THR A N 1
ATOM 2295 C CA . THR A 1 293 ? 15.771 2.144 -17.074 1.00 75.75 293 THR A CA 1
ATOM 2296 C C . THR A 1 293 ? 16.822 1.203 -16.477 1.00 75.75 293 THR A C 1
ATOM 2298 O O . THR A 1 293 ? 16.981 0.080 -16.948 1.00 75.75 293 THR A O 1
ATOM 2301 N N . GLY A 1 294 ? 17.581 1.666 -15.479 1.00 74.75 294 GLY A N 1
ATOM 2302 C CA . GLY A 1 294 ? 18.655 0.884 -14.840 1.00 74.75 294 GLY A CA 1
ATOM 2303 C C . GLY A 1 294 ? 20.035 0.991 -15.504 1.00 74.75 294 GLY A C 1
ATOM 2304 O O . GLY A 1 294 ? 21.009 0.492 -14.961 1.00 74.75 294 GLY A O 1
ATOM 2305 N N . PHE A 1 295 ? 20.150 1.683 -16.642 1.00 80.44 295 PHE A N 1
ATOM 2306 C CA . PHE A 1 295 ? 21.437 1.925 -17.306 1.00 80.44 295 PHE A CA 1
ATOM 2307 C C . PHE A 1 295 ? 22.132 3.182 -16.778 1.00 80.44 295 PHE A C 1
ATOM 2309 O O . PHE A 1 295 ? 21.518 4.256 -16.746 1.00 80.44 295 PHE A O 1
ATOM 2316 N N . SER A 1 296 ? 23.426 3.069 -16.481 1.00 81.31 296 SER A N 1
ATOM 2317 C CA . SER A 1 296 ? 24.313 4.217 -16.278 1.00 81.31 296 SER A CA 1
ATOM 2318 C C . SER A 1 296 ? 24.538 4.992 -17.582 1.00 81.31 296 SER A C 1
ATOM 2320 O O . SER A 1 296 ? 24.305 4.483 -18.681 1.00 81.31 296 SER A O 1
ATOM 2322 N N . ASP A 1 297 ? 25.028 6.231 -17.494 1.00 83.19 297 ASP A N 1
ATOM 2323 C CA . ASP A 1 297 ? 25.341 7.022 -18.690 1.00 83.19 297 ASP A CA 1
ATOM 2324 C C . ASP A 1 297 ? 26.414 6.358 -19.566 1.00 83.19 297 ASP A C 1
ATOM 2326 O O . ASP A 1 297 ? 26.293 6.390 -20.792 1.00 83.19 297 ASP A O 1
ATOM 2330 N N . ALA A 1 298 ? 27.397 5.690 -18.951 1.00 88.31 298 ALA A N 1
ATOM 2331 C CA . ALA A 1 298 ? 28.395 4.890 -19.656 1.00 88.31 298 ALA A CA 1
ATOM 2332 C C . ALA A 1 298 ? 27.746 3.714 -20.401 1.00 88.31 298 ALA A C 1
ATOM 2334 O O . ALA A 1 298 ? 27.991 3.543 -21.589 1.00 88.31 298 ALA A O 1
ATOM 2335 N N . GLN A 1 299 ? 26.837 2.977 -19.755 1.00 88.94 299 GLN A N 1
ATOM 2336 C CA . GLN A 1 299 ? 26.095 1.874 -20.383 1.00 88.94 299 GLN A CA 1
ATOM 2337 C C . GLN A 1 299 ? 25.116 2.344 -21.464 1.00 88.94 299 GLN A C 1
ATOM 2339 O O . GLN A 1 299 ? 24.723 1.566 -22.325 1.00 88.94 299 GLN A O 1
ATOM 2344 N N . ARG A 1 300 ? 24.679 3.608 -21.445 1.00 90.00 300 ARG A N 1
ATOM 2345 C CA . ARG A 1 300 ? 23.872 4.153 -22.546 1.00 90.00 300 ARG A CA 1
ATOM 2346 C C . ARG A 1 300 ? 24.711 4.483 -23.772 1.00 90.00 300 ARG A C 1
ATOM 2348 O O . ARG A 1 300 ? 24.186 4.413 -24.883 1.00 90.00 300 ARG A O 1
ATOM 2355 N N . SER A 1 301 ? 25.964 4.873 -23.566 1.00 91.25 301 SER A N 1
ATOM 2356 C CA . SER A 1 301 ? 26.934 5.103 -24.638 1.00 91.25 301 SER A CA 1
ATOM 2357 C C . SER A 1 301 ? 27.517 3.788 -25.168 1.00 91.25 301 SER A C 1
ATOM 2359 O O . SER A 1 301 ? 27.724 3.678 -26.371 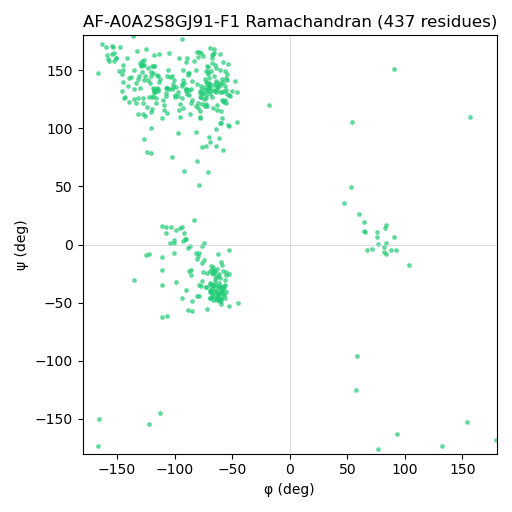1.00 91.25 301 SER A O 1
ATOM 2361 N N . ASP A 1 302 ? 27.702 2.796 -24.292 1.00 91.94 302 ASP A N 1
ATOM 2362 C CA . ASP A 1 302 ? 28.127 1.425 -24.603 1.00 91.94 302 ASP A CA 1
ATOM 2363 C C . ASP A 1 302 ? 27.068 0.390 -24.146 1.00 91.94 302 ASP A C 1
ATOM 2365 O O . ASP A 1 302 ? 27.165 -0.203 -23.059 1.00 91.94 302 ASP A O 1
ATOM 2369 N N . PRO A 1 303 ? 25.984 0.211 -24.925 1.00 93.25 303 PRO A N 1
ATOM 2370 C CA . PRO A 1 303 ? 24.882 -0.671 -24.557 1.00 93.25 303 PRO A CA 1
ATOM 2371 C C . PRO A 1 303 ? 25.265 -2.156 -24.623 1.00 93.25 303 PRO A C 1
ATOM 2373 O O . PRO A 1 303 ? 26.105 -2.536 -25.435 1.00 93.25 303 PRO A O 1
ATOM 2376 N N . PRO A 1 304 ? 24.615 -3.033 -23.830 1.00 93.38 304 PRO A N 1
ATOM 2377 C CA . PRO A 1 304 ? 24.731 -4.480 -24.008 1.00 93.38 304 PRO A CA 1
ATOM 2378 C C . PRO A 1 304 ? 24.482 -4.910 -25.460 1.00 93.38 304 PRO A C 1
ATOM 2380 O O . PRO A 1 304 ? 23.506 -4.480 -26.080 1.00 93.38 304 PRO A O 1
ATOM 2383 N N . GLU A 1 305 ? 25.362 -5.754 -25.994 1.00 93.31 305 GLU A N 1
ATOM 2384 C CA . GLU A 1 305 ? 25.336 -6.192 -27.392 1.00 93.31 305 GLU A CA 1
ATOM 2385 C C . GLU A 1 305 ? 24.086 -7.015 -27.728 1.00 93.31 305 GLU A C 1
ATOM 2387 O O . GLU A 1 305 ? 23.493 -7.668 -26.863 1.00 93.31 305 GLU A O 1
ATOM 2392 N N . LEU A 1 306 ? 23.695 -7.017 -29.005 1.00 93.25 306 LEU A N 1
ATOM 2393 C CA . LEU A 1 306 ? 22.643 -7.914 -29.485 1.00 93.25 306 LEU A CA 1
ATOM 2394 C C . LEU A 1 306 ? 23.081 -9.369 -29.276 1.00 93.25 306 LEU A C 1
ATOM 2396 O O . LEU A 1 306 ? 24.221 -9.727 -29.551 1.00 93.25 306 LEU A O 1
ATOM 2400 N N . GLY A 1 307 ? 22.167 -10.201 -28.788 1.00 89.31 307 GLY A N 1
ATOM 2401 C CA . GLY A 1 307 ? 22.423 -11.596 -28.437 1.00 89.31 307 GLY A CA 1
ATOM 2402 C C . GLY A 1 307 ? 23.017 -11.809 -27.042 1.00 89.31 307 GLY A C 1
ATOM 2403 O O . GLY A 1 307 ? 23.079 -12.954 -26.599 1.00 89.31 307 GLY A O 1
ATOM 2404 N N . SER A 1 308 ? 23.408 -10.748 -26.323 1.00 93.12 308 SER A N 1
ATOM 2405 C CA . SER A 1 308 ? 23.842 -10.874 -24.927 1.00 93.12 308 SER A CA 1
ATOM 2406 C C . SER A 1 308 ? 22.663 -11.147 -23.991 1.00 93.12 308 SER A C 1
ATOM 2408 O O . SER A 1 308 ? 21.535 -10.712 -24.240 1.00 93.12 308 SER A O 1
ATOM 2410 N N . VAL A 1 309 ? 22.926 -11.871 -22.903 1.00 93.06 309 VAL A N 1
ATOM 2411 C CA . VAL A 1 309 ? 21.964 -12.085 -21.820 1.00 93.06 309 VAL A CA 1
ATOM 2412 C C . VAL A 1 309 ? 22.138 -10.983 -20.783 1.00 93.06 309 VAL A C 1
ATOM 2414 O O . VAL A 1 309 ? 23.252 -10.680 -20.347 1.00 93.06 309 VAL A O 1
ATOM 2417 N N . ILE A 1 310 ? 21.026 -10.380 -20.378 1.00 94.06 310 ILE A N 1
ATOM 2418 C CA . ILE A 1 310 ? 20.993 -9.420 -19.280 1.00 94.06 310 ILE A CA 1
ATOM 2419 C C . ILE A 1 310 ? 20.158 -9.973 -18.133 1.00 94.06 310 ILE A C 1
ATOM 2421 O O . ILE A 1 310 ? 19.134 -10.619 -18.358 1.00 94.06 310 ILE A O 1
ATOM 2425 N N . THR A 1 311 ? 20.555 -9.650 -16.908 1.00 90.62 311 THR A N 1
ATOM 2426 C CA . THR A 1 311 ? 19.663 -9.736 -15.755 1.00 90.62 311 THR A CA 1
ATOM 2427 C C . THR A 1 311 ? 18.859 -8.442 -15.693 1.00 90.62 311 THR A C 1
ATOM 2429 O O . THR A 1 311 ? 19.422 -7.340 -15.665 1.00 90.62 311 THR A O 1
ATOM 2432 N N . TYR A 1 312 ? 17.538 -8.568 -15.682 1.00 85.94 312 TYR A N 1
ATOM 2433 C CA . TYR A 1 312 ? 16.610 -7.465 -15.483 1.00 85.94 312 TYR A CA 1
ATOM 2434 C C . TYR A 1 312 ? 15.758 -7.720 -14.243 1.00 85.94 312 TYR A C 1
ATOM 2436 O O . TYR A 1 312 ? 15.513 -8.858 -13.849 1.00 85.94 312 TYR A O 1
ATOM 2444 N N . ARG A 1 313 ? 15.290 -6.633 -13.645 1.00 81.06 313 ARG A N 1
ATOM 2445 C CA . ARG A 1 313 ? 14.510 -6.611 -12.416 1.00 81.06 313 ARG A CA 1
ATOM 2446 C C . ARG A 1 313 ? 13.109 -6.091 -12.703 1.00 81.06 313 ARG A C 1
ATOM 2448 O O . ARG A 1 313 ? 12.978 -5.092 -13.401 1.00 81.06 313 ARG A O 1
ATOM 2455 N N . TYR A 1 314 ? 12.062 -6.727 -12.187 1.00 76.44 314 TYR A N 1
ATOM 2456 C CA . TYR A 1 314 ? 10.661 -6.360 -12.444 1.00 76.44 314 TYR A CA 1
ATOM 2457 C C . TYR A 1 314 ? 9.778 -6.582 -11.212 1.00 76.44 314 TYR A C 1
ATOM 2459 O O . TYR A 1 314 ? 10.097 -7.412 -10.379 1.00 76.44 314 TYR A O 1
ATOM 2467 N N . GLN A 1 315 ? 8.663 -5.862 -11.061 1.00 62.84 315 GLN A N 1
ATOM 2468 C CA . GLN A 1 315 ? 7.838 -5.958 -9.836 1.00 62.84 315 GLN A CA 1
ATOM 2469 C C . GLN A 1 315 ? 6.750 -7.036 -9.905 1.00 62.84 315 GLN A C 1
ATOM 2471 O O . GLN A 1 315 ? 6.428 -7.688 -8.922 1.00 62.84 315 GLN A O 1
ATOM 2476 N N . GLU A 1 316 ? 6.117 -7.184 -11.063 1.00 62.38 316 GLU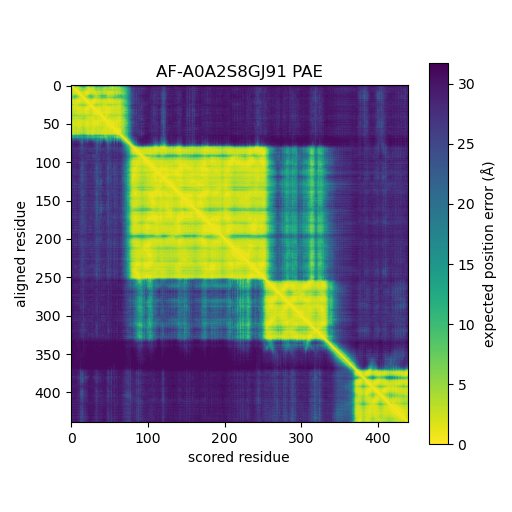 A N 1
ATOM 2477 C CA . GLU A 1 316 ? 5.013 -8.121 -11.276 1.00 62.38 316 GLU A CA 1
ATOM 2478 C C . GLU A 1 316 ? 4.899 -8.440 -12.770 1.00 62.38 316 GLU A C 1
ATOM 2480 O O . GLU A 1 316 ? 5.375 -7.674 -13.612 1.00 62.38 316 GLU A O 1
ATOM 2485 N N . LEU A 1 317 ? 4.255 -9.552 -13.116 1.00 72.12 317 LEU A N 1
ATOM 2486 C CA . LEU A 1 317 ? 3.878 -9.849 -14.498 1.00 72.12 317 LEU A CA 1
ATOM 2487 C C . LEU A 1 317 ? 2.494 -9.254 -14.796 1.00 72.12 317 LEU A C 1
ATOM 2489 O O . LEU A 1 317 ? 1.622 -9.189 -13.930 1.00 72.12 317 LEU A O 1
ATOM 2493 N N . SER A 1 318 ? 2.277 -8.803 -16.029 1.00 67.19 318 SER A N 1
ATOM 2494 C CA . SER A 1 318 ? 0.930 -8.516 -16.537 1.00 67.19 318 SER A CA 1
ATOM 2495 C C . SER A 1 318 ? 0.124 -9.807 -16.736 1.00 67.19 318 SER A C 1
ATOM 2497 O O . SER A 1 318 ? 0.696 -10.893 -16.761 1.00 67.19 318 SER A O 1
ATOM 2499 N N . ASP A 1 319 ? -1.189 -9.697 -16.977 1.00 58.72 319 ASP A N 1
ATOM 2500 C CA . ASP A 1 319 ? -2.049 -10.853 -17.303 1.00 58.72 319 ASP A CA 1
ATOM 2501 C C . ASP A 1 319 ? -1.541 -11.665 -18.512 1.00 58.72 319 ASP A C 1
ATOM 2503 O O . ASP A 1 319 ? -1.855 -12.844 -18.646 1.00 58.72 319 ASP A O 1
ATOM 2507 N N . GLY A 1 320 ? -0.755 -11.036 -19.394 1.00 65.75 320 GLY A N 1
ATOM 2508 C CA . GLY A 1 320 ? -0.109 -11.674 -20.542 1.00 65.75 320 GLY A CA 1
ATOM 2509 C C . GLY A 1 320 ? 1.321 -12.153 -20.280 1.00 65.75 320 GLY A C 1
ATOM 2510 O O . GLY A 1 320 ? 2.053 -12.355 -21.238 1.00 65.75 320 GLY A O 1
ATOM 2511 N N . GLY A 1 321 ? 1.760 -12.245 -19.021 1.00 71.38 321 GLY A N 1
ATOM 2512 C CA . GLY A 1 321 ? 3.102 -12.720 -18.664 1.00 71.38 321 GLY A CA 1
ATOM 2513 C C . GLY A 1 321 ? 4.232 -11.710 -18.890 1.00 71.38 321 GLY A C 1
ATOM 2514 O O . GLY A 1 321 ? 5.380 -12.009 -18.597 1.00 71.38 321 GLY A O 1
ATOM 2515 N N . VAL A 1 322 ? 3.938 -10.495 -19.370 1.00 81.31 322 VAL A N 1
ATOM 2516 C CA . VAL A 1 322 ? 4.970 -9.471 -19.621 1.00 81.31 322 VAL A CA 1
ATOM 2517 C C . VAL A 1 322 ? 5.413 -8.809 -18.309 1.00 81.31 322 VAL A C 1
ATOM 2519 O O . VAL A 1 322 ? 4.540 -8.269 -17.615 1.00 81.31 322 VAL A O 1
ATOM 2522 N N . PRO A 1 323 ? 6.722 -8.768 -17.989 1.00 77.69 323 PRO A N 1
ATOM 2523 C CA . PRO A 1 323 ? 7.254 -8.036 -16.843 1.00 77.69 323 PRO A CA 1
ATOM 2524 C C . PRO A 1 323 ? 6.851 -6.558 -16.835 1.00 77.69 323 PRO A C 1
ATOM 2526 O O . PRO A 1 323 ? 7.023 -5.839 -17.822 1.00 77.69 323 PRO A O 1
ATOM 2529 N N . ARG A 1 324 ? 6.324 -6.081 -15.705 1.00 74.50 324 ARG A N 1
ATOM 2530 C CA . ARG A 1 324 ? 5.985 -4.671 -15.492 1.00 74.50 324 ARG A CA 1
ATOM 2531 C C . ARG A 1 324 ? 7.131 -3.922 -14.828 1.00 74.50 324 ARG A C 1
ATOM 2533 O O . ARG A 1 324 ? 7.711 -4.385 -13.848 1.00 74.50 324 ARG A O 1
ATOM 2540 N N . PHE A 1 325 ? 7.384 -2.728 -15.362 1.00 74.19 325 PHE A N 1
ATOM 2541 C CA . PHE A 1 325 ? 8.447 -1.813 -14.936 1.00 74.19 325 PHE A CA 1
ATOM 2542 C C . PHE A 1 325 ? 9.846 -2.452 -14.910 1.00 74.19 325 PHE A C 1
ATOM 2544 O O . PHE A 1 325 ? 10.540 -2.338 -13.900 1.00 74.19 325 PHE A O 1
ATOM 2551 N N . PRO A 1 326 ? 10.269 -3.133 -15.990 1.00 81.00 326 PRO A N 1
ATOM 2552 C CA . PRO A 1 326 ? 11.547 -3.816 -15.991 1.00 81.00 326 PRO A CA 1
ATOM 2553 C C . PRO A 1 326 ? 12.713 -2.818 -16.061 1.00 81.00 326 PRO A C 1
ATOM 2555 O O . PRO A 1 326 ? 12.724 -1.917 -16.908 1.00 81.00 326 PRO A O 1
ATOM 2558 N N . SER A 1 327 ? 13.710 -3.005 -15.200 1.00 79.94 327 SER A N 1
ATOM 2559 C CA . SER A 1 327 ? 14.955 -2.234 -15.164 1.00 79.94 327 SER A CA 1
ATOM 2560 C C . SER A 1 327 ? 16.171 -3.139 -15.358 1.00 79.94 327 SER A C 1
ATOM 2562 O O . SER A 1 327 ? 16.186 -4.295 -14.944 1.00 79.94 327 SER A O 1
ATOM 2564 N N . PHE A 1 328 ? 17.197 -2.626 -16.032 1.00 87.62 328 PHE A N 1
ATOM 2565 C CA . PHE A 1 328 ? 18.464 -3.328 -16.214 1.00 87.62 328 PHE A CA 1
ATOM 2566 C C . PHE A 1 328 ? 19.224 -3.419 -14.885 1.00 87.62 328 PHE A C 1
ATOM 2568 O O . PHE A 1 328 ? 19.308 -2.425 -14.165 1.00 87.62 328 PHE A O 1
ATOM 2575 N N . VAL A 1 329 ? 19.786 -4.594 -14.583 1.00 84.38 329 VAL A N 1
ATOM 2576 C CA . VAL A 1 329 ? 20.646 -4.811 -13.407 1.00 84.38 329 VAL A CA 1
ATOM 2577 C C . VAL A 1 329 ? 22.099 -4.955 -13.844 1.00 84.38 329 VAL A C 1
ATOM 2579 O O . VAL A 1 329 ? 22.950 -4.158 -13.460 1.00 84.38 329 VAL A O 1
ATOM 2582 N N . ARG A 1 330 ? 22.392 -5.972 -14.661 1.00 87.62 330 ARG A N 1
ATOM 2583 C CA . ARG A 1 330 ? 23.749 -6.282 -15.131 1.00 87.62 330 ARG A CA 1
ATOM 2584 C C . ARG A 1 330 ? 23.723 -7.121 -16.407 1.00 87.62 330 ARG A C 1
ATOM 2586 O O . ARG A 1 330 ? 22.709 -7.736 -16.736 1.00 87.62 330 ARG A O 1
ATOM 2593 N N . ARG A 1 331 ? 24.856 -7.167 -17.114 1.00 90.56 331 ARG A N 1
ATOM 2594 C CA . ARG A 1 331 ? 25.116 -8.213 -18.118 1.00 90.56 331 ARG A CA 1
ATOM 2595 C C . ARG A 1 331 ? 25.328 -9.534 -17.353 1.00 90.56 331 ARG A C 1
ATOM 2597 O O . ARG A 1 331 ? 25.933 -9.504 -16.279 1.00 90.56 331 ARG A O 1
ATOM 2604 N N . SER A 1 332 ? 24.788 -10.649 -17.844 1.00 79.81 332 SER A N 1
ATOM 2605 C CA . SER A 1 332 ? 25.030 -11.952 -17.208 1.00 79.81 332 SER A CA 1
ATOM 2606 C C . SER A 1 332 ? 26.467 -12.404 -17.489 1.00 79.81 332 SER A C 1
ATOM 2608 O O . SER A 1 332 ? 26.990 -12.161 -18.579 1.00 79.81 332 SER A O 1
ATOM 2610 N N . GLU A 1 333 ? 27.125 -12.991 -16.488 1.00 59.09 333 GLU A N 1
ATOM 2611 C CA . GLU A 1 333 ? 28.522 -13.454 -16.580 1.00 59.09 333 GLU A CA 1
ATOM 2612 C C . GLU A 1 333 ? 28.610 -14.870 -17.168 1.00 59.09 333 GLU A C 1
ATOM 2614 O O . GLU A 1 333 ? 29.620 -15.231 -17.773 1.00 59.09 333 GLU A O 1
ATOM 2619 N N . ASP A 1 334 ? 27.517 -15.634 -17.087 1.00 52.31 334 ASP A N 1
ATOM 2620 C CA . ASP A 1 334 ? 27.400 -16.948 -17.701 1.00 52.31 334 ASP A CA 1
ATOM 2621 C C . ASP A 1 334 ? 27.050 -16.793 -19.184 1.00 52.31 334 ASP A C 1
ATOM 2623 O O . ASP A 1 334 ? 25.894 -16.631 -19.581 1.00 52.31 334 ASP A O 1
ATOM 2627 N N . GLN A 1 335 ? 28.074 -16.849 -20.038 1.00 47.81 335 GLN A N 1
ATOM 2628 C CA . GLN A 1 335 ? 27.920 -16.939 -21.491 1.00 47.81 335 GLN A CA 1
ATOM 2629 C C . GLN A 1 335 ? 27.386 -18.323 -21.908 1.00 47.81 335 GLN A C 1
ATOM 2631 O O . GLN A 1 335 ? 28.039 -19.069 -22.638 1.00 47.81 335 GLN A O 1
ATOM 2636 N N . ALA A 1 336 ? 26.181 -18.691 -21.477 1.00 38.22 336 ALA A N 1
ATOM 2637 C CA . ALA A 1 336 ? 25.470 -19.828 -22.048 1.00 38.22 336 ALA A CA 1
ATOM 2638 C C . ALA A 1 336 ? 24.893 -19.421 -23.417 1.00 38.22 336 ALA A C 1
ATOM 2640 O O . ALA A 1 336 ? 23.743 -19.018 -23.535 1.00 38.22 336 ALA A O 1
ATOM 2641 N N . ALA A 1 337 ? 25.755 -19.521 -24.435 1.00 36.53 337 ALA A N 1
ATOM 2642 C CA . ALA A 1 337 ? 25.496 -19.428 -25.871 1.00 36.53 337 ALA A CA 1
ATOM 2643 C C . ALA A 1 337 ? 24.763 -18.161 -26.353 1.00 36.53 337 ALA A C 1
ATOM 2645 O O . ALA A 1 337 ? 23.543 -18.047 -26.280 1.00 36.53 337 ALA A O 1
ATOM 2646 N N . ALA A 1 338 ? 25.521 -17.261 -26.990 1.00 37.56 338 ALA A N 1
ATOM 2647 C CA . ALA A 1 338 ? 24.980 -16.260 -27.902 1.00 37.56 338 ALA A CA 1
ATOM 2648 C C . ALA A 1 338 ? 23.976 -16.925 -28.862 1.00 37.56 338 ALA A C 1
ATOM 2650 O O . ALA A 1 338 ? 24.353 -17.675 -29.769 1.00 37.56 338 ALA A O 1
ATOM 2651 N N . VAL A 1 339 ? 22.683 -16.684 -28.640 1.00 39.41 339 VAL A N 1
ATOM 2652 C CA . VAL A 1 339 ? 21.636 -17.148 -29.546 1.00 39.41 339 VAL A CA 1
ATOM 2653 C C . VAL A 1 339 ? 21.839 -16.378 -30.844 1.00 39.41 339 VAL A C 1
ATOM 2655 O O . VAL A 1 339 ? 21.784 -15.150 -30.854 1.00 39.41 339 VAL A O 1
ATOM 2658 N N . LYS A 1 340 ? 22.125 -17.085 -31.942 1.00 32.09 340 LYS A N 1
ATOM 2659 C CA . LYS A 1 340 ? 22.211 -16.475 -33.272 1.00 32.09 340 LYS A CA 1
ATOM 2660 C C . LYS A 1 340 ? 20.863 -15.831 -33.589 1.00 32.09 340 LYS A C 1
ATOM 2662 O O . LYS A 1 340 ? 19.876 -16.530 -33.796 1.00 32.09 340 LYS A O 1
ATOM 2667 N N . ILE A 1 341 ? 20.821 -14.504 -33.590 1.00 34.19 341 ILE A N 1
ATOM 2668 C CA . ILE A 1 341 ? 19.656 -13.738 -34.022 1.00 34.19 341 ILE A CA 1
ATOM 2669 C C . ILE A 1 341 ? 19.787 -13.562 -35.532 1.00 34.19 341 ILE A C 1
ATOM 2671 O O . ILE A 1 341 ? 20.695 -12.874 -36.001 1.00 34.19 341 ILE A O 1
ATOM 2675 N N . ASP A 1 342 ? 18.895 -14.190 -36.296 1.00 28.48 342 ASP A N 1
ATOM 2676 C CA . ASP A 1 342 ? 18.796 -13.925 -37.728 1.00 28.48 342 ASP A CA 1
ATOM 2677 C C . ASP A 1 342 ? 18.377 -12.461 -37.960 1.00 28.48 342 ASP A C 1
ATOM 2679 O O . ASP A 1 342 ? 17.453 -11.963 -37.306 1.00 28.48 342 ASP A O 1
ATOM 2683 N N . PRO A 1 343 ? 19.038 -11.734 -38.878 1.00 28.64 343 PRO A N 1
ATOM 2684 C CA . PRO A 1 343 ? 18.723 -10.337 -39.129 1.00 28.64 343 PRO A CA 1
ATOM 2685 C C . PRO A 1 343 ? 17.296 -10.188 -39.687 1.00 28.64 343 PRO A C 1
ATOM 2687 O O . PRO A 1 343 ? 16.879 -10.970 -40.546 1.00 28.64 343 PRO A O 1
ATOM 2690 N N . PRO A 1 344 ? 16.539 -9.153 -39.277 1.00 30.78 344 PRO A N 1
ATOM 2691 C CA . PRO A 1 344 ? 15.200 -8.928 -39.799 1.00 30.78 344 PRO A CA 1
ATOM 2692 C C . PRO A 1 344 ? 15.249 -8.628 -41.303 1.00 30.78 344 PRO A C 1
ATOM 2694 O O . PRO A 1 344 ? 16.003 -7.769 -41.775 1.00 30.78 344 PRO A O 1
ATOM 2697 N N . ALA A 1 345 ? 14.407 -9.328 -42.065 1.00 27.39 345 ALA A N 1
ATOM 2698 C CA . ALA A 1 345 ? 14.249 -9.135 -43.500 1.00 27.39 345 ALA A CA 1
ATOM 2699 C C . ALA A 1 345 ? 13.870 -7.677 -43.826 1.00 27.39 345 ALA A C 1
ATOM 2701 O O . ALA A 1 345 ? 12.852 -7.148 -43.369 1.00 27.39 345 ALA A O 1
ATOM 2702 N N . LYS A 1 346 ? 14.690 -7.022 -44.658 1.00 26.58 346 LYS A N 1
ATOM 2703 C CA . LYS A 1 346 ? 14.474 -5.652 -45.146 1.00 26.58 346 LYS A CA 1
ATOM 2704 C C . LYS A 1 346 ? 13.201 -5.580 -46.001 1.00 26.58 346 LYS A C 1
ATOM 2706 O O . LYS A 1 346 ? 13.246 -5.858 -47.198 1.00 26.58 346 LYS A O 1
ATOM 2711 N N . LYS A 1 347 ? 12.078 -5.122 -45.439 1.00 28.52 347 LYS A N 1
ATOM 2712 C CA . LYS A 1 347 ? 10.949 -4.626 -46.245 1.00 28.52 347 LYS A CA 1
ATOM 2713 C C . LYS A 1 347 ? 11.261 -3.208 -46.731 1.00 28.52 347 LYS A C 1
ATOM 2715 O O . LYS A 1 347 ? 11.300 -2.262 -45.950 1.00 28.52 347 LYS A O 1
ATOM 2720 N N . LYS A 1 348 ? 11.508 -3.070 -48.038 1.00 27.12 348 LYS A N 1
ATOM 2721 C CA . LYS A 1 348 ? 11.562 -1.782 -48.742 1.00 27.12 348 LYS A CA 1
ATOM 2722 C C . LYS A 1 348 ? 10.142 -1.221 -48.847 1.00 27.12 348 LYS A C 1
ATOM 2724 O O . LYS A 1 348 ? 9.304 -1.822 -49.508 1.00 27.12 348 LYS A O 1
ATOM 2729 N N . THR A 1 349 ? 9.894 -0.049 -48.275 1.00 28.39 349 THR A N 1
ATOM 2730 C CA . THR A 1 349 ? 8.733 0.784 -48.623 1.00 28.39 349 THR A CA 1
ATOM 2731 C C . THR A 1 349 ? 9.233 2.120 -49.149 1.00 28.39 349 THR A C 1
ATOM 2733 O O . THR A 1 349 ? 9.921 2.865 -48.448 1.00 28.39 349 THR A O 1
ATOM 2736 N N . ALA A 1 350 ? 8.930 2.378 -50.421 1.00 27.22 350 ALA A N 1
ATOM 2737 C CA . ALA A 1 350 ? 9.236 3.610 -51.127 1.00 27.22 350 ALA A CA 1
ATOM 2738 C C . ALA A 1 350 ? 8.507 4.801 -50.483 1.00 27.22 350 ALA A C 1
ATOM 2740 O O . ALA A 1 350 ? 7.328 4.718 -50.144 1.00 27.22 350 ALA A O 1
ATOM 2741 N N . LYS A 1 351 ? 9.225 5.915 -50.314 1.00 25.78 351 LYS A N 1
ATOM 2742 C CA . LYS A 1 351 ? 8.673 7.198 -49.869 1.00 25.78 351 LYS A CA 1
ATOM 2743 C C . LYS A 1 351 ? 7.996 7.893 -51.051 1.00 25.78 351 LYS A C 1
ATOM 2745 O O . LYS A 1 351 ? 8.687 8.287 -51.985 1.00 25.78 351 LYS A O 1
ATOM 2750 N N . ALA A 1 352 ? 6.688 8.120 -50.964 1.00 25.28 352 ALA A N 1
ATOM 2751 C CA . ALA A 1 352 ? 6.016 9.179 -51.710 1.00 25.28 352 ALA A CA 1
ATOM 2752 C C . ALA A 1 352 ? 5.857 10.402 -50.791 1.00 25.28 352 ALA A C 1
ATOM 2754 O O . ALA A 1 352 ? 5.468 10.281 -49.630 1.00 25.28 352 ALA A O 1
ATOM 2755 N N . LYS A 1 353 ? 6.230 11.573 -51.304 1.00 26.69 353 LYS A N 1
ATOM 2756 C CA . LYS A 1 353 ? 6.218 12.874 -50.625 1.00 26.69 353 LYS A CA 1
ATOM 2757 C C . LYS A 1 353 ? 4.958 13.631 -51.064 1.00 26.69 353 LYS A C 1
ATOM 2759 O O . LYS A 1 353 ? 4.810 13.793 -52.273 1.00 26.69 353 LYS A O 1
ATOM 2764 N N . PRO A 1 354 ? 4.092 14.144 -50.172 1.00 25.77 354 PRO A N 1
ATOM 2765 C CA . PRO A 1 354 ? 3.074 15.104 -50.579 1.00 25.77 354 PRO A CA 1
ATOM 2766 C C . PRO A 1 354 ? 3.604 16.540 -50.498 1.00 25.77 354 PRO A C 1
ATOM 2768 O O . PRO A 1 354 ? 4.465 16.871 -49.678 1.00 25.77 354 PRO A O 1
ATOM 2771 N N . ALA A 1 355 ? 3.092 17.361 -51.410 1.00 24.91 355 ALA A N 1
ATOM 2772 C CA . ALA A 1 355 ? 3.411 18.763 -51.623 1.00 24.91 355 ALA A CA 1
ATOM 2773 C C . ALA A 1 355 ? 2.708 19.701 -50.621 1.00 24.91 355 ALA A C 1
ATOM 2775 O O . ALA A 1 355 ? 1.727 19.335 -49.980 1.00 24.91 355 ALA A O 1
ATOM 2776 N N . LYS A 1 356 ? 3.248 20.922 -50.514 1.00 25.89 356 LYS A N 1
ATOM 2777 C CA . LYS A 1 356 ? 2.713 22.067 -49.761 1.00 25.89 356 LYS A CA 1
ATOM 2778 C C . LYS A 1 356 ? 1.388 22.571 -50.352 1.00 25.89 356 LYS A C 1
ATOM 2780 O O . LYS A 1 356 ? 1.295 22.696 -51.569 1.00 25.89 356 LYS A O 1
ATOM 2785 N N . ALA A 1 357 ? 0.482 23.024 -49.487 1.00 24.95 357 ALA A N 1
ATOM 2786 C CA . ALA A 1 357 ? -0.442 24.121 -49.774 1.00 24.95 357 ALA A CA 1
ATOM 2787 C C . ALA A 1 357 ? -0.678 24.955 -48.499 1.00 24.95 357 ALA A C 1
ATOM 2789 O O . ALA A 1 357 ? -0.727 24.415 -47.395 1.00 24.95 357 ALA A O 1
ATOM 2790 N N . GLU A 1 358 ? -0.728 26.270 -48.692 1.00 25.73 358 GLU A N 1
ATOM 2791 C CA . GLU A 1 358 ? -0.859 27.363 -47.716 1.00 25.73 358 GLU A CA 1
ATOM 2792 C C . GLU A 1 358 ? -2.347 27.781 -47.520 1.00 25.73 358 GLU A C 1
ATOM 2794 O O . GLU A 1 358 ? -3.217 27.176 -48.148 1.00 25.73 358 GLU A O 1
ATOM 2799 N N . PRO A 1 359 ? -2.678 28.727 -46.610 1.00 31.53 359 PRO A N 1
ATOM 2800 C CA . PRO A 1 359 ? -3.865 28.666 -45.752 1.00 31.53 359 PRO A CA 1
ATOM 2801 C C . PRO A 1 359 ? -5.077 29.441 -46.289 1.00 31.53 359 PRO A C 1
ATOM 2803 O O . PRO A 1 359 ? -4.930 30.389 -47.057 1.00 31.53 359 PRO A O 1
ATOM 2806 N N . VAL A 1 360 ? -6.278 29.113 -45.792 1.00 27.50 360 VAL A N 1
ATOM 2807 C CA . VAL A 1 360 ? -7.477 29.956 -45.953 1.00 27.50 360 VAL A CA 1
ATOM 2808 C C . VAL A 1 360 ? -8.214 30.095 -44.616 1.00 27.50 360 VAL A C 1
ATOM 2810 O O . VAL A 1 360 ? -8.288 29.157 -43.826 1.00 27.50 360 VAL A O 1
ATOM 2813 N N . ALA A 1 361 ? -8.673 31.322 -44.367 1.00 24.42 361 ALA A N 1
ATOM 2814 C CA . ALA A 1 361 ? -9.145 31.890 -43.110 1.00 24.42 361 ALA A CA 1
ATOM 2815 C C . ALA A 1 361 ? -10.600 31.536 -42.713 1.00 24.42 361 ALA A C 1
ATOM 2817 O O . ALA A 1 361 ? -11.392 31.068 -43.526 1.00 24.42 361 ALA A O 1
ATOM 2818 N N . ALA A 1 362 ? -10.907 31.817 -41.437 1.00 26.83 362 ALA A N 1
ATOM 2819 C CA . ALA A 1 362 ? -12.195 31.724 -40.722 1.00 26.83 362 ALA A CA 1
ATOM 2820 C C . ALA A 1 362 ? -13.304 32.623 -41.339 1.00 26.83 362 ALA A C 1
ATOM 2822 O O . ALA A 1 362 ? -12.976 33.535 -42.089 1.00 26.83 362 ALA A O 1
ATOM 2823 N N . ALA A 1 363 ? -14.620 32.519 -41.092 1.00 25.66 363 ALA A N 1
ATOM 2824 C CA . ALA A 1 363 ? -15.470 32.053 -39.977 1.00 25.66 363 ALA A CA 1
ATOM 2825 C C . ALA A 1 363 ? -16.943 31.887 -40.514 1.00 25.66 363 ALA A C 1
ATOM 2827 O O . ALA A 1 363 ? -17.108 31.813 -41.729 1.00 25.66 363 ALA A O 1
ATOM 2828 N N . PRO A 1 364 ? -18.034 32.059 -39.729 1.00 42.78 364 PRO A N 1
ATOM 2829 C CA . PRO A 1 364 ? -18.662 31.199 -38.703 1.00 42.78 364 PRO A CA 1
ATOM 2830 C C . PRO A 1 364 ? -20.118 30.783 -39.065 1.00 42.78 364 PRO A C 1
ATOM 2832 O O . PRO A 1 364 ? -20.800 31.589 -39.672 1.00 42.78 364 PRO A O 1
ATOM 2835 N N . VAL A 1 365 ? -20.679 29.651 -38.597 1.00 26.45 365 VAL A N 1
ATOM 2836 C CA . VAL A 1 365 ? -22.106 29.578 -38.161 1.00 26.45 365 VAL A CA 1
ATOM 2837 C C . VAL A 1 365 ? -22.413 28.297 -37.367 1.00 26.45 365 VAL A C 1
ATOM 2839 O O . VAL A 1 365 ? -21.855 27.236 -37.623 1.00 26.45 365 VAL A O 1
ATOM 2842 N N . ALA A 1 366 ? -23.343 28.429 -36.422 1.00 28.77 366 ALA A N 1
ATOM 2843 C CA . ALA A 1 366 ? -23.977 27.390 -35.621 1.00 28.77 366 ALA A CA 1
ATOM 2844 C C . ALA A 1 366 ? -24.750 26.334 -36.442 1.00 28.77 366 ALA A C 1
ATOM 2846 O O . ALA A 1 366 ? -25.358 26.661 -37.458 1.00 28.77 366 ALA A O 1
ATOM 2847 N N . GLY A 1 367 ? -24.821 25.099 -35.930 1.00 24.61 367 GLY A N 1
ATOM 2848 C CA . GLY A 1 367 ? -25.756 24.079 -36.415 1.00 24.61 367 GLY A CA 1
ATOM 2849 C C . GLY A 1 367 ? -25.313 22.646 -36.117 1.00 24.61 367 GLY A C 1
ATOM 2850 O O . GLY A 1 367 ? -24.360 22.157 -36.704 1.00 2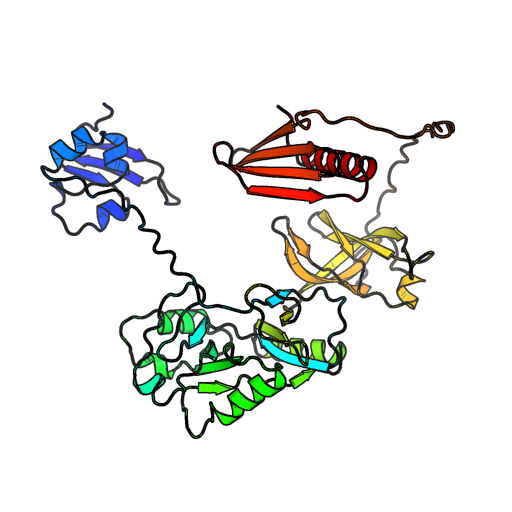4.61 367 GLY A O 1
ATOM 2851 N N . THR A 1 368 ? -26.028 21.999 -35.198 1.00 38.06 368 THR A N 1
ATOM 2852 C CA . THR A 1 368 ? -26.071 20.557 -34.884 1.00 38.06 368 THR A CA 1
ATOM 2853 C C . THR A 1 368 ? -25.519 19.599 -35.955 1.00 38.06 368 THR A C 1
ATOM 2855 O O . THR A 1 368 ? -26.106 19.491 -37.031 1.00 38.06 368 THR A O 1
ATOM 2858 N N . ALA A 1 369 ? -24.489 18.810 -35.623 1.00 31.03 369 ALA A N 1
ATOM 2859 C CA . ALA A 1 369 ? -24.090 17.634 -36.397 1.00 31.03 369 ALA A CA 1
ATOM 2860 C C . ALA A 1 369 ? -23.616 16.508 -35.467 1.00 31.03 369 ALA A C 1
ATOM 2862 O O . ALA A 1 369 ? -22.767 16.697 -34.604 1.00 31.03 369 ALA A O 1
ATOM 2863 N N . SER A 1 370 ? -24.213 15.335 -35.641 1.00 44.06 370 SER A N 1
ATOM 2864 C CA . SER A 1 370 ? -23.858 14.081 -34.989 1.00 44.06 370 SER A CA 1
ATOM 2865 C C . SER A 1 370 ? -22.412 13.686 -35.303 1.00 44.06 370 SER A C 1
ATOM 2867 O O . SER A 1 370 ? -22.111 13.371 -36.455 1.00 44.06 370 SER A O 1
ATOM 2869 N N . GLY A 1 371 ? -21.545 13.657 -34.289 1.00 54.84 371 GLY A N 1
ATOM 2870 C CA . GLY A 1 371 ? -20.203 13.086 -34.407 1.00 54.84 371 GLY A CA 1
ATOM 2871 C C . GLY A 1 371 ? -20.251 11.635 -34.894 1.00 54.84 371 GLY A C 1
ATOM 2872 O O . GLY A 1 371 ? -21.064 10.836 -34.418 1.00 54.84 371 GLY A O 1
ATOM 2873 N N . GLU A 1 372 ? -19.411 11.306 -35.873 1.00 70.81 372 GLU A N 1
ATOM 2874 C CA . GLU A 1 372 ? -19.347 9.991 -36.510 1.00 70.81 372 GLU A CA 1
ATOM 2875 C C . GLU A 1 372 ? -18.943 8.932 -35.468 1.00 70.81 372 GLU A C 1
ATOM 2877 O O . GLU A 1 372 ? -17.864 8.995 -34.869 1.00 70.81 372 GLU A O 1
ATOM 2882 N N . LYS A 1 373 ? -19.850 7.984 -35.199 1.00 87.31 373 LYS A N 1
ATOM 2883 C CA . LYS A 1 373 ? -19.665 6.903 -34.221 1.00 87.31 373 LYS A CA 1
ATOM 2884 C C . LYS A 1 373 ? -19.275 5.622 -34.939 1.00 87.31 373 LYS A C 1
ATOM 2886 O O . LYS A 1 373 ? -19.978 5.186 -35.842 1.00 87.31 373 LYS A O 1
ATOM 2891 N N . ARG A 1 374 ? -18.192 4.994 -34.491 1.00 92.94 374 ARG A N 1
ATOM 2892 C CA . ARG A 1 374 ? -17.688 3.720 -35.014 1.00 92.94 374 ARG A CA 1
ATOM 2893 C C . ARG A 1 374 ? -17.750 2.662 -33.924 1.00 92.94 374 ARG A C 1
ATOM 2895 O O . ARG A 1 374 ? -17.229 2.880 -32.827 1.00 92.94 374 ARG A O 1
ATOM 2902 N N . TYR A 1 375 ? -18.389 1.534 -34.217 1.00 92.38 375 TYR A N 1
ATOM 2903 C CA . TYR A 1 375 ? -18.663 0.468 -33.257 1.00 92.38 375 TYR A CA 1
ATOM 2904 C C . TYR A 1 375 ? -17.902 -0.805 -33.620 1.00 92.38 375 TYR A C 1
ATOM 2906 O O . TYR A 1 375 ? -17.886 -1.234 -34.770 1.00 92.38 375 TYR A O 1
ATOM 2914 N N . PHE A 1 376 ? -17.274 -1.415 -32.620 1.00 93.69 376 PHE A N 1
ATOM 2915 C CA . PHE A 1 376 ? -16.434 -2.588 -32.780 1.00 93.69 376 PH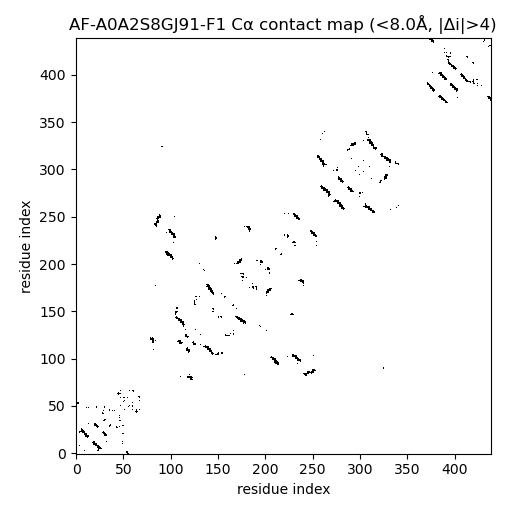E A CA 1
ATOM 2916 C C . PHE A 1 376 ? -16.794 -3.662 -31.758 1.00 93.69 376 PHE A C 1
ATOM 2918 O O . PHE A 1 376 ? -17.012 -3.377 -30.577 1.00 93.69 376 PHE A O 1
ATOM 2925 N N . GLU A 1 377 ? -16.751 -4.919 -32.182 1.00 93.19 377 GLU A N 1
ATOM 2926 C CA . GLU A 1 377 ? -16.997 -6.079 -31.331 1.00 93.19 377 GLU A CA 1
ATOM 2927 C C . GLU A 1 377 ? -15.778 -6.996 -31.263 1.00 93.19 377 GLU A C 1
ATOM 2929 O O . GLU A 1 377 ? -15.011 -7.136 -32.212 1.00 93.19 377 GLU A O 1
ATOM 2934 N N . PHE A 1 378 ? -15.609 -7.646 -30.115 1.00 89.38 378 PHE A N 1
ATOM 2935 C CA . PHE A 1 378 ? -14.641 -8.714 -29.910 1.00 89.38 378 PHE A CA 1
ATOM 2936 C C . PHE A 1 378 ? -15.337 -9.883 -29.224 1.00 89.38 378 PHE A C 1
ATOM 2938 O O . PHE A 1 378 ? -15.740 -9.785 -28.056 1.00 89.38 378 PHE A O 1
ATOM 2945 N N . VAL A 1 379 ? -15.469 -10.991 -29.949 1.00 82.81 379 VAL A N 1
ATOM 2946 C CA . VAL A 1 379 ? -16.039 -12.236 -29.439 1.00 82.81 379 VAL A CA 1
ATOM 2947 C C . VAL A 1 379 ? -14.989 -13.331 -29.560 1.00 82.81 379 VAL A C 1
ATOM 2949 O O . VAL A 1 379 ? -14.623 -13.742 -30.651 1.00 82.81 379 VAL A O 1
ATOM 2952 N N . ASP A 1 380 ? -14.534 -13.818 -28.416 1.00 71.56 380 ASP A N 1
ATOM 2953 C CA . ASP A 1 380 ? -13.756 -15.051 -28.291 1.00 71.56 380 ASP A CA 1
ATOM 2954 C C . ASP A 1 380 ? -14.522 -15.962 -27.325 1.00 71.56 380 ASP A C 1
ATOM 2956 O O . ASP A 1 380 ? -15.244 -15.450 -26.472 1.00 71.56 380 ASP A O 1
ATOM 2960 N N . GLY A 1 381 ? -14.415 -17.289 -27.422 1.00 64.56 381 GLY A N 1
ATOM 2961 C CA . GLY A 1 381 ? -15.310 -18.287 -26.800 1.00 64.56 381 GLY A CA 1
ATOM 2962 C C . GLY A 1 381 ? -15.555 -18.177 -25.278 1.00 64.56 381 GLY A C 1
ATOM 2963 O O . GLY A 1 381 ? -16.366 -18.920 -24.725 1.00 64.56 381 GLY A O 1
ATOM 2964 N N . LYS A 1 382 ? -14.887 -17.250 -24.578 1.00 67.38 382 LYS A N 1
ATOM 2965 C CA . LYS A 1 382 ? -15.082 -16.890 -23.162 1.00 67.38 382 LYS A CA 1
ATOM 2966 C C . LYS A 1 382 ? -15.433 -15.408 -22.906 1.00 67.38 382 LYS A C 1
ATOM 2968 O O . LYS A 1 382 ? -15.761 -15.069 -21.768 1.00 67.38 382 LYS A O 1
ATOM 2973 N N . SER A 1 383 ? -15.381 -14.512 -23.897 1.00 69.44 383 SER A N 1
ATOM 2974 C CA . SER A 1 383 ? -15.653 -13.077 -23.734 1.00 69.44 383 SER A CA 1
ATOM 2975 C C . SER A 1 383 ? -16.329 -12.429 -24.945 1.00 69.44 383 SER A C 1
ATOM 2977 O O . SER A 1 383 ? -15.848 -12.561 -26.061 1.00 69.44 383 SER A O 1
ATOM 2979 N N . SER A 1 384 ? -17.391 -11.661 -24.691 1.00 87.06 384 SER A N 1
ATOM 2980 C CA . SER A 1 384 ? -18.155 -10.890 -25.680 1.00 87.06 384 SER A CA 1
ATOM 2981 C C . SER A 1 384 ? -18.109 -9.403 -25.311 1.00 87.06 384 SER A C 1
ATOM 2983 O O . SER A 1 384 ? -18.808 -8.971 -24.386 1.00 87.06 384 SER A O 1
ATOM 2985 N N . LYS A 1 385 ? -17.247 -8.622 -25.958 1.00 92.00 385 LYS A N 1
ATOM 2986 C CA . LYS A 1 385 ? -16.981 -7.219 -25.607 1.00 92.00 385 LYS A CA 1
ATOM 2987 C C . LYS A 1 385 ? -17.301 -6.298 -26.774 1.00 92.00 385 LYS A C 1
ATOM 2989 O O . LYS A 1 385 ? -17.113 -6.686 -27.918 1.00 92.00 385 LYS A O 1
ATOM 2994 N N . PHE A 1 386 ? -17.726 -5.080 -26.464 1.00 93.94 386 PHE A N 1
ATOM 2995 C CA . PHE A 1 386 ? -17.845 -4.011 -27.444 1.00 93.94 386 PHE A CA 1
ATOM 2996 C C . PHE A 1 386 ? -16.932 -2.843 -27.095 1.00 93.94 386 PHE A C 1
ATOM 2998 O O . PHE A 1 386 ? -16.584 -2.622 -25.926 1.00 93.94 386 PHE A O 1
ATOM 3005 N N . TRP A 1 387 ? -16.550 -2.104 -28.123 1.00 95.81 387 TRP A N 1
ATOM 3006 C CA . TRP A 1 387 ? -15.770 -0.887 -28.046 1.00 95.81 387 TRP A CA 1
ATOM 3007 C C . TRP A 1 387 ? -16.269 0.070 -29.126 1.00 95.81 387 TRP A C 1
ATOM 3009 O O . TRP A 1 387 ? -16.339 -0.287 -30.289 1.00 95.81 387 TRP A O 1
ATOM 3019 N N . GLU A 1 388 ? -16.634 1.276 -28.737 1.00 93.94 388 GLU A N 1
ATOM 3020 C CA . GLU A 1 388 ? -17.206 2.307 -29.590 1.00 93.94 388 GLU A CA 1
ATOM 3021 C C . GLU A 1 388 ? -16.372 3.571 -29.433 1.00 93.94 388 GLU A C 1
ATOM 3023 O O . GLU A 1 388 ? -15.919 3.881 -28.327 1.00 93.94 388 GLU A O 1
ATOM 3028 N N . ILE A 1 389 ? -16.167 4.290 -30.528 1.00 94.25 389 ILE A N 1
ATOM 3029 C CA . ILE A 1 389 ? -15.483 5.578 -30.542 1.00 94.25 389 ILE A CA 1
ATOM 3030 C C . ILE A 1 389 ? -16.316 6.597 -31.311 1.00 94.25 389 ILE A C 1
ATOM 3032 O O . ILE A 1 389 ? -16.820 6.290 -32.389 1.00 94.25 389 ILE A O 1
ATOM 3036 N N . ALA A 1 390 ? -16.454 7.798 -30.759 1.00 92.69 390 ALA A N 1
ATOM 3037 C CA . ALA A 1 390 ? -17.061 8.940 -31.427 1.00 92.69 390 ALA A CA 1
ATOM 3038 C C . ALA A 1 390 ? -16.055 10.085 -31.498 1.00 92.69 390 ALA A C 1
ATOM 3040 O O . ALA A 1 390 ? -15.338 10.352 -30.528 1.00 92.69 390 ALA A O 1
ATOM 3041 N N . LEU A 1 391 ? -16.024 10.766 -32.638 1.00 88.81 391 LEU A N 1
ATOM 3042 C CA . LEU A 1 391 ? -15.303 12.020 -32.799 1.00 88.81 391 LEU A CA 1
ATOM 3043 C C . LEU A 1 391 ? -16.321 13.155 -32.916 1.00 88.81 391 LEU A C 1
ATOM 3045 O O . LEU A 1 391 ? -17.138 13.156 -33.833 1.00 88.81 391 LEU A O 1
ATOM 3049 N N . ASP A 1 392 ? -16.256 14.108 -31.991 1.00 84.50 392 ASP A N 1
ATOM 3050 C CA . ASP A 1 392 ? -17.097 15.304 -31.975 1.00 84.50 392 ASP A CA 1
ATOM 3051 C C . ASP A 1 392 ? -16.212 16.552 -31.875 1.00 84.50 392 ASP A C 1
ATOM 3053 O O . ASP A 1 392 ? -15.790 16.971 -30.794 1.00 84.50 392 ASP A O 1
ATOM 3057 N N . GLY A 1 393 ? -15.842 17.094 -33.038 1.00 83.50 393 GLY A N 1
ATOM 3058 C CA . GLY A 1 393 ? -14.979 18.267 -33.169 1.00 83.50 393 GLY A CA 1
ATOM 3059 C C . GLY A 1 393 ? -13.601 18.087 -32.523 1.00 83.50 393 GLY A C 1
ATOM 3060 O O . GLY A 1 393 ? -12.668 17.574 -33.145 1.00 83.50 393 GLY A O 1
ATOM 3061 N N . LEU A 1 394 ? -13.470 18.560 -31.281 1.00 86.44 394 LEU A N 1
ATOM 3062 C CA . LEU A 1 394 ? -12.246 18.515 -30.472 1.00 86.44 394 LEU A CA 1
ATOM 3063 C C . LEU A 1 394 ? -12.243 17.380 -29.441 1.00 86.44 394 LEU A C 1
ATOM 3065 O O . LEU A 1 394 ? -11.227 17.153 -28.784 1.00 86.44 394 LEU A O 1
ATOM 3069 N N . ALA A 1 395 ? -13.360 16.675 -29.276 1.00 78.88 395 ALA A N 1
ATOM 3070 C CA . ALA A 1 395 ? -13.522 15.623 -28.290 1.00 78.88 395 ALA A CA 1
ATOM 3071 C C . ALA A 1 395 ? -13.551 14.244 -28.953 1.00 78.88 395 ALA A C 1
ATOM 3073 O O . ALA A 1 395 ? -14.239 14.008 -29.944 1.00 78.88 395 ALA A O 1
ATOM 3074 N N . VAL A 1 396 ? -12.817 13.304 -28.364 1.00 89.69 396 VAL A N 1
ATOM 3075 C CA . VAL A 1 396 ? -12.904 11.879 -28.684 1.00 89.69 396 VAL A CA 1
ATOM 3076 C C . VAL A 1 396 ? -13.566 11.180 -27.505 1.00 89.69 396 VAL A C 1
ATOM 3078 O O . VAL A 1 396 ? -12.998 11.158 -26.407 1.00 89.69 396 VAL A O 1
ATOM 3081 N N . SER A 1 397 ? -14.745 10.598 -27.717 1.00 88.62 397 SER A N 1
ATOM 3082 C CA . SER A 1 397 ? -15.403 9.745 -26.726 1.00 88.62 397 SER A CA 1
ATOM 3083 C C . SER A 1 397 ? -15.199 8.274 -27.059 1.00 88.62 397 SER A C 1
ATOM 3085 O O . SER A 1 397 ? -15.167 7.867 -28.217 1.00 88.62 397 SER A O 1
ATOM 3087 N N . VAL A 1 398 ? -15.001 7.460 -26.028 1.00 94.12 398 VAL A N 1
ATOM 3088 C CA . VAL A 1 398 ? -14.784 6.022 -26.145 1.00 94.12 398 VAL A CA 1
ATOM 3089 C C . VAL A 1 398 ? -15.663 5.305 -25.137 1.00 94.12 398 VAL A C 1
ATOM 3091 O O . VAL A 1 398 ? -15.504 5.498 -23.930 1.00 94.12 398 VAL A O 1
ATOM 3094 N N . ARG A 1 399 ? -16.531 4.414 -25.615 1.00 93.00 399 ARG A N 1
ATOM 3095 C CA . ARG A 1 399 ? -17.442 3.612 -24.794 1.00 93.00 399 ARG A CA 1
ATOM 3096 C C . ARG A 1 399 ? -17.132 2.130 -24.943 1.00 93.00 399 ARG A C 1
ATOM 3098 O O . ARG A 1 399 ? -16.968 1.633 -26.047 1.00 93.00 399 ARG A O 1
ATOM 3105 N N . TYR A 1 400 ? -17.007 1.397 -23.842 1.00 90.44 400 TYR A N 1
ATOM 3106 C CA . TYR A 1 400 ? -16.620 -0.016 -23.897 1.00 90.44 400 TYR A CA 1
ATOM 3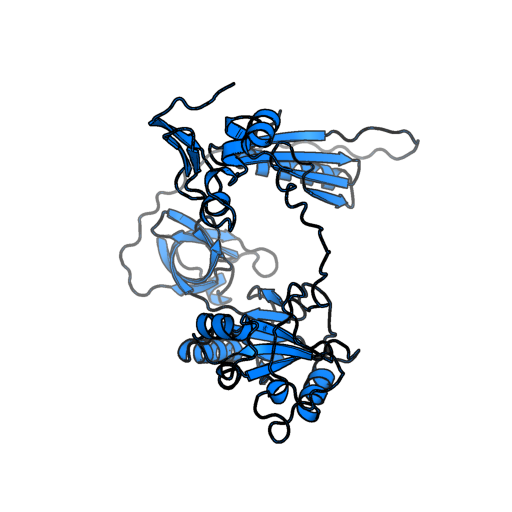107 C C . TYR A 1 400 ? -17.233 -0.844 -22.780 1.00 90.44 400 TYR A C 1
ATOM 3109 O O . TYR A 1 400 ? -17.458 -0.363 -21.673 1.00 90.44 400 TYR A O 1
ATOM 3117 N N . GLY A 1 401 ? -17.488 -2.120 -23.051 1.00 88.56 401 GLY A N 1
ATOM 3118 C CA . GLY A 1 401 ? -18.161 -2.984 -22.091 1.00 88.56 401 GLY A CA 1
ATOM 3119 C C . GLY A 1 401 ? -18.367 -4.400 -22.597 1.00 88.56 401 GLY A C 1
ATOM 3120 O O . GLY A 1 401 ? -17.804 -4.811 -23.610 1.00 88.56 401 GLY A O 1
ATOM 3121 N N . LYS A 1 402 ? -19.179 -5.165 -21.868 1.00 87.50 402 LYS A N 1
ATOM 3122 C CA . LYS A 1 402 ? -19.672 -6.460 -22.340 1.00 87.50 402 LYS A CA 1
ATOM 3123 C C . LYS A 1 402 ? -20.844 -6.205 -23.291 1.00 87.50 402 LYS A C 1
ATOM 3125 O O . LYS A 1 402 ? -21.681 -5.361 -22.986 1.00 87.50 402 LYS A O 1
ATOM 3130 N N . ILE A 1 403 ? -20.918 -6.924 -24.410 1.00 84.62 403 ILE A N 1
ATOM 3131 C CA . ILE A 1 403 ? -22.056 -6.825 -25.343 1.00 84.62 403 ILE A CA 1
ATOM 3132 C C . ILE A 1 403 ? -23.362 -7.043 -24.557 1.00 84.62 403 ILE A C 1
ATOM 3134 O O . ILE A 1 403 ? -23.464 -7.994 -23.775 1.00 84.62 403 ILE A O 1
ATOM 3138 N N . GLY A 1 404 ? -24.317 -6.119 -24.711 1.00 77.00 404 GLY A N 1
ATOM 3139 C CA . GLY A 1 404 ? -25.588 -6.102 -23.976 1.00 77.00 404 GLY A CA 1
ATOM 3140 C C . GLY A 1 404 ? -25.594 -5.316 -22.654 1.00 77.00 404 GLY A C 1
ATOM 3141 O O . GLY A 1 404 ? -26.591 -5.369 -21.938 1.00 77.00 404 GLY A O 1
ATOM 3142 N N . THR A 1 405 ? -24.523 -4.596 -22.299 1.00 81.44 405 THR A N 1
ATOM 3143 C CA . THR A 1 405 ? -24.516 -3.650 -21.164 1.00 81.44 405 THR A CA 1
ATOM 3144 C C . THR A 1 405 ? -24.351 -2.202 -21.633 1.00 81.44 405 THR A C 1
ATOM 3146 O O . THR A 1 405 ? -23.928 -1.954 -22.759 1.00 81.44 405 THR A O 1
ATOM 3149 N N . ALA A 1 406 ? -24.652 -1.228 -20.763 1.00 73.50 406 ALA A N 1
ATOM 3150 C CA . ALA A 1 406 ? -24.465 0.198 -21.066 1.00 73.50 406 ALA A CA 1
ATOM 3151 C C . ALA A 1 406 ? -22.990 0.560 -21.365 1.00 73.50 406 ALA A C 1
ATOM 3153 O O . ALA A 1 406 ? -22.711 1.449 -22.171 1.00 73.50 406 ALA A O 1
ATOM 3154 N N . GLY A 1 407 ? -22.049 -0.193 -20.781 1.00 86.00 407 GLY A N 1
ATOM 3155 C CA . GLY A 1 407 ? -20.609 0.046 -20.882 1.00 86.00 407 GLY A CA 1
ATOM 3156 C C . GLY A 1 407 ? -20.125 1.202 -20.007 1.00 86.00 407 GLY A C 1
ATOM 3157 O O . GLY A 1 407 ? -20.874 1.775 -19.222 1.00 86.00 407 GLY A O 1
ATOM 3158 N N . THR A 1 408 ? -18.839 1.511 -20.119 1.00 81.12 408 THR A N 1
ATOM 3159 C CA . THR A 1 408 ? -18.183 2.655 -19.484 1.00 81.12 408 THR A CA 1
ATOM 3160 C C . THR A 1 408 ? -17.708 3.606 -20.569 1.00 81.12 408 THR A C 1
ATOM 3162 O O . THR A 1 408 ? -17.061 3.167 -21.520 1.00 81.12 408 THR A O 1
ATOM 3165 N N . GLU A 1 409 ? -18.003 4.892 -20.411 1.00 90.31 409 GLU A N 1
ATOM 3166 C CA . GLU A 1 409 ? -17.614 5.952 -21.338 1.00 90.31 409 GLU A CA 1
ATOM 3167 C C . GLU A 1 409 ? -16.449 6.779 -20.782 1.00 90.31 409 GLU A C 1
ATOM 3169 O O . GLU A 1 409 ? -16.324 6.987 -19.573 1.00 90.31 409 GLU A O 1
ATOM 3174 N N . LYS A 1 410 ? -15.559 7.217 -21.671 1.00 84.31 410 LYS A N 1
ATOM 3175 C CA . LYS A 1 410 ? -14.479 8.162 -21.388 1.00 84.31 410 LYS A CA 1
ATOM 3176 C C . LYS A 1 410 ? -14.419 9.188 -22.503 1.00 84.31 410 LYS A C 1
ATOM 3178 O O . LYS A 1 410 ? -14.396 8.804 -23.666 1.00 84.31 410 LYS A O 1
ATOM 3183 N N . VAL A 1 411 ? -14.321 10.459 -22.142 1.00 90.00 411 VAL A N 1
ATOM 3184 C CA . VAL A 1 411 ? -14.184 11.570 -23.088 1.00 90.00 411 VAL A CA 1
ATOM 3185 C C . VAL A 1 411 ? -12.809 12.198 -22.912 1.00 90.00 411 VAL A C 1
ATOM 3187 O O . VAL A 1 411 ? -12.310 12.312 -21.790 1.00 90.00 411 VAL A O 1
ATOM 3190 N N . LYS A 1 412 ? -12.173 12.564 -24.023 1.00 82.88 412 LYS A N 1
ATOM 3191 C CA . LYS A 1 412 ? -10.908 13.289 -24.027 1.00 82.88 412 LYS A CA 1
ATOM 3192 C C . LYS A 1 412 ? -10.950 14.421 -25.043 1.00 82.88 412 LYS A C 1
ATOM 3194 O O . LYS A 1 412 ? -11.175 14.171 -26.222 1.00 82.88 412 LYS A O 1
ATOM 3199 N N . GLU A 1 413 ? -10.671 15.629 -24.577 1.00 87.50 413 GLU A N 1
ATOM 3200 C CA . GLU A 1 413 ? -10.601 16.835 -25.400 1.00 87.50 413 GLU A CA 1
ATOM 3201 C C . GLU A 1 413 ? -9.173 17.110 -25.882 1.00 87.50 413 GLU A C 1
ATOM 3203 O O . GLU A 1 413 ? -8.185 16.754 -25.226 1.00 87.50 413 GLU A O 1
ATOM 3208 N N . PHE A 1 414 ? -9.071 17.734 -27.052 1.00 86.75 414 PHE A N 1
ATOM 3209 C CA . PHE A 1 414 ? -7.825 18.077 -27.723 1.00 86.75 414 PHE A CA 1
ATOM 3210 C C . PHE A 1 414 ? -7.784 19.564 -28.064 1.00 86.75 414 PHE A C 1
ATOM 3212 O O . PHE A 1 414 ? -8.811 20.211 -28.239 1.00 86.75 414 PHE A O 1
ATOM 3219 N N . ALA A 1 415 ? -6.567 20.098 -28.174 1.00 73.06 415 ALA A N 1
ATOM 3220 C CA . ALA A 1 415 ? -6.344 21.506 -28.491 1.00 73.06 415 ALA A CA 1
ATOM 3221 C C . ALA A 1 415 ? -6.796 21.882 -29.914 1.00 73.06 415 ALA A C 1
ATOM 3223 O O . ALA A 1 415 ? -7.100 23.042 -30.174 1.00 73.06 415 ALA A O 1
ATOM 3224 N N . ASP A 1 416 ? -6.835 20.909 -30.827 1.00 82.69 416 ASP A N 1
ATOM 3225 C CA . ASP A 1 416 ? -7.262 21.089 -32.209 1.00 82.69 416 ASP A CA 1
ATOM 3226 C C . ASP A 1 416 ? -7.876 19.796 -32.780 1.00 82.69 416 ASP A C 1
ATOM 3228 O O . ASP A 1 416 ? -7.680 18.693 -32.252 1.00 82.69 416 ASP A O 1
ATOM 3232 N N . SER A 1 417 ? -8.653 19.944 -33.856 1.00 78.50 417 SER A N 1
ATOM 3233 C CA . SER A 1 417 ? -9.414 18.844 -34.461 1.00 78.50 417 SER A CA 1
ATOM 3234 C C . SER A 1 417 ? -8.501 17.814 -35.138 1.00 78.50 417 SER A C 1
ATOM 3236 O O . SER A 1 417 ? -8.743 16.613 -35.036 1.00 78.50 417 SER A O 1
ATOM 3238 N N . ALA A 1 418 ? -7.366 18.242 -35.703 1.00 81.69 418 ALA A N 1
ATOM 3239 C CA . ALA A 1 418 ? -6.388 17.335 -36.308 1.00 81.69 418 ALA A CA 1
ATOM 3240 C C . ALA A 1 418 ? -5.741 16.399 -35.266 1.00 81.69 418 ALA A C 1
ATOM 3242 O O . ALA A 1 418 ? -5.457 15.228 -35.544 1.00 81.69 418 ALA A O 1
ATOM 3243 N N . ALA A 1 419 ? -5.518 16.882 -34.042 1.00 79.94 419 ALA A N 1
ATOM 3244 C CA . ALA A 1 419 ? -5.045 16.082 -32.923 1.00 79.94 419 ALA A CA 1
ATOM 3245 C C . ALA A 1 419 ? -6.111 15.083 -32.448 1.00 79.94 419 ALA A C 1
ATOM 3247 O O . ALA A 1 419 ? -5.758 13.936 -32.149 1.00 79.94 419 ALA A O 1
ATOM 3248 N N . ALA A 1 420 ? -7.388 15.483 -32.428 1.00 82.50 420 ALA A N 1
ATOM 3249 C CA . ALA A 1 420 ? -8.512 14.604 -32.108 1.00 82.50 420 ALA A CA 1
ATOM 3250 C C . ALA A 1 420 ? -8.668 13.481 -33.153 1.00 82.50 420 ALA A C 1
ATOM 3252 O O . ALA A 1 420 ? -8.694 12.304 -32.788 1.00 82.50 420 ALA A O 1
ATOM 3253 N N . GLU A 1 421 ? -8.633 13.811 -34.447 1.00 85.31 421 GLU A N 1
ATOM 3254 C CA . GLU A 1 421 ? -8.670 12.848 -35.559 1.00 85.31 421 GLU A CA 1
ATOM 3255 C C . GLU A 1 421 ? -7.500 11.861 -35.506 1.00 85.31 421 GLU A C 1
ATOM 3257 O O . GLU A 1 421 ? -7.684 10.641 -35.560 1.00 85.31 421 GLU A O 1
ATOM 3262 N N . LYS A 1 422 ? -6.273 12.369 -35.328 1.00 87.50 422 LYS A N 1
ATOM 3263 C CA . LYS A 1 422 ? -5.074 11.529 -35.214 1.00 87.50 422 LYS A CA 1
ATOM 3264 C C . LYS A 1 422 ? -5.147 10.605 -34.001 1.00 87.50 422 LYS A C 1
ATOM 3266 O O . LYS A 1 422 ? -4.660 9.473 -34.056 1.00 87.50 422 LYS A O 1
ATOM 3271 N N . HIS A 1 423 ? -5.731 11.075 -32.900 1.00 87.50 423 HIS A N 1
ATOM 3272 C CA . HIS A 1 423 ? -5.937 10.255 -31.716 1.00 87.50 423 HIS A CA 1
ATOM 3273 C C . HIS A 1 423 ? -6.990 9.169 -31.952 1.00 87.50 423 HIS A C 1
ATOM 3275 O O . HIS A 1 423 ? -6.729 8.008 -31.632 1.00 87.50 423 HIS A O 1
ATOM 3281 N N . ALA A 1 424 ? -8.127 9.515 -32.556 1.00 88.31 424 ALA A N 1
ATOM 3282 C CA . ALA A 1 424 ? -9.183 8.566 -32.883 1.00 88.31 424 ALA A CA 1
ATOM 3283 C C . ALA A 1 424 ? -8.686 7.476 -33.847 1.00 88.31 424 ALA A C 1
ATOM 3285 O O . ALA A 1 424 ? -8.828 6.287 -33.559 1.00 88.31 424 ALA A O 1
ATOM 3286 N N . ALA A 1 425 ? -7.989 7.860 -34.921 1.00 89.75 425 ALA A N 1
ATOM 3287 C CA . ALA A 1 425 ? -7.395 6.928 -35.880 1.00 89.75 425 ALA A CA 1
ATOM 3288 C C . ALA A 1 425 ? -6.382 5.976 -35.223 1.00 89.75 425 ALA A C 1
ATOM 3290 O O . ALA A 1 425 ? -6.358 4.779 -35.516 1.00 89.75 425 ALA A O 1
ATOM 3291 N N . LYS A 1 426 ? -5.572 6.486 -34.285 1.00 91.50 426 LYS A N 1
ATOM 3292 C CA . LYS A 1 426 ? -4.637 5.663 -33.510 1.00 91.50 426 LYS A CA 1
ATOM 3293 C C . LYS A 1 426 ? -5.373 4.627 -32.655 1.00 91.50 426 LYS A C 1
ATOM 3295 O O . LYS A 1 426 ? -4.974 3.465 -32.645 1.00 91.50 426 LYS A O 1
ATOM 3300 N N . LEU A 1 427 ? -6.431 5.031 -31.949 1.00 90.50 427 LEU A N 1
ATOM 3301 C CA . LEU A 1 427 ? -7.204 4.123 -31.097 1.00 90.50 427 LEU A CA 1
ATOM 3302 C C . LEU A 1 427 ? -7.907 3.034 -31.909 1.00 90.50 427 LEU A C 1
ATOM 3304 O O . LEU A 1 427 ? -7.889 1.875 -31.497 1.00 90.50 427 LEU A O 1
ATOM 3308 N N . VAL A 1 428 ? -8.459 3.382 -33.073 1.00 90.94 428 VAL A N 1
ATOM 3309 C CA . VAL A 1 428 ? -9.039 2.406 -34.003 1.00 90.94 428 VAL A CA 1
ATOM 3310 C C . VAL A 1 428 ? -7.981 1.396 -34.450 1.00 90.94 428 VAL A C 1
ATOM 3312 O O . VAL A 1 428 ? -8.179 0.198 -34.273 1.00 90.94 428 VAL A O 1
ATOM 3315 N N . ALA A 1 429 ? -6.815 1.854 -34.923 1.00 89.06 429 ALA A N 1
ATOM 3316 C CA . ALA A 1 429 ? -5.741 0.962 -35.366 1.00 89.06 429 ALA A CA 1
ATOM 3317 C C . ALA A 1 429 ? -5.265 0.007 -34.252 1.00 89.06 429 ALA A C 1
ATOM 3319 O O . ALA A 1 429 ? -5.054 -1.182 -34.493 1.00 89.06 429 ALA A O 1
ATOM 3320 N N . GLU A 1 430 ? -5.148 0.498 -33.014 1.00 88.94 430 GLU A N 1
ATOM 3321 C CA . GLU A 1 430 ? -4.804 -0.331 -31.853 1.00 88.94 430 GLU A CA 1
ATOM 3322 C C . GLU A 1 430 ? -5.875 -1.380 -31.520 1.00 88.94 430 GLU A C 1
ATOM 3324 O O . GLU A 1 430 ? -5.542 -2.445 -30.997 1.00 88.94 430 GLU A O 1
ATOM 3329 N N . LYS A 1 431 ? -7.157 -1.084 -31.764 1.00 89.69 431 LYS A N 1
ATOM 3330 C CA . LYS A 1 431 ? -8.274 -1.993 -31.474 1.00 89.69 431 LYS A CA 1
ATOM 3331 C C . LYS A 1 431 ? -8.430 -3.051 -32.551 1.00 89.69 431 LYS A C 1
ATOM 3333 O O . LYS A 1 431 ? -8.509 -4.229 -32.205 1.00 89.69 431 LYS A O 1
ATOM 3338 N N . THR A 1 432 ? -8.347 -2.666 -33.819 1.00 88.94 432 THR A N 1
ATOM 3339 C CA . THR A 1 432 ? -8.329 -3.606 -34.943 1.00 88.94 432 THR A CA 1
ATOM 3340 C C . THR A 1 432 ? -7.139 -4.565 -34.842 1.00 88.94 432 THR A C 1
ATOM 3342 O O . THR A 1 432 ? -7.308 -5.770 -34.994 1.00 88.94 432 THR A O 1
ATOM 3345 N N . ALA A 1 433 ? -5.951 -4.083 -34.450 1.00 86.25 433 ALA A N 1
ATOM 3346 C CA . ALA A 1 433 ? -4.783 -4.943 -34.213 1.00 86.25 433 ALA A CA 1
ATOM 3347 C C . ALA A 1 433 ? -4.970 -5.954 -33.060 1.00 86.25 433 ALA A C 1
ATOM 3349 O O . ALA A 1 433 ? -4.272 -6.962 -33.004 1.00 86.25 433 ALA A O 1
ATOM 3350 N N . LYS A 1 434 ? -5.913 -5.701 -32.142 1.00 84.81 434 LYS A N 1
ATOM 3351 C CA . LYS A 1 434 ? -6.286 -6.603 -31.036 1.00 84.81 434 LYS A CA 1
ATOM 3352 C C . LYS A 1 434 ? -7.437 -7.549 -31.400 1.00 84.81 434 LYS A C 1
ATOM 3354 O O . LYS A 1 434 ? -7.974 -8.202 -30.509 1.00 84.81 434 LYS A O 1
ATOM 3359 N N . GLY A 1 435 ? -7.821 -7.604 -32.676 1.00 88.06 435 GLY A N 1
ATOM 3360 C CA . GLY A 1 435 ? -8.865 -8.489 -33.188 1.00 88.06 435 GLY A CA 1
ATOM 3361 C C . GLY A 1 435 ? -10.292 -7.967 -33.012 1.00 88.06 435 GLY A C 1
ATOM 3362 O O . GLY A 1 435 ? -11.222 -8.753 -33.128 1.00 88.06 435 GLY A O 1
ATOM 3363 N N . TYR A 1 436 ? -10.486 -6.679 -32.700 1.00 91.00 436 TYR A N 1
ATOM 3364 C CA . TYR A 1 436 ? -11.824 -6.079 -32.707 1.00 91.00 436 TYR A CA 1
ATOM 3365 C C . TYR A 1 436 ? -12.268 -5.826 -34.152 1.00 91.00 436 TYR A C 1
ATOM 3367 O O . TYR A 1 436 ? -11.536 -5.201 -34.922 1.00 91.00 436 TYR A O 1
ATOM 3375 N N . GLU A 1 437 ? -13.472 -6.270 -34.493 1.00 90.12 437 GLU A N 1
ATOM 3376 C CA . GLU A 1 437 ? -14.069 -6.111 -35.819 1.00 90.12 437 GLU A CA 1
ATOM 3377 C C . GLU A 1 437 ? -15.093 -4.979 -35.813 1.00 90.12 437 GLU A C 1
ATOM 3379 O O . GLU A 1 437 ? -15.932 -4.914 -34.917 1.00 90.12 437 GLU A O 1
ATOM 3384 N N . GLU A 1 438 ? -15.030 -4.103 -36.813 1.00 91.31 438 GLU A N 1
ATOM 3385 C CA . GLU A 1 438 ? -16.022 -3.043 -37.024 1.00 91.31 438 GLU A CA 1
ATOM 3386 C C . GLU A 1 438 ? -17.346 -3.651 -37.517 1.00 91.31 438 GLU A C 1
ATOM 3388 O O . GLU A 1 438 ? -17.322 -4.593 -38.316 1.00 91.31 438 GLU A O 1
ATOM 3393 N N . LYS A 1 439 ? -18.482 -3.157 -37.009 1.00 86.88 439 LYS A N 1
ATOM 3394 C CA . LYS A 1 439 ? -19.829 -3.635 -37.369 1.00 86.88 439 LYS A CA 1
ATOM 3395 C C . LYS A 1 439 ? -20.658 -2.576 -38.070 1.00 86.88 439 LYS A C 1
ATOM 3397 O O . LYS A 1 439 ? -20.529 -1.390 -37.695 1.00 86.88 439 LYS A O 1
#

InterPro domains:
  IPR008893 WGR domain [PF05406] (373-439)
  IPR008893 WGR domain [PS51977] (374-439)
  IPR008893 WGR domain [SM00773] (372-439)
  IPR012310 DNA ligase, ATP-dependent, central [PF01068] (97-253)
  IPR012340 Nucleic acid-binding, OB-fold [G3DSA:2.40.50.140] (253-335)
  IPR012340 Nucleic acid-binding, OB-fold [SSF50249] (228-330)
  IPR016059 DNA ligase, ATP-dependent, conserved site [PS00333] (230-253)
  IPR029319 DNA ligase, OB-like domain [PF14743] (267-330)
  IPR036930 WGR domain superfamily [SSF142921] (385-438)
  IPR049809 YehF/YfeS-like, WGR domain [cd07996] (373-438)
  IPR050326 NAD-dependent DNA ligase B [PTHR47810] (72-335)

pLDDT: mean 82.68, std 19.33, range [24.42, 98.69]

Organism: NCBI:txid124

Sequence (439 aa):
MPDLQDGESVEMKGSGAKPYVLKNVGGVYSCTCPAWRNQSVAIETRTCKHLRKLRGDDAELARIGGALPAKPVKAASEKEGPPLLLAQSWDNAADLSDWWMSEKLDGVRAYWDGTKFLSRQGNEYHAPDWFIAGFPETPLDGELWIDRGKFQRTVSVVRRQDKSDHWREVRFLAFDAPAMAAPFEERLEYLHETIRGDKYEFASVHAHIRCSGAEHLQTELARINALGGEGLMLREPGSKYEIGRSFTLLKVKTFHDAEAVVIAHQPGKGKHKGRLGALTVKMPDGTEFSVGTGFSDAQRSDPPELGSVITYRYQELSDGGVPRFPSFVRRSEDQAAAVKIDPPAKKKTAKAKPAKAEPVAAAPVAGTASGEKRYFEFVDGKSSKFWEIALDGLAVSVRYGKIGTAGTEKVKEFADSAAAEKHAAKLVAEKTAKGYEEK

Secondary structure (DSSP, 8-state):
---PPTT-EEEE--SSSSPEEEEEETTEEEE-SHHHHT--S-GGG---HHHHHHH-HHHHHHHHTSPPPP---------PPP--EEEEEP-S-S--TT-EEEE---SEEEEE-SSSEE-TTSPEE---HHHHTT--SS-EEEEEE-STT-HHHHHHHHT-SS--GGGGG-EEEEEE-TT--S-HHHHHHHHHHHS-TTT-TTEEEPP-EE--SHHHHHHHHHHHHHTT--EEEEE-TT----SEEEEEEEEEE--EEEEEEEEEEEEB-GGGBTSEEEEEEE-TTS-EEEE-BS--HHHHHSPPPTT-EEEEEESEE-TTSPEES-EEEEE-S--------PPPP----PPPPPPP--------------PEEEEEEEEETTEEEEEEEEEETTEEEEEEEETTS--EEEEEE-SSHHHHHHHHHHHHHHHHTTTPEE-

Nearest PDB structures (foldseek):
  4d05-assembly2_B  TM=7.966E-01  e=1.826E-29  Psychromonas sp. SP041
  4d05-assembly1_A  TM=7.090E-01  e=4.225E-31  Psychromonas sp. SP041
  6gdr-assembly1_A  TM=6.608E-01  e=5.705E-30  Alteromonas mediterranea
  8u6x-assembly1_A  TM=6.872E-01  e=1.341E-28  Neisseria gonorrhoeae MS11
  6rce-assembly1_I  TM=5.662E-01  e=1.506E-16  Prochlorococcus marinus